Protein AF-A0A7V5UJW8-F1 (afdb_monomer)

Mean predicted aligned error: 10.99 Å

Secondary structure (DSSP, 8-state):
-HHHHHHHHHHHHSS----BGGGS-SEEE--GGGSPPP-B--BGGGTTTHHHHHHHHHHHSTT--HHHHHHHHHHHH----TT--GGGTTS--------TT-BSHHHHHHHHHHSPPP-S-EEETTEEE-HHHHHHHHHHHTTT--EEEEE-SSSS--HHHHHHHIIIIIIIS---EEEE--SSS---EEEEEEEEEEEEEEETTEEEEEEEEEEE--BSS--SS----EEEEEEEEEEEE-TTSBEEEEEE-TTS---S-EEEE-PPPPTTSTT-TTS-TT--HHHHHHHHHHHS-HHHHTT---SS--GGG----HHHHHHHHHHHHHTT--------------------------------------

Nearest PDB structures (foldseek):
  3tw5-assembly2_B  TM=7.438E-01  e=1.137E-19  Phytophthora sojae
  3kkg-assembly1_A-2  TM=5.490E-01  e=1.439E-01  Jannaschia sp. CCS1
  8r2e-assembly1_A  TM=3.211E-01  e=8.538E-02  Streptomyces nogalater
  5x7l-assembly1_A  TM=5.587E-01  e=1.302E+00  Streptomyces laurentii

Solvent-accessible surface area (backbone atoms only — not comparable to full-atom values): 20882 Å² total; per-residue (Å²): 108,70,70,56,46,34,51,53,39,29,71,54,66,77,39,86,60,76,44,39,59,91,78,47,50,54,49,23,54,34,58,81,86,65,53,43,54,23,38,33,36,35,32,29,87,78,49,38,49,33,71,32,28,44,53,48,12,45,37,75,45,81,56,46,56,56,37,21,50,48,46,53,47,47,44,64,61,38,74,84,71,81,87,62,58,82,88,68,73,85,77,75,80,93,72,88,66,62,55,90,72,42,47,28,26,55,3,30,27,34,32,25,60,69,40,76,72,38,73,39,68,36,76,46,76,91,34,77,38,42,21,32,38,48,55,32,48,43,14,50,56,34,56,47,32,48,61,48,77,52,46,32,95,46,85,47,37,48,47,25,48,52,52,44,41,48,24,46,38,24,33,71,55,50,39,58,34,39,34,30,62,35,69,65,96,61,73,46,42,30,33,30,39,32,40,43,45,48,79,43,81,74,51,96,42,31,34,40,36,47,34,42,36,34,27,34,39,68,42,99,56,64,48,56,70,54,84,60,42,69,51,75,47,56,36,32,31,39,36,35,39,44,98,84,43,29,61,76,28,35,47,70,47,94,85,27,61,69,36,19,37,36,30,38,66,47,54,71,45,52,33,64,38,91,50,5,62,76,29,59,71,66,50,57,56,67,60,54,49,50,52,43,54,74,13,32,62,62,80,57,50,67,70,48,76,57,78,45,52,52,83,94,55,54,73,65,54,76,73,56,45,55,55,50,52,52,55,56,51,61,75,71,63,83,80,80,83,86,84,88,84,90,84,83,88,82,89,84,90,80,87,83,88,82,86,88,84,91,81,85,79,89,85,86,88,81,90,82,90,131

pLDDT: mean 83.43, std 22.67, range [30.47, 98.88]

Radius of gyration: 28.0 Å; Cα contacts (8 Å, |Δi|>4): 696; chains: 1; bounding box: 81×82×86 Å

Foldseek 3Di:
DVVLLQVVCCLLVVDGQDFFPVPFDQKFFFPPQQAFFAFAQQWLVVVALLVLQQLVCVQPVVRPSQLNVLSVCDSQQADPQPVDDPPVPPDDDDDRDHDRQDYLLQQLQQCRQQAGQQAAWDAGNNGIDFSLSLSSLSSQLQSQFDWAFQAFPDLWGFPSSVSSSCRVCGVVNQGWKWFFQDRDSRTGTWTWGIKGKDWADPDPFKIKIKMKIKTFYYDPHGDSHGPRHIDIAIFIWMFGADPSNGTPTIDGDPPHGTTRTMIHGADRDADCDPRRVSGSNSDDSVVSVVSSCVRDDPVSLLPSDDSHDDPVSDNDDPVVVVVVVVVVVVVVPPPDDDDDDDDDDDDDDDDDDDDDDDDDDDDDDDDDDD

Structure (mmCIF, N/CA/C/O backbone):
data_AF-A0A7V5UJW8-F1
#
_entry.id   AF-A0A7V5UJW8-F1
#
loop_
_atom_site.group_PDB
_atom_site.id
_atom_site.type_symbol
_atom_site.label_atom_id
_atom_site.label_alt_id
_atom_site.label_comp_id
_atom_site.label_asym_id
_atom_site.label_entity_id
_atom_site.label_seq_id
_atom_site.pdbx_PDB_ins_code
_atom_site.Cartn_x
_atom_site.Cartn_y
_atom_site.Cartn_z
_atom_site.occupancy
_atom_site.B_iso_or_equiv
_atom_site.auth_seq_id
_atom_site.auth_comp_id
_atom_site.auth_asym_id
_atom_site.auth_atom_id
_atom_site.pdbx_PDB_model_num
ATOM 1 N N . GLU A 1 1 ? -20.954 2.706 3.861 1.00 83.94 1 GLU A N 1
ATOM 2 C CA . GLU A 1 1 ? -19.523 2.365 4.013 1.00 83.94 1 GLU A CA 1
ATOM 3 C C . GLU A 1 1 ? -19.341 0.943 4.536 1.00 83.94 1 GLU A C 1
ATOM 5 O O . GLU A 1 1 ? -18.823 0.129 3.793 1.00 83.94 1 GLU A O 1
ATOM 10 N N . LEU A 1 2 ? -19.831 0.600 5.736 1.00 89.19 2 LEU A N 1
ATOM 11 C CA . LEU A 1 2 ? -19.648 -0.747 6.309 1.00 89.19 2 LEU A CA 1
ATOM 12 C C . LEU A 1 2 ? -20.193 -1.896 5.439 1.00 89.19 2 LEU A C 1
ATOM 14 O O . LEU A 1 2 ? -19.533 -2.921 5.332 1.00 89.19 2 LEU A O 1
ATOM 18 N N . ASP A 1 3 ? -21.344 -1.723 4.781 1.00 90.44 3 ASP A N 1
ATOM 19 C CA . ASP A 1 3 ? -21.888 -2.762 3.886 1.00 90.44 3 ASP A CA 1
ATOM 20 C C . ASP A 1 3 ? -21.008 -2.983 2.650 1.00 90.44 3 ASP A C 1
ATOM 22 O O . ASP A 1 3 ? -20.837 -4.113 2.205 1.00 90.44 3 ASP A O 1
ATOM 26 N N . TYR A 1 4 ? -20.408 -1.909 2.127 1.00 90.75 4 TYR A N 1
ATOM 27 C CA . TYR A 1 4 ? -19.433 -2.006 1.043 1.00 90.75 4 TYR A CA 1
ATOM 28 C C . TYR A 1 4 ? -18.183 -2.755 1.517 1.00 90.75 4 TYR A C 1
ATOM 30 O O . TYR A 1 4 ? -17.735 -3.669 0.840 1.00 90.75 4 TYR A O 1
ATOM 38 N N . GLN A 1 5 ? -17.665 -2.437 2.710 1.00 92.69 5 GLN A N 1
ATOM 39 C CA . GLN A 1 5 ? -16.511 -3.146 3.280 1.00 92.69 5 GLN A CA 1
ATOM 40 C C . GLN A 1 5 ? -16.793 -4.636 3.489 1.00 92.69 5 GLN A C 1
ATOM 42 O O . GLN A 1 5 ? -15.928 -5.469 3.232 1.00 92.69 5 GLN A O 1
ATOM 47 N N . ALA A 1 6 ? -18.018 -4.986 3.890 1.00 93.06 6 ALA A N 1
ATOM 48 C CA . ALA A 1 6 ? -18.421 -6.380 4.006 1.00 93.06 6 ALA A CA 1
ATOM 49 C C . ALA A 1 6 ? -18.432 -7.101 2.648 1.00 93.06 6 ALA A C 1
ATOM 51 O O . ALA A 1 6 ? -17.954 -8.229 2.555 1.00 93.06 6 ALA A O 1
ATOM 52 N N . GLN A 1 7 ? -18.930 -6.444 1.595 1.00 93.31 7 GLN A N 1
ATOM 53 C CA . GLN A 1 7 ? -18.914 -6.984 0.231 1.00 93.31 7 GLN A CA 1
ATOM 54 C C . GLN A 1 7 ? -17.489 -7.132 -0.307 1.00 93.31 7 GLN A C 1
ATOM 56 O O . GLN A 1 7 ? -17.156 -8.193 -0.825 1.00 93.31 7 GLN A O 1
ATOM 61 N N . ALA A 1 8 ? -16.645 -6.113 -0.133 1.00 91.75 8 ALA A N 1
ATOM 62 C CA . ALA A 1 8 ? -15.248 -6.143 -0.553 1.00 91.75 8 ALA A CA 1
ATOM 63 C C . ALA A 1 8 ? -14.481 -7.268 0.157 1.00 91.75 8 ALA A C 1
ATOM 65 O O . ALA A 1 8 ? -13.801 -8.063 -0.484 1.00 91.75 8 ALA A O 1
ATOM 66 N N . TYR A 1 9 ? -14.633 -7.404 1.476 1.00 93.56 9 TYR A N 1
ATOM 67 C CA . TYR A 1 9 ? -13.959 -8.478 2.203 1.00 93.56 9 TYR A CA 1
ATOM 68 C C . TYR A 1 9 ? -14.449 -9.864 1.774 1.00 93.56 9 TYR A C 1
ATOM 70 O O . TYR A 1 9 ? -13.633 -10.750 1.540 1.00 93.56 9 TYR A O 1
ATOM 78 N N . GLN A 1 10 ? -15.761 -10.046 1.588 1.00 93.94 10 GLN A N 1
ATOM 79 C CA . GLN A 1 10 ? -16.304 -11.302 1.069 1.00 93.94 10 GLN A CA 1
ATOM 80 C C . GLN A 1 10 ? -15.772 -11.615 -0.334 1.00 93.94 10 GLN A C 1
ATOM 82 O O . GLN A 1 10 ? -15.450 -12.766 -0.611 1.00 93.94 10 GLN A O 1
ATOM 87 N N . GLN A 1 11 ? -15.666 -10.615 -1.210 1.00 93.12 11 GLN A N 1
ATOM 88 C CA . GLN A 1 11 ? -15.131 -10.782 -2.561 1.00 93.12 11 GLN A CA 1
ATOM 89 C C . GLN A 1 11 ? -13.683 -11.283 -2.540 1.00 93.12 11 GLN A C 1
ATOM 91 O O . GLN A 1 11 ? -13.342 -12.180 -3.305 1.00 93.12 11 GLN A O 1
ATOM 96 N N . TRP A 1 12 ? -12.847 -10.717 -1.670 1.00 93.50 12 TRP A N 1
ATOM 97 C CA . TRP A 1 12 ? -11.402 -10.947 -1.696 1.00 93.50 12 TRP A CA 1
ATOM 98 C C . TRP A 1 12 ? -10.917 -12.077 -0.772 1.00 93.50 12 TRP A C 1
ATOM 100 O O . TRP A 1 12 ? -9.910 -12.710 -1.070 1.00 93.50 12 TRP A O 1
ATOM 110 N N . TRP A 1 13 ? -11.621 -12.358 0.330 1.00 90.94 13 TRP A N 1
ATOM 111 C CA . TRP A 1 13 ? -11.278 -13.435 1.277 1.00 90.94 13 TRP A CA 1
ATOM 112 C C . TRP A 1 13 ? -12.197 -14.649 1.185 1.00 90.94 13 TRP A C 1
ATOM 114 O O . TRP A 1 13 ? -11.947 -15.640 1.868 1.00 90.94 13 TRP A O 1
ATOM 124 N N . ASN A 1 14 ? -13.289 -14.567 0.418 1.00 91.75 14 ASN A N 1
ATOM 125 C CA . ASN A 1 14 ? -14.377 -15.544 0.471 1.00 91.75 14 ASN A CA 1
ATOM 126 C C . ASN A 1 14 ? -14.840 -15.831 1.918 1.00 91.75 14 ASN A C 1
ATOM 128 O O . ASN A 1 14 ? -15.177 -16.958 2.280 1.00 91.75 14 ASN A O 1
ATOM 132 N N . ALA A 1 15 ? -14.824 -14.800 2.767 1.00 92.62 15 ALA A N 1
ATOM 133 C CA . ALA A 1 15 ? -15.089 -14.908 4.194 1.00 92.62 15 ALA A CA 1
ATOM 134 C C . ALA A 1 15 ? -15.953 -13.750 4.695 1.00 92.62 15 ALA A C 1
ATOM 136 O O . ALA A 1 15 ? -15.895 -12.633 4.178 1.00 92.62 15 ALA A O 1
ATOM 137 N N . GLU A 1 16 ? -16.702 -14.003 5.768 1.00 94.50 16 GLU A N 1
ATOM 138 C CA . GLU A 1 16 ? -17.530 -12.972 6.381 1.00 94.50 16 GLU A CA 1
ATOM 139 C C . GLU A 1 16 ? -16.679 -11.886 7.052 1.00 94.50 16 GLU A C 1
ATOM 141 O O . GLU A 1 16 ? -15.710 -12.146 7.784 1.00 94.50 16 GLU A O 1
ATOM 146 N N . TRP A 1 17 ? -17.100 -10.642 6.836 1.00 95.56 17 TRP A N 1
ATOM 147 C CA . TRP A 1 17 ? -16.582 -9.477 7.535 1.00 95.56 17 TRP A CA 1
ATOM 148 C C . TRP A 1 17 ? -17.033 -9.470 8.992 1.00 95.56 17 TRP A C 1
ATOM 150 O O . TRP A 1 17 ? -18.220 -9.311 9.287 1.00 95.56 17 TRP A O 1
ATOM 160 N N . GLU A 1 18 ? -16.081 -9.607 9.913 1.00 97.94 18 GLU A N 1
ATOM 161 C CA . GLU A 1 18 ? -16.387 -9.645 11.336 1.00 97.94 18 GLU A CA 1
ATOM 162 C C . GLU A 1 18 ? -16.616 -8.225 11.852 1.00 97.94 18 GLU A C 1
ATOM 164 O O . GLU A 1 18 ? -15.825 -7.309 11.609 1.00 97.94 18 GLU A O 1
ATOM 169 N N . ARG A 1 19 ? -17.720 -8.050 12.580 1.00 97.69 19 ARG A N 1
ATOM 170 C CA . ARG A 1 19 ? -18.135 -6.771 13.164 1.00 97.69 19 ARG A CA 1
ATOM 171 C C . ARG A 1 19 ? -18.288 -6.820 14.674 1.00 97.69 19 ARG A C 1
ATOM 173 O O . ARG A 1 19 ? -18.332 -5.756 15.291 1.00 97.69 19 ARG A O 1
ATOM 180 N N . LYS A 1 20 ? -18.403 -8.002 15.275 1.00 98.19 20 LYS A N 1
ATOM 181 C CA . LYS A 1 20 ? -18.484 -8.173 16.723 1.00 98.19 20 LYS A CA 1
ATOM 182 C C . LYS A 1 20 ? -17.130 -7.897 17.344 1.00 98.19 20 LYS A C 1
ATOM 184 O O . LYS A 1 20 ? -16.158 -8.587 17.056 1.00 98.19 20 LYS A O 1
ATOM 189 N N . LEU A 1 21 ? -17.087 -6.912 18.237 1.00 98.50 21 LEU A N 1
ATOM 190 C CA . LEU A 1 21 ? -15.844 -6.480 18.878 1.00 98.50 21 LEU A CA 1
ATOM 191 C C . LEU A 1 21 ? -15.122 -7.633 19.594 1.00 98.50 21 LEU A C 1
ATOM 193 O O . LEU A 1 21 ? -13.902 -7.711 19.545 1.00 98.50 21 LEU A O 1
ATOM 197 N N . GLU A 1 22 ? -15.870 -8.540 20.226 1.00 97.81 22 GLU A N 1
ATOM 198 C CA . GLU A 1 22 ? -15.322 -9.692 20.960 1.00 97.81 22 GLU A CA 1
ATOM 199 C C . GLU A 1 22 ? -14.605 -10.724 20.074 1.00 97.81 22 GLU A C 1
ATOM 201 O O . GLU A 1 22 ? -13.725 -11.432 20.558 1.00 97.81 22 GLU A O 1
ATOM 206 N N . ASN A 1 23 ? -14.950 -10.781 18.786 1.00 98.31 23 ASN A N 1
ATOM 207 C CA . ASN A 1 23 ? -14.368 -11.714 17.823 1.00 98.31 23 ASN A CA 1
ATOM 208 C C . ASN A 1 23 ? -13.179 -11.108 17.067 1.00 98.31 23 ASN A C 1
ATOM 210 O O . ASN A 1 23 ? -12.488 -11.810 16.327 1.00 98.31 23 ASN A O 1
ATOM 214 N N . LEU A 1 24 ? -12.946 -9.801 17.215 1.00 98.56 24 LEU A N 1
ATOM 215 C CA . LEU A 1 24 ? -11.889 -9.107 16.499 1.00 98.56 24 LEU A CA 1
ATOM 216 C C . LEU A 1 24 ? -10.558 -9.210 17.249 1.00 98.56 24 LEU A C 1
ATOM 218 O O . LEU A 1 24 ? -10.495 -8.969 18.458 1.00 98.56 24 LEU A O 1
ATOM 222 N N . PRO A 1 25 ? -9.457 -9.510 16.542 1.00 98.44 25 PRO A N 1
ATOM 223 C CA . PRO A 1 25 ? -8.139 -9.481 17.146 1.00 98.44 25 PRO A CA 1
ATOM 224 C C . PRO A 1 25 ? -7.772 -8.055 17.574 1.00 98.44 25 PRO A C 1
ATOM 226 O O . PRO A 1 25 ? -7.972 -7.079 16.850 1.00 98.44 25 PRO A O 1
ATOM 229 N N . THR A 1 26 ? -7.157 -7.927 18.746 1.00 98.44 26 THR A N 1
ATOM 230 C CA . THR A 1 26 ? -6.651 -6.641 19.254 1.00 98.44 26 THR A CA 1
ATOM 231 C C . THR A 1 26 ? -5.245 -6.317 18.755 1.00 98.44 26 THR A C 1
ATOM 233 O O . THR A 1 26 ? -4.718 -5.249 19.039 1.00 98.44 26 THR A O 1
ATOM 236 N N . LYS A 1 27 ? -4.616 -7.217 18.001 1.00 98.44 27 LYS A N 1
ATOM 237 C CA . LYS A 1 27 ? -3.319 -7.008 17.359 1.00 98.44 27 LYS A CA 1
ATOM 238 C C . LYS A 1 27 ? -3.252 -7.805 16.064 1.00 98.44 27 LYS A C 1
ATOM 240 O O . LYS A 1 27 ? -3.806 -8.897 15.996 1.00 98.44 27 LYS A O 1
ATOM 245 N N . GLY A 1 28 ? -2.513 -7.294 15.095 1.00 97.94 28 GLY A N 1
ATOM 246 C CA . GLY A 1 28 ? -2.247 -7.964 13.828 1.00 97.94 28 GLY A CA 1
ATOM 247 C C . GLY A 1 28 ? -0.937 -7.470 13.250 1.00 97.94 28 GLY A C 1
ATOM 248 O O . GLY A 1 28 ? -0.591 -6.299 13.413 1.00 97.94 28 GLY A O 1
ATOM 249 N N . ALA A 1 29 ? -0.187 -8.355 12.612 1.00 97.81 29 ALA A N 1
ATOM 250 C CA . ALA A 1 29 ? 1.035 -8.013 11.907 1.00 97.81 29 ALA A CA 1
ATOM 251 C C . ALA A 1 29 ? 1.223 -9.001 10.767 1.00 97.81 29 ALA A C 1
ATOM 253 O O . ALA A 1 29 ? 1.058 -10.201 10.967 1.00 97.81 29 ALA A O 1
ATOM 254 N N . VAL A 1 30 ? 1.627 -8.498 9.607 1.00 97.75 30 VAL A N 1
ATOM 255 C CA . VAL A 1 30 ? 2.028 -9.379 8.511 1.00 97.75 30 VAL A CA 1
ATOM 256 C C . VAL A 1 30 ? 3.284 -10.166 8.902 1.00 97.75 30 VAL A C 1
ATOM 258 O O . VAL A 1 30 ? 4.095 -9.663 9.691 1.00 97.75 30 VAL A O 1
ATOM 261 N N . PRO A 1 31 ? 3.487 -11.377 8.362 1.00 96.94 31 PRO A N 1
ATOM 262 C CA . PRO A 1 31 ? 4.709 -12.133 8.608 1.00 96.94 31 PRO A CA 1
ATOM 263 C C . PRO A 1 31 ? 5.944 -11.371 8.108 1.00 96.94 31 PRO A C 1
ATOM 265 O O . PRO A 1 31 ? 5.856 -10.599 7.154 1.00 96.94 31 PRO A O 1
ATOM 268 N N . ASP A 1 32 ? 7.114 -11.632 8.705 1.00 96.50 32 ASP A N 1
ATOM 269 C CA . ASP A 1 32 ? 8.356 -10.883 8.437 1.00 96.50 32 ASP A CA 1
ATOM 270 C C . ASP A 1 32 ? 8.701 -10.784 6.947 1.00 96.50 32 ASP A C 1
ATOM 272 O O . ASP A 1 32 ? 9.132 -9.736 6.465 1.00 96.50 32 ASP A O 1
ATOM 276 N N . TYR A 1 33 ? 8.469 -11.866 6.197 1.00 95.69 33 TYR A N 1
ATOM 277 C CA . TYR A 1 33 ? 8.747 -11.891 4.766 1.00 95.69 33 TYR A CA 1
ATOM 278 C C . TYR A 1 33 ? 7.848 -10.941 3.971 1.00 95.69 33 TYR A C 1
ATOM 280 O O . TYR A 1 33 ? 8.268 -10.529 2.903 1.00 95.69 33 TYR A O 1
ATOM 288 N N . ARG A 1 34 ? 6.663 -10.581 4.481 1.00 95.81 34 ARG A N 1
ATOM 289 C CA . ARG A 1 34 ? 5.652 -9.729 3.833 1.00 95.81 34 ARG A CA 1
ATOM 290 C C . ARG A 1 34 ? 5.650 -8.294 4.363 1.00 95.81 34 ARG A C 1
ATOM 292 O O . ARG A 1 34 ? 4.795 -7.496 3.984 1.00 95.81 34 ARG A O 1
ATOM 299 N N . ILE A 1 35 ? 6.591 -7.939 5.243 1.00 98.00 35 ILE A N 1
ATOM 300 C CA . ILE A 1 35 ? 6.757 -6.545 5.658 1.00 98.00 35 ILE A CA 1
ATOM 301 C C . ILE A 1 35 ? 7.042 -5.719 4.391 1.00 98.00 35 ILE A C 1
ATOM 303 O O . ILE A 1 35 ? 7.984 -6.047 3.663 1.00 98.00 35 ILE A O 1
ATOM 307 N N . PRO A 1 36 ? 6.271 -4.655 4.107 1.00 98.31 36 PRO A N 1
ATOM 308 C CA . PRO A 1 36 ? 6.519 -3.782 2.967 1.00 98.31 36 PRO A CA 1
ATOM 309 C C . PRO A 1 36 ? 7.914 -3.157 3.036 1.00 98.31 36 PRO A C 1
ATOM 311 O O . PRO A 1 36 ? 8.387 -2.759 4.106 1.00 98.31 36 PRO A O 1
ATOM 314 N N . TYR A 1 37 ? 8.607 -3.079 1.904 1.00 98.25 37 TYR A N 1
ATOM 315 C CA . TYR A 1 37 ? 9.919 -2.441 1.852 1.00 98.25 37 TYR A CA 1
ATOM 316 C C . TYR A 1 37 ? 9.795 -0.910 1.845 1.00 98.25 37 TYR A C 1
ATOM 318 O O . TYR A 1 37 ? 8.941 -0.332 1.170 1.00 98.25 37 TYR A O 1
ATOM 326 N N . SER A 1 38 ? 10.691 -0.229 2.564 1.00 97.50 38 SER A N 1
ATOM 327 C CA . SER A 1 38 ? 10.959 1.192 2.317 1.00 97.50 38 SER A CA 1
ATOM 328 C C . SER A 1 38 ? 11.506 1.359 0.906 1.00 97.50 38 SER A C 1
ATOM 330 O O . SER A 1 38 ? 12.441 0.643 0.543 1.00 97.50 38 SER A O 1
ATOM 332 N N . GLY A 1 39 ? 10.945 2.299 0.156 1.00 92.38 39 GLY A N 1
ATOM 333 C CA . GLY A 1 39 ? 11.383 2.680 -1.185 1.00 92.38 39 GLY A CA 1
ATOM 334 C C . GLY A 1 39 ? 11.274 4.187 -1.374 1.00 92.38 39 GLY A C 1
ATOM 335 O O . GLY A 1 39 ? 11.068 4.929 -0.411 1.00 92.38 39 GLY A O 1
ATOM 336 N N . HIS A 1 40 ? 11.422 4.662 -2.600 1.00 94.25 40 HIS A N 1
ATOM 337 C CA . HIS A 1 40 ? 11.320 6.084 -2.898 1.00 94.25 40 HIS A CA 1
ATOM 338 C C . HIS A 1 40 ? 9.871 6.498 -3.187 1.00 94.25 40 HIS A C 1
ATOM 340 O O . HIS A 1 40 ? 9.092 5.745 -3.757 1.00 94.25 40 HIS A O 1
ATOM 346 N N . ASP A 1 41 ? 9.502 7.723 -2.826 1.00 92.06 41 ASP A N 1
ATOM 347 C CA . ASP A 1 41 ? 8.219 8.324 -3.203 1.00 92.06 41 ASP A CA 1
ATOM 348 C C . ASP A 1 41 ? 8.248 8.949 -4.607 1.00 92.06 41 ASP A C 1
ATOM 350 O O . ASP A 1 41 ? 7.230 9.464 -5.063 1.00 92.06 41 ASP A O 1
ATOM 354 N N . TYR A 1 42 ? 9.399 8.894 -5.293 1.00 94.19 42 TYR A N 1
ATOM 355 C CA . TYR A 1 42 ? 9.624 9.374 -6.661 1.00 94.19 42 TYR A CA 1
ATOM 356 C C . TYR A 1 42 ? 8.948 10.728 -6.908 1.00 94.19 42 TYR A C 1
ATOM 358 O O . TYR A 1 42 ? 8.000 10.813 -7.699 1.00 94.19 42 TYR A O 1
ATOM 366 N N . PRO A 1 43 ? 9.389 11.790 -6.211 1.00 91.81 43 PRO A N 1
ATOM 367 C CA . PRO A 1 43 ? 8.749 13.083 -6.300 1.00 91.81 43 PRO A CA 1
ATOM 368 C C . PRO A 1 43 ? 8.881 13.605 -7.730 1.00 91.81 43 PRO A C 1
ATOM 370 O O . PRO A 1 43 ? 9.966 13.594 -8.318 1.00 91.81 43 PRO A O 1
ATOM 373 N N . ASP A 1 44 ? 7.797 14.142 -8.279 1.00 88.00 44 ASP A N 1
ATOM 374 C CA . ASP A 1 44 ? 7.740 14.663 -9.647 1.00 88.00 44 ASP A CA 1
ATOM 375 C C . ASP A 1 44 ? 8.804 15.764 -9.856 1.00 88.00 44 ASP A C 1
ATOM 377 O O . ASP A 1 44 ? 9.435 15.858 -10.909 1.00 88.00 44 ASP A O 1
ATOM 381 N N . ARG A 1 45 ? 9.103 16.559 -8.812 1.00 86.06 45 ARG A N 1
ATOM 382 C CA . ARG A 1 45 ? 10.201 17.553 -8.824 1.00 86.06 45 ARG A CA 1
ATOM 383 C C . ARG A 1 45 ? 11.599 16.937 -8.892 1.00 86.06 45 ARG A C 1
ATOM 385 O O . ARG A 1 45 ? 12.515 17.591 -9.384 1.00 86.06 45 ARG A O 1
ATOM 392 N N . GLY A 1 46 ? 11.762 15.720 -8.379 1.00 85.88 46 GLY A N 1
ATOM 393 C CA . GLY A 1 46 ? 12.977 14.914 -8.503 1.00 85.88 46 GLY A CA 1
ATOM 394 C C . GLY A 1 46 ? 13.080 14.185 -9.845 1.00 85.88 46 GLY A C 1
ATOM 395 O O . GLY A 1 46 ? 14.097 13.546 -10.108 1.00 85.88 46 GLY A O 1
ATOM 396 N N . GLY A 1 47 ? 12.063 14.313 -10.704 1.00 89.44 47 GLY A N 1
ATOM 397 C CA . GLY A 1 47 ? 11.978 13.632 -11.988 1.00 89.44 47 GLY A CA 1
ATOM 398 C C . GLY A 1 47 ? 11.285 12.274 -11.923 1.00 89.44 47 GLY A C 1
ATOM 399 O O . GLY A 1 47 ? 11.487 11.498 -12.847 1.00 89.44 47 GLY A O 1
ATOM 400 N N . GLY A 1 48 ? 10.515 11.980 -10.868 1.00 92.81 48 GLY A N 1
ATOM 401 C CA . GLY A 1 48 ? 9.678 10.781 -10.800 1.00 92.81 48 GLY A CA 1
ATOM 402 C C . GLY A 1 48 ? 10.444 9.485 -11.074 1.00 92.81 48 GLY A C 1
ATOM 403 O O . GLY A 1 48 ? 11.530 9.266 -10.527 1.00 92.81 48 GLY A O 1
ATOM 404 N N . THR A 1 49 ? 9.902 8.644 -11.951 1.00 96.44 49 THR A N 1
ATOM 405 C CA . THR A 1 49 ? 10.473 7.338 -12.330 1.00 96.44 49 THR A CA 1
ATOM 406 C C . THR A 1 49 ? 11.331 7.400 -13.604 1.00 96.44 49 THR A C 1
ATOM 408 O O . THR A 1 49 ? 11.821 6.372 -14.077 1.00 96.44 49 THR A O 1
ATOM 411 N N . VAL A 1 50 ? 11.618 8.601 -14.139 1.00 96.62 50 VAL A N 1
ATOM 412 C CA . VAL A 1 50 ? 12.318 8.844 -15.427 1.00 96.62 50 VAL A CA 1
ATOM 413 C C . VAL A 1 50 ? 13.582 8.001 -15.623 1.00 96.62 50 VAL A C 1
ATOM 415 O O . VAL A 1 50 ? 13.895 7.610 -16.747 1.00 96.62 50 VAL A O 1
ATOM 418 N N . ARG A 1 51 ? 14.343 7.728 -14.557 1.00 96.25 51 ARG A N 1
ATOM 419 C CA . ARG A 1 51 ? 15.570 6.915 -14.647 1.00 96.25 51 ARG A CA 1
ATOM 420 C C . ARG A 1 51 ? 15.279 5.447 -14.963 1.00 96.25 51 ARG A C 1
ATOM 422 O O . ARG A 1 51 ? 15.971 4.879 -15.804 1.00 96.25 51 ARG A O 1
ATOM 429 N N . ALA A 1 52 ? 14.261 4.866 -14.330 1.00 97.75 52 ALA A N 1
ATOM 430 C CA . ALA A 1 52 ? 13.820 3.502 -14.610 1.00 97.75 52 ALA A CA 1
ATOM 431 C C . ALA A 1 52 ? 13.211 3.417 -16.019 1.00 97.75 52 ALA A C 1
ATOM 433 O O . ALA A 1 52 ? 13.539 2.508 -16.780 1.00 97.75 52 ALA A O 1
ATOM 434 N N . MET A 1 53 ? 12.431 4.432 -16.413 1.00 98.38 53 MET A N 1
ATOM 435 C CA . MET A 1 53 ? 11.852 4.529 -17.759 1.00 98.38 53 MET A CA 1
ATOM 436 C C . MET A 1 53 ? 12.914 4.553 -18.859 1.00 98.38 53 MET A C 1
ATOM 438 O O . MET A 1 53 ? 12.772 3.868 -19.869 1.00 98.38 53 MET A O 1
ATOM 442 N N . ALA A 1 54 ? 14.020 5.271 -18.645 1.00 98.31 54 ALA A N 1
ATOM 443 C CA . ALA A 1 54 ? 15.110 5.321 -19.617 1.00 98.31 54 ALA A CA 1
ATOM 444 C 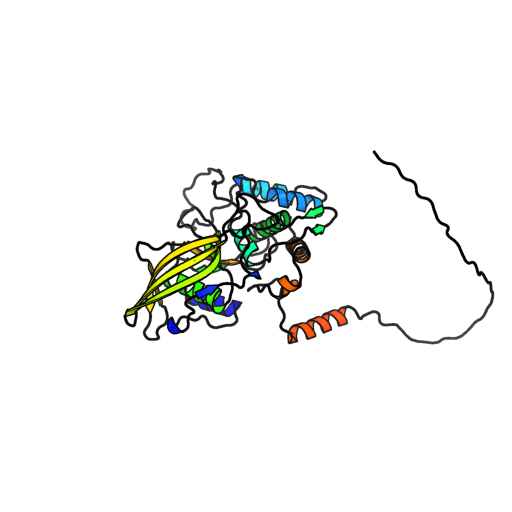C . ALA A 1 54 ? 15.751 3.944 -19.827 1.00 98.31 54 ALA A C 1
ATOM 446 O O . ALA A 1 54 ? 16.060 3.579 -20.960 1.00 98.31 54 ALA A O 1
ATOM 447 N N . LYS A 1 55 ? 15.921 3.155 -18.758 1.00 98.25 55 LYS A N 1
ATOM 448 C CA . LYS A 1 55 ? 16.408 1.772 -18.879 1.00 98.25 55 LYS A CA 1
ATOM 449 C C . LYS A 1 55 ? 15.415 0.876 -19.608 1.00 98.25 55 LYS A C 1
ATOM 451 O O . LYS A 1 55 ? 15.833 0.105 -20.467 1.00 98.25 55 LYS A O 1
ATOM 456 N N . TYR A 1 56 ? 14.123 1.022 -19.323 1.00 98.69 56 TYR A N 1
ATOM 457 C CA . TYR A 1 56 ? 13.081 0.294 -20.041 1.00 98.69 56 TYR A CA 1
ATOM 458 C C . TYR A 1 56 ? 13.109 0.600 -21.548 1.00 98.69 56 TYR A C 1
ATOM 460 O O . TYR A 1 56 ? 13.140 -0.313 -22.369 1.00 98.69 56 TYR A O 1
ATOM 468 N N . ASP A 1 57 ? 13.211 1.877 -21.924 1.00 98.75 57 ASP A N 1
ATOM 469 C CA . ASP A 1 57 ? 13.308 2.305 -23.324 1.00 98.75 57 ASP A CA 1
ATOM 470 C C . ASP A 1 57 ? 14.548 1.736 -24.042 1.00 98.75 57 ASP A C 1
ATOM 472 O O . ASP A 1 57 ? 14.477 1.384 -25.225 1.00 98.75 57 ASP A O 1
ATOM 476 N N . TYR A 1 58 ? 15.687 1.605 -23.353 1.00 98.44 58 TYR A N 1
ATOM 477 C CA . TYR A 1 58 ? 16.859 0.926 -23.918 1.00 98.44 58 TYR A CA 1
ATOM 478 C C . TYR A 1 58 ? 16.608 -0.562 -24.173 1.00 98.44 58 TYR A C 1
ATOM 480 O O . TYR A 1 58 ? 17.046 -1.067 -25.204 1.00 98.44 58 TYR A O 1
ATOM 488 N N . ALA A 1 59 ? 15.893 -1.242 -23.276 1.00 98.44 59 ALA A N 1
ATOM 489 C CA . ALA A 1 59 ? 15.635 -2.676 -23.377 1.00 98.44 59 ALA A CA 1
ATOM 490 C C . ALA A 1 59 ? 14.548 -3.025 -24.407 1.00 98.44 59 ALA A C 1
ATOM 492 O O . ALA A 1 59 ? 14.653 -4.043 -25.087 1.00 98.44 59 ALA A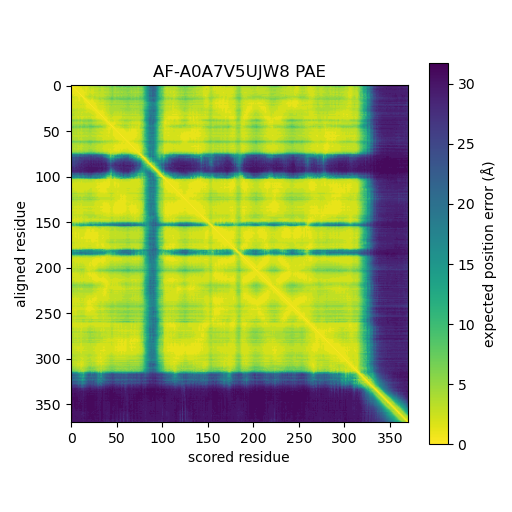 O 1
ATOM 493 N N . PHE A 1 60 ? 13.504 -2.203 -24.533 1.00 98.44 60 PHE A N 1
ATOM 494 C CA . PHE A 1 60 ? 12.296 -2.571 -25.284 1.00 98.44 60 PHE A CA 1
ATOM 495 C C . PHE A 1 60 ? 11.979 -1.651 -26.464 1.00 98.44 60 PHE A C 1
ATOM 497 O O . PHE A 1 60 ? 11.236 -2.035 -27.365 1.00 98.44 60 PHE A O 1
ATOM 504 N N . HIS A 1 61 ? 12.579 -0.459 -26.529 1.00 97.88 61 HIS A N 1
ATOM 505 C CA . HIS A 1 61 ? 12.298 0.521 -27.585 1.00 97.88 61 HIS A CA 1
ATOM 506 C C . HIS A 1 61 ? 13.531 0.928 -28.390 1.00 97.88 61 HIS A C 1
ATOM 508 O O . HIS A 1 61 ? 13.516 1.964 -29.061 1.00 97.88 61 HIS A O 1
ATOM 514 N N . ASN A 1 62 ? 14.598 0.123 -28.359 1.00 95.38 62 ASN A N 1
ATOM 515 C CA . ASN A 1 62 ? 15.855 0.398 -29.061 1.00 95.38 62 ASN A CA 1
ATOM 516 C C . ASN A 1 62 ? 16.421 1.794 -28.721 1.00 95.38 62 ASN A C 1
ATOM 518 O O . ASN A 1 62 ? 16.919 2.509 -29.593 1.00 95.38 62 ASN A O 1
ATOM 522 N N . GLY A 1 63 ? 16.265 2.228 -27.464 1.00 93.81 63 GLY A N 1
ATOM 523 C CA . GLY A 1 63 ? 16.715 3.536 -26.979 1.00 93.81 63 GLY A CA 1
ATOM 524 C C . GLY A 1 63 ? 15.841 4.721 -27.401 1.00 93.81 63 GLY A C 1
ATOM 525 O O . GLY A 1 63 ? 16.184 5.871 -27.118 1.00 93.81 63 GLY A O 1
ATOM 526 N N . ARG A 1 64 ? 14.701 4.486 -28.063 1.00 97.00 64 ARG A N 1
ATOM 527 C CA . ARG A 1 64 ? 13.694 5.533 -28.272 1.00 97.00 64 ARG A CA 1
ATOM 528 C C . ARG A 1 64 ? 13.037 5.829 -26.927 1.00 97.00 64 ARG A C 1
ATOM 530 O O . ARG A 1 64 ? 12.385 4.961 -26.371 1.00 97.00 64 ARG A O 1
ATOM 537 N N . MET A 1 65 ? 13.187 7.060 -26.445 1.00 97.62 65 MET A N 1
ATOM 538 C CA . MET A 1 65 ? 12.772 7.518 -25.109 1.00 97.62 65 MET A CA 1
ATOM 539 C C . MET A 1 65 ? 11.242 7.664 -24.951 1.00 97.62 65 MET A C 1
ATOM 541 O O . MET A 1 65 ? 10.759 8.729 -24.574 1.00 97.62 65 MET A O 1
ATOM 545 N N . LEU A 1 66 ? 10.458 6.651 -25.326 1.00 98.06 66 LEU A N 1
ATOM 546 C CA . LEU A 1 66 ? 8.997 6.716 -25.378 1.00 98.06 66 LEU A CA 1
ATOM 547 C C . LEU A 1 66 ? 8.381 6.728 -23.974 1.00 98.06 66 LEU A C 1
ATOM 549 O O . LEU A 1 66 ? 7.679 7.684 -23.632 1.00 98.06 66 LEU A O 1
ATOM 553 N N . ALA A 1 67 ? 8.696 5.723 -23.151 1.00 97.38 67 ALA A N 1
ATOM 554 C CA . ALA A 1 67 ? 8.234 5.645 -21.766 1.00 97.38 67 ALA A CA 1
ATOM 555 C C . ALA A 1 67 ? 8.792 6.813 -20.945 1.00 97.38 67 ALA A C 1
ATOM 557 O O . ALA A 1 67 ? 8.085 7.431 -20.148 1.00 97.38 67 ALA A O 1
ATOM 558 N N . THR A 1 68 ? 10.044 7.181 -21.208 1.00 97.81 68 THR A N 1
ATOM 559 C CA . THR A 1 68 ? 10.733 8.294 -20.553 1.00 97.81 68 THR A CA 1
ATOM 560 C C . THR A 1 68 ? 10.083 9.637 -20.852 1.00 97.81 68 THR A C 1
ATOM 562 O O . THR A 1 68 ? 9.875 10.432 -19.938 1.00 97.81 68 THR A O 1
ATOM 565 N N . GLU A 1 69 ? 9.781 9.943 -22.116 1.00 96.44 69 GLU A N 1
ATOM 566 C CA . GLU A 1 69 ? 9.143 11.218 -22.457 1.00 96.44 69 GLU A CA 1
ATOM 567 C C . GLU A 1 69 ? 7.679 11.272 -22.023 1.00 96.44 69 GLU A C 1
ATOM 569 O O . GLU A 1 69 ? 7.196 12.366 -21.714 1.00 96.44 69 GLU A O 1
ATOM 574 N N . TRP A 1 70 ? 6.991 10.126 -21.944 1.00 94.94 70 TRP A N 1
ATOM 575 C CA . TRP A 1 70 ? 5.678 10.053 -21.308 1.00 94.94 70 TRP A CA 1
ATOM 576 C C . TRP A 1 70 ? 5.754 10.483 -19.844 1.00 94.94 70 TRP A C 1
ATOM 578 O O . TRP A 1 70 ? 5.111 11.464 -19.473 1.00 94.94 70 TRP A O 1
ATOM 588 N N . GLU A 1 71 ? 6.607 9.836 -19.051 1.00 94.50 71 GLU A N 1
ATOM 589 C CA . GLU A 1 71 ? 6.768 10.156 -17.631 1.00 94.50 71 GLU A CA 1
ATOM 590 C C . GLU A 1 71 ? 7.246 11.606 -17.445 1.00 94.50 71 GLU A C 1
ATOM 592 O O . GLU A 1 71 ? 6.645 12.392 -16.715 1.00 94.50 71 GLU A O 1
ATOM 597 N N . ARG A 1 72 ? 8.240 12.064 -18.223 1.00 93.50 72 ARG A N 1
ATOM 598 C CA . ARG A 1 72 ? 8.661 13.476 -18.186 1.00 93.50 72 ARG A CA 1
ATOM 599 C C . ARG A 1 72 ? 7.511 14.434 -18.496 1.00 93.50 72 ARG A C 1
ATOM 601 O O . ARG A 1 72 ? 7.502 15.563 -18.006 1.00 93.50 72 ARG A O 1
ATOM 608 N N . ARG A 1 73 ? 6.588 14.071 -19.388 1.00 89.12 73 ARG A N 1
ATOM 609 C CA . ARG A 1 73 ? 5.413 14.891 -19.701 1.00 89.12 73 ARG A CA 1
ATOM 610 C C . ARG A 1 73 ? 4.413 14.868 -18.546 1.00 89.12 73 ARG A C 1
ATOM 612 O O . ARG A 1 73 ? 3.863 15.929 -18.245 1.00 89.12 73 ARG A O 1
ATOM 619 N N . ASP A 1 74 ? 4.188 13.716 -17.932 1.00 86.12 74 ASP A N 1
ATOM 620 C CA . ASP A 1 74 ? 3.247 13.550 -16.829 1.00 86.12 74 ASP A CA 1
ATOM 621 C C . ASP A 1 74 ? 3.700 14.338 -15.590 1.00 86.12 74 ASP A C 1
ATOM 623 O O . ASP A 1 74 ? 2.986 15.243 -15.145 1.00 86.12 74 ASP A O 1
ATOM 627 N N . VAL A 1 75 ? 4.959 14.163 -15.161 1.00 84.31 75 VAL A N 1
ATOM 628 C CA . VAL A 1 75 ? 5.536 14.921 -14.034 1.00 84.31 75 VAL A CA 1
ATOM 629 C C . VAL A 1 75 ? 5.590 16.428 -14.294 1.00 84.31 75 VAL A C 1
ATOM 631 O O . VAL A 1 75 ? 5.462 17.215 -13.363 1.00 84.31 75 VAL A O 1
ATOM 634 N N . ARG A 1 76 ? 5.774 16.881 -15.549 1.00 79.44 76 ARG A N 1
ATOM 635 C CA . ARG A 1 76 ? 5.859 18.320 -15.892 1.00 79.44 76 ARG A CA 1
ATOM 636 C C . ARG A 1 76 ? 4.502 19.005 -15.965 1.00 79.44 76 ARG A C 1
ATOM 638 O O . ARG A 1 76 ? 4.394 20.178 -15.600 1.00 79.44 76 ARG A O 1
ATOM 645 N N . ASN A 1 77 ? 3.488 18.322 -16.487 1.00 67.44 77 ASN A N 1
ATOM 646 C CA . ASN A 1 77 ? 2.171 18.927 -16.680 1.00 67.44 77 ASN A CA 1
ATOM 647 C C . ASN A 1 77 ? 1.389 19.070 -15.372 1.00 67.44 77 ASN A C 1
ATOM 649 O O . ASN A 1 77 ? 0.415 19.825 -15.347 1.00 67.44 77 ASN A O 1
ATOM 653 N N . GLY A 1 78 ? 1.859 18.426 -14.297 1.00 57.81 78 GLY A N 1
ATOM 654 C CA . GLY A 1 78 ? 1.118 18.283 -13.056 1.00 57.81 78 GLY A CA 1
ATOM 655 C C . GLY A 1 78 ? -0.014 17.284 -13.261 1.00 57.81 78 GLY A C 1
ATOM 656 O O . GLY A 1 78 ? -0.771 17.367 -14.233 1.00 57.81 78 GLY A O 1
ATOM 657 N N . ARG A 1 79 ? -0.133 16.319 -12.355 1.00 63.03 79 ARG A N 1
ATOM 658 C CA . ARG A 1 79 ? -1.219 15.342 -12.432 1.00 63.03 79 ARG A CA 1
ATOM 659 C C . ARG A 1 79 ? -2.515 16.044 -11.964 1.00 63.03 79 ARG A C 1
ATOM 661 O O . ARG A 1 79 ? -2.457 16.926 -11.108 1.00 63.03 79 ARG A O 1
ATOM 668 N N . PRO A 1 80 ? -3.680 15.761 -12.567 1.00 49.75 80 PRO A N 1
ATOM 669 C CA . PRO A 1 80 ? -4.973 16.168 -12.045 1.00 49.75 80 PRO A CA 1
ATOM 670 C C . PRO A 1 80 ? -5.084 15.817 -10.564 1.00 49.75 80 PRO A C 1
ATOM 672 O O . PRO A 1 80 ? -4.879 14.672 -10.172 1.00 49.75 80 PRO A O 1
ATOM 675 N N . ASP A 1 81 ? -5.440 16.816 -9.774 1.00 45.00 81 ASP A N 1
ATOM 676 C CA . ASP A 1 81 ? -5.800 16.659 -8.377 1.00 45.00 81 ASP A CA 1
ATOM 677 C C . ASP A 1 81 ? -7.155 15.937 -8.284 1.00 45.00 81 ASP A C 1
ATOM 679 O O . ASP A 1 81 ? -8.208 16.537 -8.524 1.00 45.00 81 ASP A O 1
ATOM 683 N N . PHE A 1 82 ? -7.126 14.633 -8.005 1.00 40.56 82 PHE A N 1
ATOM 684 C CA . PHE A 1 82 ? -8.329 13.807 -7.866 1.00 40.56 82 PHE A CA 1
ATOM 685 C C . PHE A 1 82 ? -9.094 14.065 -6.559 1.00 40.56 82 PHE A C 1
ATOM 687 O O . PHE A 1 82 ? -10.249 13.660 -6.457 1.00 40.56 82 PHE A O 1
ATOM 694 N N . SER A 1 83 ? -8.529 14.828 -5.613 1.00 42.28 83 SER A N 1
ATOM 695 C CA . SER A 1 83 ? -9.250 15.261 -4.404 1.00 42.28 83 SER A CA 1
ATOM 696 C C . SER A 1 83 ? -10.397 16.244 -4.716 1.00 42.28 83 SER A C 1
ATOM 698 O O . SER A 1 83 ? -11.262 16.535 -3.882 1.00 42.28 83 SER A O 1
ATOM 700 N N . ARG A 1 84 ? -10.466 16.761 -5.954 1.00 39.19 84 ARG A N 1
ATOM 701 C CA . ARG A 1 84 ? -11.455 17.765 -6.358 1.00 39.19 84 ARG A CA 1
ATOM 702 C C . ARG A 1 84 ? -12.764 17.136 -6.816 1.00 39.19 84 ARG A C 1
ATOM 704 O O . ARG A 1 84 ? -12.947 16.772 -7.978 1.00 39.19 84 ARG A O 1
ATOM 711 N N . ARG A 1 85 ? -13.724 17.129 -5.886 1.00 46.94 85 ARG A N 1
ATOM 712 C CA . ARG A 1 85 ? -15.144 16.818 -6.117 1.00 46.94 85 ARG A CA 1
ATOM 713 C C . ARG A 1 85 ? -15.708 17.559 -7.352 1.00 46.94 85 ARG A C 1
ATOM 715 O O . ARG A 1 85 ? -15.383 18.732 -7.563 1.00 46.94 85 ARG A O 1
ATOM 722 N N . PRO A 1 86 ? -16.641 16.953 -8.118 1.00 36.84 86 PRO A N 1
ATOM 723 C CA . PRO A 1 86 ? -17.131 17.498 -9.393 1.00 36.84 86 PRO A CA 1
ATOM 724 C C . PRO A 1 86 ? -17.760 18.900 -9.315 1.00 36.84 86 PRO A C 1
ATOM 726 O O . PRO A 1 86 ? -17.753 19.629 -10.306 1.00 36.84 86 PRO A O 1
ATOM 729 N N . LEU A 1 87 ? -18.294 19.303 -8.154 1.00 34.22 87 LEU A N 1
ATOM 730 C CA . LEU A 1 87 ? -19.060 20.547 -8.002 1.00 34.22 87 LEU A CA 1
ATOM 731 C C . LEU A 1 87 ? -18.209 21.834 -7.949 1.00 34.22 87 LEU A C 1
ATOM 733 O O . LEU A 1 87 ? -18.751 22.917 -8.149 1.00 34.22 87 LEU A O 1
ATOM 737 N N . LEU A 1 88 ? -16.892 21.749 -7.710 1.00 32.31 88 LEU A N 1
ATOM 738 C CA . LEU A 1 88 ? -16.002 22.922 -7.603 1.00 32.31 88 LEU A CA 1
ATOM 739 C C . LEU A 1 88 ? -15.219 23.233 -8.896 1.00 32.31 88 LEU A C 1
ATOM 741 O O . LEU A 1 88 ? -14.314 24.067 -8.902 1.00 32.31 88 LEU A O 1
ATOM 745 N N . ARG A 1 89 ? -15.564 22.579 -10.014 1.00 39.75 89 ARG A N 1
ATOM 746 C CA . ARG A 1 89 ? -14.854 22.687 -11.305 1.00 39.75 89 ARG A CA 1
ATOM 747 C C . ARG A 1 89 ? -14.995 24.046 -12.011 1.00 39.75 89 ARG A C 1
ATOM 749 O O . ARG A 1 89 ? -14.317 24.264 -13.009 1.00 39.75 89 ARG A O 1
ATOM 756 N N . LEU A 1 90 ? -15.854 24.952 -11.531 1.00 34.72 90 LEU A N 1
ATOM 757 C CA . LEU A 1 90 ? -16.215 26.167 -12.277 1.00 34.72 90 LEU A CA 1
ATOM 758 C C . LEU A 1 90 ? -15.267 27.374 -12.112 1.00 34.72 90 LEU A C 1
ATOM 760 O O . LEU A 1 90 ? -15.376 28.301 -12.909 1.00 34.72 90 LEU A O 1
ATOM 764 N N . PHE A 1 91 ? -14.337 27.402 -11.143 1.00 33.59 91 PHE A N 1
ATOM 765 C CA . PHE A 1 91 ? -13.594 28.643 -10.825 1.00 33.59 91 PHE A CA 1
ATOM 766 C C . PHE A 1 91 ? -12.112 28.481 -10.427 1.00 33.59 91 PHE A C 1
ATOM 768 O O . PHE A 1 91 ? -11.637 29.182 -9.537 1.00 33.59 91 PHE A O 1
ATOM 775 N N . ALA A 1 92 ? -11.329 27.616 -11.081 1.00 36.59 92 ALA A N 1
ATOM 776 C CA . ALA A 1 92 ? -9.881 27.548 -10.824 1.00 36.59 92 ALA A CA 1
ATOM 777 C C . ALA A 1 92 ? -9.050 27.823 -12.088 1.00 36.59 92 ALA A C 1
ATOM 779 O O . ALA A 1 92 ? -8.970 27.006 -13.003 1.00 36.59 92 ALA A O 1
ATOM 780 N N . GLY A 1 93 ? -8.426 29.004 -12.129 1.00 33.84 93 GLY A N 1
ATOM 781 C CA . GLY A 1 93 ? -7.496 29.419 -13.177 1.00 33.84 93 GLY A CA 1
ATOM 782 C C . GLY A 1 93 ? -6.206 28.589 -13.200 1.00 33.84 93 GLY A C 1
ATOM 783 O O . GLY A 1 93 ? -5.678 28.186 -12.166 1.00 33.84 93 GLY A O 1
ATOM 784 N N . ARG A 1 94 ? -5.685 28.370 -14.413 1.00 39.66 94 ARG A N 1
ATOM 785 C CA . ARG A 1 94 ? -4.442 27.645 -14.716 1.00 39.66 94 ARG A CA 1
ATOM 786 C C . ARG A 1 94 ? -3.227 28.263 -14.009 1.00 39.66 94 ARG A C 1
ATOM 788 O O . ARG A 1 94 ? -2.733 29.309 -14.426 1.00 39.66 94 ARG A O 1
ATOM 795 N N . ARG A 1 95 ? -2.671 27.572 -13.012 1.00 38.53 95 ARG A N 1
ATOM 796 C CA . ARG A 1 95 ? -1.257 27.705 -12.621 1.00 38.53 95 ARG A CA 1
ATOM 797 C C . ARG A 1 95 ? -0.642 26.311 -12.496 1.00 38.53 95 ARG A C 1
ATOM 799 O O . ARG A 1 95 ? -0.708 25.696 -11.442 1.00 38.53 95 ARG A O 1
ATOM 806 N N . ASN A 1 96 ? -0.022 25.848 -13.583 1.00 42.16 96 ASN A N 1
ATOM 807 C CA . ASN A 1 96 ? 0.812 24.644 -13.622 1.00 42.16 96 ASN A CA 1
ATOM 808 C C . ASN A 1 96 ? 2.106 24.883 -12.824 1.00 42.16 96 ASN A C 1
ATOM 810 O O . ASN A 1 96 ? 3.124 25.290 -13.382 1.00 42.16 96 ASN A O 1
ATOM 814 N N . ARG A 1 97 ? 2.079 24.671 -11.508 1.00 47.31 97 ARG A N 1
ATOM 815 C CA . ARG A 1 97 ? 3.291 24.389 -10.730 1.00 47.31 97 ARG A CA 1
ATOM 816 C C . ARG A 1 97 ? 3.078 23.062 -10.027 1.00 47.31 97 ARG A C 1
ATOM 818 O O . ARG A 1 97 ? 2.195 22.973 -9.186 1.00 47.31 97 ARG A O 1
ATOM 825 N N . VAL A 1 98 ? 3.903 22.076 -10.363 1.00 51.91 98 VAL A N 1
ATOM 826 C CA . VAL A 1 98 ? 3.924 20.761 -9.715 1.00 51.91 98 VAL A CA 1
ATOM 827 C C . VAL A 1 98 ? 4.189 20.966 -8.214 1.00 51.91 98 VAL A C 1
ATOM 829 O O . VAL A 1 98 ? 5.239 21.532 -7.846 1.00 51.91 98 VAL A O 1
ATOM 832 N N . PRO A 1 99 ? 3.237 20.618 -7.329 1.00 53.34 99 PRO A N 1
ATOM 833 C CA . PRO A 1 99 ? 3.435 20.721 -5.888 1.00 53.34 99 PRO A CA 1
ATOM 834 C C . PRO A 1 99 ? 4.617 19.854 -5.436 1.00 53.34 99 PRO A C 1
ATOM 836 O O . PRO A 1 99 ? 4.986 18.895 -6.098 1.00 53.34 99 PRO A O 1
ATOM 839 N N . GLY A 1 100 ? 5.270 20.213 -4.329 1.00 53.50 100 GLY A N 1
ATOM 840 C CA . GLY A 1 100 ? 6.497 19.523 -3.892 1.00 53.50 100 GLY A CA 1
ATOM 841 C C . GLY A 1 100 ? 6.297 18.096 -3.381 1.00 53.50 100 GLY A C 1
ATOM 842 O O . GLY A 1 100 ? 7.283 17.399 -3.203 1.00 53.50 100 GLY A O 1
ATOM 843 N N . TRP A 1 101 ? 5.047 17.706 -3.146 1.00 56.66 101 TRP A N 1
ATOM 844 C CA . TRP A 1 101 ? 4.632 16.415 -2.600 1.00 56.66 101 TRP A CA 1
ATOM 845 C C . TR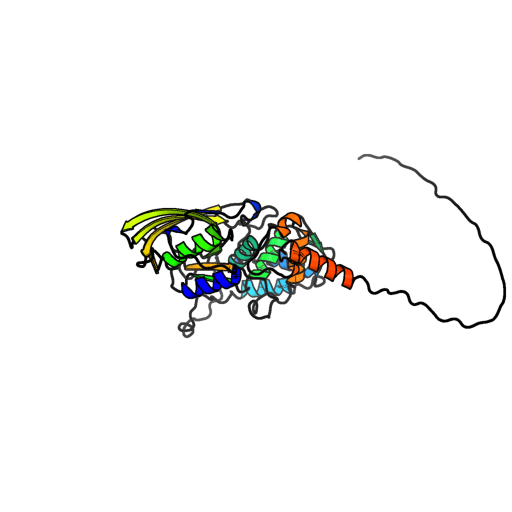P A 1 101 ? 4.054 15.473 -3.666 1.00 56.66 101 TRP A C 1
ATOM 847 O O . TRP A 1 101 ? 3.804 14.312 -3.371 1.00 56.66 101 TRP A O 1
ATOM 857 N N . TYR A 1 102 ? 3.839 15.963 -4.894 1.00 70.12 102 TYR A N 1
ATOM 858 C CA . TYR A 1 102 ? 3.441 15.109 -6.010 1.00 70.12 102 TYR A CA 1
ATOM 859 C C . TYR A 1 102 ? 4.575 14.140 -6.332 1.00 70.12 102 TYR A C 1
ATOM 861 O O . TYR A 1 102 ? 5.730 14.556 -6.450 1.00 70.12 102 TYR A O 1
ATOM 869 N N . GLY A 1 103 ? 4.226 12.873 -6.487 1.00 82.06 103 GLY A N 1
ATOM 870 C CA . GLY A 1 103 ? 5.137 11.783 -6.789 1.00 82.06 103 GLY A CA 1
ATOM 871 C C . GLY A 1 103 ? 4.370 10.472 -6.863 1.00 82.06 103 GLY A C 1
ATOM 872 O O . GLY A 1 103 ? 3.140 10.466 -6.893 1.00 82.06 103 GLY A O 1
ATOM 873 N N . HIS A 1 104 ? 5.099 9.367 -6.820 1.00 92.44 104 HIS A N 1
ATOM 874 C CA . HIS A 1 104 ? 4.563 8.015 -6.931 1.00 92.44 104 HIS A CA 1
ATOM 875 C C . HIS A 1 104 ? 4.386 7.361 -5.563 1.00 92.44 104 HIS A C 1
ATOM 877 O O . HIS A 1 104 ? 4.602 6.163 -5.418 1.00 92.44 104 HIS A O 1
ATOM 883 N N . CYS A 1 105 ? 4.016 8.119 -4.525 1.00 93.56 105 CYS A N 1
ATOM 884 C CA . CYS A 1 105 ? 3.867 7.547 -3.184 1.00 93.56 105 CYS A CA 1
ATOM 885 C C . CYS A 1 105 ? 2.790 6.446 -3.133 1.00 93.56 105 CYS A C 1
ATOM 887 O O . CYS A 1 105 ? 2.985 5.441 -2.452 1.00 93.56 105 CYS A O 1
ATOM 889 N N . ASN A 1 106 ? 1.692 6.589 -3.888 1.00 93.19 106 ASN A N 1
ATOM 890 C CA . ASN A 1 106 ? 0.680 5.543 -4.056 1.00 93.19 106 ASN A CA 1
ATOM 891 C C . ASN A 1 106 ? 1.225 4.364 -4.874 1.00 93.19 106 ASN A C 1
ATOM 893 O O . ASN A 1 106 ? 1.043 3.225 -4.460 1.00 93.19 106 ASN A O 1
ATOM 897 N N . GLY A 1 107 ? 1.951 4.627 -5.965 1.00 96.25 107 GLY A N 1
ATOM 898 C CA . GLY A 1 107 ? 2.573 3.586 -6.787 1.00 96.25 107 GLY A CA 1
ATOM 899 C C . GLY A 1 107 ? 3.594 2.746 -6.012 1.00 96.25 107 GLY A C 1
ATOM 900 O O . GLY A 1 107 ? 3.531 1.519 -6.020 1.00 96.25 107 GLY A O 1
ATOM 901 N N . TRP A 1 108 ? 4.485 3.392 -5.257 1.00 97.88 108 TRP A N 1
ATOM 902 C CA . TRP A 1 108 ? 5.418 2.725 -4.346 1.00 97.88 108 TRP A CA 1
ATOM 903 C C . TRP A 1 108 ? 4.685 1.960 -3.241 1.00 97.88 108 TRP A C 1
ATOM 905 O O . TRP A 1 108 ? 5.020 0.805 -2.988 1.00 97.88 108 TRP A O 1
ATOM 915 N N . THR A 1 109 ? 3.679 2.567 -2.602 1.00 98.12 109 THR A N 1
ATOM 916 C CA . THR A 1 109 ? 2.880 1.892 -1.568 1.00 98.12 109 THR A CA 1
ATOM 917 C C . THR A 1 109 ? 2.242 0.621 -2.123 1.00 98.12 109 THR A C 1
ATOM 919 O O . THR A 1 109 ? 2.380 -0.435 -1.516 1.00 98.12 109 THR A O 1
ATOM 922 N N . ALA A 1 110 ? 1.612 0.692 -3.297 1.00 98.19 110 ALA A N 1
ATOM 923 C CA . ALA A 1 110 ? 1.026 -0.463 -3.968 1.00 98.19 110 ALA A CA 1
ATOM 924 C C . ALA A 1 110 ? 2.078 -1.537 -4.271 1.00 98.19 110 ALA A C 1
ATOM 926 O O . ALA A 1 110 ? 1.891 -2.701 -3.912 1.00 98.19 110 ALA A O 1
ATOM 927 N N . ALA A 1 111 ? 3.211 -1.136 -4.854 1.00 98.38 111 ALA A N 1
ATOM 928 C CA . ALA A 1 111 ? 4.302 -2.042 -5.182 1.00 98.38 111 ALA A CA 1
ATOM 929 C C . ALA A 1 111 ? 4.847 -2.763 -3.938 1.00 98.38 111 ALA A C 1
ATOM 931 O O . ALA A 1 111 ? 4.987 -3.981 -3.949 1.00 98.38 111 ALA A O 1
ATOM 932 N N . ALA A 1 112 ? 5.078 -2.034 -2.843 1.00 98.44 112 ALA A N 1
ATOM 933 C CA . ALA A 1 112 ? 5.623 -2.584 -1.604 1.00 98.44 112 ALA A CA 1
ATOM 934 C C . ALA A 1 112 ? 4.664 -3.533 -0.868 1.00 98.44 112 ALA A C 1
ATOM 936 O O . ALA A 1 112 ? 5.113 -4.342 -0.058 1.00 98.44 112 ALA A O 1
ATOM 937 N N . ILE A 1 113 ? 3.358 -3.436 -1.130 1.00 98.50 113 ILE A N 1
ATOM 938 C CA . ILE A 1 113 ? 2.346 -4.364 -0.610 1.00 98.50 113 ILE A CA 1
ATOM 939 C C . ILE A 1 113 ? 2.250 -5.610 -1.499 1.00 98.50 113 ILE A C 1
ATOM 941 O O . ILE A 1 113 ? 2.215 -6.730 -0.986 1.00 98.50 113 ILE A O 1
ATOM 945 N N . ARG A 1 114 ? 2.208 -5.428 -2.826 1.00 97.81 114 ARG A N 1
ATOM 946 C CA . ARG A 1 114 ? 1.922 -6.515 -3.779 1.00 97.81 114 ARG A CA 1
ATOM 947 C C . ARG A 1 114 ? 3.118 -7.359 -4.164 1.00 97.81 114 ARG A C 1
ATOM 949 O O . ARG A 1 114 ? 2.942 -8.505 -4.575 1.00 97.81 114 ARG A O 1
ATOM 956 N N . HIS A 1 115 ? 4.315 -6.805 -4.036 1.00 98.12 115 HIS A N 1
ATOM 957 C CA . HIS A 1 115 ? 5.529 -7.432 -4.514 1.00 98.12 115 HIS A CA 1
ATOM 958 C C . HIS A 1 115 ? 6.541 -7.588 -3.395 1.00 98.12 115 HIS A C 1
ATOM 960 O O . HIS A 1 115 ? 6.886 -6.639 -2.689 1.00 98.12 115 HIS A O 1
ATOM 966 N N . ALA A 1 116 ? 7.087 -8.796 -3.298 1.00 98.12 116 ALA A N 1
ATOM 967 C CA . ALA A 1 116 ? 8.336 -9.013 -2.600 1.00 98.12 116 ALA A CA 1
ATOM 968 C C . ALA A 1 116 ? 9.410 -8.067 -3.137 1.00 98.12 116 ALA A C 1
ATOM 970 O O . ALA A 1 116 ? 9.488 -7.806 -4.340 1.00 98.12 116 ALA A O 1
ATOM 971 N N . GLU A 1 117 ? 10.256 -7.582 -2.234 1.00 98.62 117 GLU A N 1
ATOM 972 C CA . GLU A 1 117 ? 11.386 -6.742 -2.602 1.00 98.62 117 GLU A CA 1
ATOM 973 C C . GLU A 1 117 ? 12.271 -7.456 -3.646 1.00 98.62 117 GLU A C 1
ATOM 975 O O . GLU A 1 117 ? 12.725 -8.570 -3.365 1.00 98.62 117 GLU A O 1
ATOM 980 N N . PRO A 1 118 ? 12.544 -6.833 -4.812 1.00 98.69 118 PRO A N 1
ATOM 981 C CA . PRO A 1 118 ? 13.549 -7.312 -5.763 1.00 98.69 118 PRO A CA 1
ATOM 982 C C . PRO A 1 118 ? 14.895 -7.592 -5.070 1.00 98.69 118 PRO A C 1
ATOM 984 O O . PRO A 1 118 ? 15.376 -6.739 -4.324 1.00 98.69 118 PRO A O 1
ATOM 987 N N . GLN A 1 119 ? 15.511 -8.761 -5.291 1.00 98.31 119 GLN A N 1
ATOM 988 C CA . GLN A 1 119 ? 16.727 -9.183 -4.566 1.00 98.31 119 GLN A CA 1
ATOM 989 C C . GLN A 1 119 ? 17.976 -9.240 -5.449 1.00 98.31 119 GLN A C 1
ATOM 991 O O . GLN A 1 119 ? 19.095 -9.084 -4.953 1.00 98.31 119 GLN A O 1
ATOM 996 N N . HIS A 1 120 ? 17.802 -9.443 -6.757 1.00 98.12 120 HIS A N 1
ATOM 997 C CA . HIS A 1 120 ? 18.910 -9.611 -7.696 1.00 98.12 120 HIS A CA 1
ATOM 998 C C . HIS A 1 120 ? 18.703 -8.802 -8.974 1.00 98.12 120 HIS A C 1
ATOM 1000 O O . HIS A 1 120 ? 17.576 -8.551 -9.397 1.00 98.12 120 HIS A O 1
ATOM 1006 N N . SER A 1 121 ? 19.799 -8.391 -9.606 1.00 98.75 121 SER A N 1
ATOM 1007 C CA . SER A 1 121 ? 19.729 -7.725 -10.904 1.00 98.75 121 SER A CA 1
ATOM 1008 C C . SER A 1 121 ? 19.303 -8.700 -12.001 1.00 98.75 121 SER A C 1
ATOM 1010 O O . SER A 1 121 ? 19.742 -9.848 -12.015 1.00 98.75 121 SER A O 1
ATOM 1012 N N . VAL A 1 122 ? 18.517 -8.212 -12.957 1.00 98.75 122 VAL A N 1
ATOM 1013 C CA . VAL A 1 122 ? 18.004 -8.978 -14.098 1.00 98.75 122 VAL A CA 1
ATOM 1014 C C . VAL A 1 122 ? 18.528 -8.374 -15.393 1.00 98.75 122 VAL A C 1
ATOM 1016 O O . VAL A 1 122 ? 18.541 -7.153 -15.554 1.00 98.75 122 VAL A O 1
ATOM 1019 N N . VAL A 1 123 ? 18.974 -9.214 -16.327 1.00 98.69 123 VAL A N 1
ATOM 1020 C CA . VAL A 1 123 ? 19.395 -8.773 -17.663 1.00 98.69 123 VAL A CA 1
ATOM 1021 C C . VAL A 1 123 ? 18.288 -9.095 -18.656 1.00 98.69 123 VAL A C 1
ATOM 1023 O O . VAL A 1 123 ? 17.973 -10.259 -18.873 1.00 98.69 123 VAL A O 1
ATOM 1026 N N . ARG A 1 124 ? 17.734 -8.070 -19.304 1.00 98.00 124 ARG A N 1
ATOM 1027 C CA . ARG A 1 124 ? 16.699 -8.221 -20.331 1.00 98.00 124 ARG A CA 1
ATOM 1028 C C . ARG A 1 124 ? 17.085 -7.414 -21.562 1.00 98.00 124 ARG A C 1
ATOM 1030 O O . ARG A 1 124 ? 17.414 -6.236 -21.452 1.00 98.00 124 ARG A O 1
ATOM 1037 N N . ASN A 1 125 ? 17.110 -8.064 -22.726 1.00 97.69 125 ASN A N 1
ATOM 1038 C CA . ASN A 1 125 ? 17.493 -7.454 -24.007 1.00 97.69 125 ASN A CA 1
ATOM 1039 C C . ASN A 1 125 ? 18.824 -6.673 -23.947 1.00 97.69 125 ASN A C 1
ATOM 1041 O O . ASN A 1 125 ? 18.955 -5.584 -24.498 1.00 97.69 125 ASN A O 1
ATOM 1045 N N . GLY A 1 126 ? 19.818 -7.220 -23.237 1.00 97.44 126 GLY A N 1
ATOM 1046 C CA . GLY A 1 126 ? 21.143 -6.606 -23.085 1.00 97.44 126 GLY A CA 1
ATOM 1047 C C . GLY A 1 126 ? 21.220 -5.440 -22.089 1.00 97.44 126 GLY A C 1
ATOM 1048 O O . GLY A 1 126 ? 22.286 -4.844 -21.951 1.00 97.44 126 GLY A O 1
ATOM 1049 N N . VAL A 1 127 ? 20.134 -5.124 -21.375 1.00 98.56 127 VAL A N 1
ATOM 1050 C CA . VAL A 1 127 ? 20.091 -4.085 -20.337 1.00 98.56 127 VAL A CA 1
ATOM 1051 C C . VAL A 1 127 ? 19.976 -4.721 -18.956 1.00 98.56 127 VAL A C 1
ATOM 1053 O O . VAL A 1 127 ? 19.129 -5.582 -18.729 1.00 98.56 127 VAL A O 1
ATOM 1056 N N . THR A 1 128 ? 20.810 -4.269 -18.019 1.00 98.69 128 THR A N 1
ATOM 1057 C CA . THR A 1 128 ? 20.751 -4.684 -16.613 1.00 98.69 128 THR A CA 1
ATOM 1058 C C . THR A 1 128 ? 19.811 -3.784 -15.811 1.00 98.69 128 THR A C 1
ATOM 1060 O O . THR A 1 128 ? 20.061 -2.581 -15.663 1.00 98.69 128 THR A O 1
ATOM 1063 N N . PHE A 1 129 ? 18.781 -4.391 -15.232 1.00 98.88 129 PHE A N 1
ATOM 1064 C CA . PHE A 1 129 ? 17.877 -3.808 -14.247 1.00 98.88 129 PHE A CA 1
ATOM 1065 C C . PHE A 1 129 ? 18.329 -4.225 -12.846 1.00 98.88 129 PHE A C 1
ATOM 1067 O O . PHE A 1 129 ? 18.316 -5.409 -12.521 1.00 98.88 129 PHE A O 1
ATOM 1074 N N . THR A 1 130 ? 18.766 -3.276 -12.020 1.00 98.81 130 THR A N 1
ATOM 1075 C CA . THR A 1 130 ? 19.063 -3.518 -10.600 1.00 98.81 130 THR A CA 1
ATOM 1076 C C . THR A 1 130 ? 17.767 -3.562 -9.789 1.00 98.81 130 THR A C 1
ATOM 1078 O O . THR A 1 130 ? 16.739 -3.063 -10.259 1.00 98.81 130 THR A O 1
ATOM 1081 N N . PRO A 1 131 ? 17.781 -4.091 -8.553 1.00 98.81 131 PRO A N 1
ATOM 1082 C CA . PRO A 1 131 ? 16.623 -4.031 -7.667 1.00 98.81 131 PRO A CA 1
ATOM 1083 C C . PRO A 1 131 ? 15.994 -2.634 -7.541 1.00 98.81 131 PRO A C 1
ATOM 1085 O O . PRO A 1 131 ? 14.769 -2.514 -7.575 1.00 98.81 131 PRO A O 1
ATOM 1088 N N . ALA A 1 132 ? 16.802 -1.569 -7.469 1.00 98.56 132 ALA A N 1
ATOM 1089 C CA . ALA A 1 132 ? 16.298 -0.196 -7.446 1.00 98.56 132 ALA A CA 1
ATOM 1090 C C . ALA A 1 132 ? 15.563 0.205 -8.740 1.00 98.56 132 ALA A C 1
ATOM 1092 O O . ALA A 1 132 ? 14.544 0.896 -8.676 1.00 98.56 132 ALA A O 1
ATOM 1093 N N . ASP A 1 133 ? 16.038 -0.233 -9.912 1.00 98.69 133 ASP A N 1
ATOM 1094 C CA . ASP A 1 133 ? 15.341 0.032 -11.176 1.00 98.69 133 ASP A CA 1
ATOM 1095 C C . ASP A 1 133 ? 13.994 -0.692 -11.218 1.00 98.69 133 ASP A C 1
ATOM 1097 O O . ASP A 1 133 ? 12.991 -0.093 -11.597 1.00 98.69 133 ASP A O 1
ATOM 1101 N N . ILE A 1 134 ? 13.966 -1.958 -10.789 1.00 98.88 134 ILE A N 1
ATOM 1102 C CA . ILE A 1 134 ? 12.761 -2.797 -10.782 1.00 98.88 134 ILE A CA 1
ATOM 1103 C C . ILE A 1 134 ? 11.707 -2.205 -9.843 1.00 98.88 134 ILE A C 1
ATOM 1105 O O . ILE A 1 134 ? 10.550 -2.085 -10.235 1.00 98.88 134 ILE A O 1
ATOM 1109 N N . LYS A 1 135 ? 12.099 -1.736 -8.648 1.00 98.81 135 LYS A N 1
ATOM 1110 C CA . LYS A 1 135 ? 11.205 -0.987 -7.743 1.00 98.81 135 LYS A CA 1
ATOM 1111 C C . LYS A 1 135 ? 10.611 0.253 -8.419 1.00 98.81 135 LYS A C 1
ATOM 1113 O O . LYS A 1 135 ? 9.422 0.515 -8.257 1.00 98.81 135 LYS A O 1
ATOM 1118 N N . GLY A 1 136 ? 11.409 0.965 -9.220 1.00 98.50 136 GLY A N 1
ATOM 1119 C CA . GLY A 1 136 ? 10.951 2.119 -10.000 1.00 98.50 136 GLY A CA 1
ATOM 1120 C C . GLY A 1 136 ? 9.963 1.757 -11.107 1.00 98.50 136 GLY A C 1
ATOM 1121 O O . GLY A 1 136 ? 8.980 2.469 -11.289 1.00 98.50 136 GLY A O 1
ATOM 1122 N N . LEU A 1 137 ? 10.185 0.642 -11.812 1.00 98.81 137 LEU A N 1
ATOM 1123 C CA . LEU A 1 137 ? 9.233 0.123 -12.801 1.00 98.81 137 LEU A CA 1
ATOM 1124 C C . LEU A 1 137 ? 7.910 -0.283 -12.141 1.00 98.81 137 LEU A C 1
ATOM 1126 O O . LEU A 1 137 ? 6.845 0.061 -12.645 1.00 98.81 137 LEU A O 1
ATOM 1130 N N . LEU A 1 138 ? 7.974 -0.972 -10.997 1.00 98.75 138 LEU A N 1
ATOM 1131 C CA . LEU A 1 138 ? 6.787 -1.371 -10.242 1.00 98.75 138 LEU A CA 1
ATOM 1132 C C . LEU A 1 138 ? 6.000 -0.148 -9.751 1.00 98.75 138 LEU A C 1
ATOM 1134 O O . LEU A 1 138 ? 4.788 -0.091 -9.924 1.00 98.75 138 LEU A O 1
ATOM 1138 N N . ALA A 1 139 ? 6.670 0.860 -9.188 1.00 98.38 139 ALA A N 1
ATOM 1139 C CA . ALA A 1 139 ? 5.997 2.080 -8.744 1.00 98.38 139 ALA A CA 1
ATOM 1140 C C . ALA A 1 139 ? 5.266 2.803 -9.892 1.00 98.38 139 ALA A C 1
ATOM 1142 O O . ALA A 1 139 ? 4.178 3.338 -9.684 1.00 98.38 139 ALA A O 1
ATOM 1143 N N . GLU A 1 140 ? 5.833 2.788 -11.101 1.00 97.88 140 GLU A N 1
ATOM 1144 C CA . GLU A 1 140 ? 5.235 3.408 -12.286 1.00 97.88 140 GLU A CA 1
ATOM 1145 C C . GLU A 1 140 ? 3.955 2.694 -12.746 1.00 97.88 140 GLU A C 1
ATOM 1147 O O . GLU A 1 140 ? 2.943 3.353 -12.990 1.00 97.88 140 GLU A O 1
ATOM 1152 N N . ILE A 1 141 ? 3.955 1.356 -12.826 1.00 97.94 141 ILE A N 1
ATOM 1153 C CA . ILE A 1 141 ? 2.775 0.612 -13.310 1.00 97.94 141 ILE A CA 1
ATOM 1154 C C . ILE A 1 141 ? 1.568 0.739 -12.369 1.00 97.94 141 ILE A C 1
ATOM 1156 O O . ILE A 1 141 ? 0.432 0.666 -12.830 1.00 97.94 141 ILE A O 1
ATOM 1160 N N . TYR A 1 142 ? 1.795 0.996 -11.076 1.00 96.94 142 TYR A N 1
ATOM 1161 C CA . TYR A 1 142 ? 0.723 1.217 -10.099 1.00 96.94 142 TYR A CA 1
ATOM 1162 C C . TYR A 1 142 ? 0.273 2.670 -9.965 1.00 96.94 142 TYR A C 1
ATOM 1164 O O . TYR A 1 142 ? -0.679 2.954 -9.239 1.00 96.94 142 TYR A O 1
ATOM 1172 N N . MET A 1 143 ? 0.938 3.610 -10.630 1.00 92.44 143 MET A N 1
ATOM 1173 C CA . MET A 1 143 ? 0.736 5.032 -10.370 1.00 92.44 143 MET A CA 1
ATOM 1174 C C . MET A 1 143 ? -0.699 5.514 -10.619 1.00 92.44 143 MET A C 1
ATOM 1176 O O . MET A 1 143 ? -1.204 6.381 -9.903 1.00 92.44 143 MET A O 1
ATOM 1180 N N . TYR A 1 144 ? -1.356 4.942 -11.624 1.00 91.94 144 TYR A N 1
ATOM 1181 C CA . TYR A 1 144 ? -2.748 5.224 -11.973 1.00 91.94 144 TYR A CA 1
ATOM 1182 C C . TYR A 1 144 ? -3.626 3.978 -11.929 1.00 91.94 144 TYR A C 1
ATOM 1184 O O . TYR A 1 144 ? -4.721 4.002 -12.484 1.00 91.94 144 TYR A O 1
ATOM 1192 N N . ASN A 1 145 ? -3.140 2.914 -11.289 1.00 92.56 145 ASN A N 1
ATOM 1193 C CA . ASN A 1 145 ? -3.889 1.679 -11.183 1.00 92.56 145 ASN A CA 1
ATOM 1194 C C . ASN A 1 145 ? -5.029 1.821 -10.176 1.00 92.56 145 ASN A C 1
ATOM 1196 O O . ASN A 1 145 ? -4.849 2.425 -9.114 1.00 92.56 145 ASN A O 1
ATOM 1200 N N . ASP A 1 146 ? -6.163 1.206 -10.485 1.00 91.62 146 ASP A N 1
ATOM 1201 C CA . ASP A 1 146 ? -7.277 1.091 -9.557 1.00 91.62 146 ASP A CA 1
ATOM 1202 C C . ASP A 1 146 ? -6.855 0.374 -8.263 1.00 91.62 146 ASP A C 1
ATOM 1204 O O . ASP A 1 146 ? -5.929 -0.448 -8.207 1.00 91.62 146 ASP A O 1
ATOM 1208 N N . SER A 1 147 ? -7.566 0.711 -7.195 1.00 93.50 147 SER A N 1
ATOM 1209 C CA . SER A 1 147 ? -7.406 0.131 -5.871 1.00 93.50 147 SER A CA 1
ATOM 1210 C C . SER A 1 147 ? -8.760 -0.234 -5.279 1.00 93.50 147 SER A C 1
ATOM 1212 O O . SER A 1 147 ? -9.791 0.350 -5.612 1.00 93.50 147 SER A O 1
ATOM 1214 N N . GLU A 1 148 ? -8.749 -1.204 -4.370 1.00 94.56 148 GLU A N 1
ATOM 1215 C CA . GLU A 1 148 ? -9.891 -1.501 -3.523 1.00 94.56 148 GLU A CA 1
ATOM 1216 C C . GLU A 1 148 ? -9.978 -0.455 -2.411 1.00 94.56 148 GLU A C 1
ATOM 1218 O O . GLU A 1 148 ? -9.015 -0.217 -1.677 1.00 94.56 148 GLU A O 1
ATOM 1223 N N . PHE A 1 149 ? -11.142 0.164 -2.264 1.00 92.25 149 PHE A N 1
ATOM 1224 C CA . PHE A 1 149 ? -11.369 1.209 -1.279 1.00 92.25 149 PHE A CA 1
ATOM 1225 C C . PHE A 1 149 ? -11.747 0.605 0.079 1.00 92.25 149 PHE A C 1
ATOM 1227 O O . PHE A 1 149 ? -12.765 -0.065 0.204 1.00 92.25 149 PHE A O 1
ATOM 1234 N N . LEU A 1 150 ? -10.989 0.883 1.141 1.00 91.06 150 LEU A N 1
ATOM 1235 C CA . LEU A 1 150 ? -11.189 0.258 2.461 1.00 91.06 150 LEU A CA 1
ATOM 1236 C C . LEU A 1 150 ? -11.803 1.175 3.529 1.00 91.06 150 LEU A C 1
ATOM 1238 O O . LEU A 1 150 ? -11.926 0.795 4.698 1.00 91.06 150 LEU A O 1
ATOM 1242 N N . GLY A 1 151 ? -12.210 2.378 3.130 1.00 87.38 151 GLY A N 1
ATOM 1243 C CA . GLY A 1 151 ? -12.871 3.366 3.980 1.00 87.38 151 GLY A CA 1
ATOM 1244 C C . GLY A 1 151 ? -12.268 4.760 3.824 1.00 87.38 151 GLY A C 1
ATOM 1245 O O . GLY A 1 151 ? -11.137 4.891 3.368 1.00 87.38 151 GLY A O 1
ATOM 1246 N N . GLY A 1 152 ? -13.025 5.792 4.209 1.00 81.06 152 GLY A N 1
ATOM 1247 C CA . GLY A 1 152 ? -12.664 7.203 4.008 1.00 81.06 152 GLY A CA 1
ATOM 1248 C C . GLY A 1 152 ? -13.598 7.987 3.081 1.00 81.06 152 GLY A C 1
ATOM 1249 O O . GLY A 1 152 ? -13.138 8.800 2.290 1.00 81.06 152 GLY A O 1
ATOM 1250 N N . ILE A 1 153 ? -14.912 7.701 3.076 1.00 66.12 153 ILE A N 1
ATOM 1251 C CA . ILE A 1 153 ? -15.860 8.409 2.1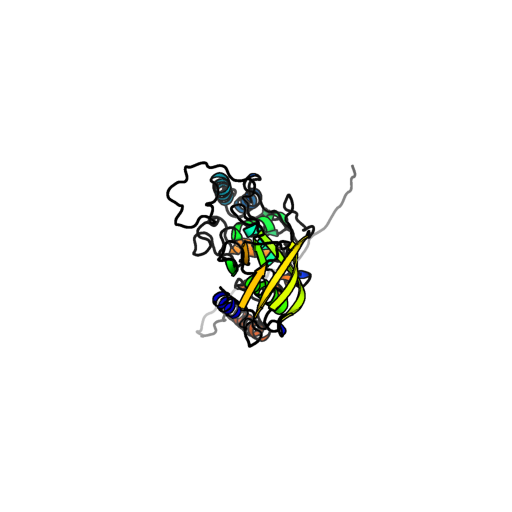76 1.00 66.12 153 ILE A CA 1
ATOM 1252 C C . ILE A 1 153 ? -16.022 9.878 2.609 1.00 66.12 153 ILE A C 1
ATOM 1254 O O . ILE A 1 153 ? -16.246 10.780 1.792 1.00 66.12 153 ILE A O 1
ATOM 1258 N N . ASP A 1 154 ? -15.924 10.100 3.916 1.00 65.44 154 ASP A N 1
ATOM 1259 C CA . ASP A 1 154 ? -15.909 11.409 4.551 1.00 65.44 154 ASP A CA 1
ATOM 1260 C C . ASP A 1 154 ? -14.465 11.903 4.718 1.00 65.44 154 ASP A C 1
ATOM 1262 O O . ASP A 1 154 ? -13.566 11.073 4.776 1.00 65.44 154 ASP A O 1
ATOM 1266 N N . PRO A 1 155 ? -14.223 13.223 4.880 1.00 71.56 155 PRO A N 1
ATOM 1267 C CA . PRO A 1 155 ? -12.870 13.808 4.942 1.00 71.56 155 PRO A CA 1
ATOM 1268 C C . PRO A 1 155 ? -11.960 13.272 6.059 1.00 71.56 155 PRO A C 1
ATOM 1270 O O . PRO A 1 155 ? -10.828 13.719 6.206 1.00 71.56 155 PRO A O 1
ATOM 1273 N N . VAL A 1 156 ? -12.520 12.452 6.946 1.00 85.88 156 VAL A N 1
ATOM 1274 C CA . VAL A 1 156 ? -11.825 11.639 7.933 1.00 85.88 156 VAL A CA 1
ATOM 1275 C C . VAL A 1 156 ? -12.566 10.308 7.959 1.00 85.88 156 VAL A C 1
ATOM 1277 O O . VAL A 1 156 ? -13.780 10.299 8.192 1.00 85.88 156 VAL A O 1
ATOM 1280 N N . ILE A 1 157 ? -11.854 9.196 7.779 1.00 91.69 157 ILE A N 1
ATOM 1281 C CA . ILE A 1 157 ? -12.437 7.856 7.913 1.00 91.69 157 ILE A CA 1
ATOM 1282 C C . ILE A 1 157 ? -13.178 7.707 9.250 1.00 91.69 157 ILE A C 1
ATOM 1284 O O . ILE A 1 157 ? -12.722 8.183 10.289 1.00 91.69 157 ILE A O 1
ATOM 1288 N N . ASN A 1 158 ? -14.338 7.047 9.265 1.00 95.00 158 ASN A N 1
ATOM 1289 C CA . ASN A 1 158 ? -15.036 6.779 10.521 1.00 95.00 158 ASN A CA 1
ATOM 1290 C C . ASN A 1 158 ? -14.181 5.872 11.428 1.00 95.00 158 ASN A C 1
ATOM 1292 O O . ASN A 1 158 ? -13.660 4.859 10.967 1.00 95.00 158 ASN A O 1
ATOM 1296 N N . ALA A 1 159 ? -14.086 6.172 12.729 1.00 96.88 159 ALA A N 1
ATOM 1297 C CA . ALA A 1 159 ? -13.230 5.403 13.640 1.00 96.88 159 ALA A CA 1
ATOM 1298 C C . ALA A 1 159 ? -13.632 3.918 13.760 1.00 96.88 159 ALA A C 1
ATOM 1300 O O . ALA A 1 159 ? -12.771 3.059 13.939 1.00 96.88 159 ALA A O 1
ATOM 1301 N N . GLY A 1 160 ? -14.924 3.601 13.617 1.00 97.25 160 GLY A N 1
ATOM 1302 C CA . GLY A 1 160 ? -15.398 2.219 13.558 1.00 97.25 160 GLY A CA 1
ATOM 1303 C C . GLY A 1 160 ? -14.974 1.515 12.273 1.00 97.25 160 GLY A C 1
ATOM 1304 O O . GLY A 1 160 ? -14.485 0.393 12.347 1.00 97.25 160 GLY A O 1
ATOM 1305 N N . THR A 1 161 ? -15.086 2.182 11.117 1.00 96.38 161 THR A N 1
ATOM 1306 C CA . THR A 1 161 ? -14.562 1.671 9.837 1.00 96.38 161 THR A CA 1
ATOM 1307 C C . THR A 1 161 ? -13.052 1.446 9.933 1.00 96.38 161 THR A C 1
ATOM 1309 O O . THR A 1 161 ? -12.595 0.353 9.631 1.00 96.38 161 THR A O 1
ATOM 1312 N N . LEU A 1 162 ? -12.286 2.412 10.456 1.00 97.50 162 LEU A N 1
ATOM 1313 C CA . LEU A 1 162 ? -10.841 2.275 10.681 1.00 97.50 162 LEU A CA 1
ATOM 1314 C C . LEU A 1 162 ? -10.511 1.038 11.525 1.00 97.50 162 LEU A C 1
ATOM 1316 O O . LEU A 1 162 ? -9.667 0.232 11.135 1.00 97.50 162 LEU A O 1
ATOM 1320 N N . HIS A 1 163 ? -11.185 0.876 12.667 1.00 98.50 163 HIS A N 1
ATOM 1321 C CA . HIS A 1 163 ? -10.948 -0.250 13.567 1.00 98.50 163 HIS A CA 1
ATOM 1322 C C . HIS A 1 163 ? -11.249 -1.590 12.890 1.00 98.50 163 HIS A C 1
ATOM 1324 O O . HIS A 1 163 ? -10.429 -2.506 12.935 1.00 98.50 163 HIS A O 1
ATOM 1330 N N . LEU A 1 164 ? -12.412 -1.685 12.239 1.00 98.25 164 LEU A N 1
ATOM 1331 C CA . LEU A 1 164 ? -12.849 -2.884 11.531 1.00 98.25 164 LEU A CA 1
ATOM 1332 C C . LEU A 1 164 ? -11.900 -3.235 10.382 1.00 98.25 164 LEU A C 1
ATOM 1334 O O . LEU A 1 164 ? -11.556 -4.405 10.226 1.00 98.25 164 LEU A O 1
ATOM 1338 N N . THR A 1 165 ? -11.435 -2.241 9.626 1.00 97.44 165 THR A N 1
ATOM 1339 C CA . THR A 1 165 ? -10.499 -2.431 8.516 1.00 97.44 165 THR A CA 1
ATOM 1340 C C . THR A 1 165 ? -9.165 -2.981 8.993 1.00 97.44 165 THR A C 1
ATOM 1342 O O . THR A 1 165 ? -8.750 -4.033 8.511 1.00 97.44 165 THR A O 1
ATOM 1345 N N . PHE A 1 166 ? -8.535 -2.372 10.001 1.00 98.25 166 PHE A N 1
ATOM 1346 C CA . PHE A 1 166 ? -7.297 -2.919 10.564 1.00 98.25 166 PHE A CA 1
ATOM 1347 C C . PHE A 1 166 ? -7.490 -4.326 11.141 1.00 98.25 166 PHE A C 1
ATOM 1349 O O . PHE A 1 166 ? -6.700 -5.225 10.848 1.00 98.25 166 PHE A O 1
ATOM 1356 N N . ALA A 1 167 ? -8.557 -4.552 11.909 1.00 98.50 167 ALA A N 1
ATOM 1357 C CA . ALA A 1 167 ? -8.766 -5.834 12.567 1.00 98.50 167 ALA A CA 1
ATOM 1358 C C . ALA A 1 167 ? -9.038 -6.988 11.593 1.00 98.50 167 ALA A C 1
ATOM 1360 O O . ALA A 1 167 ? -8.538 -8.093 11.792 1.00 98.50 167 ALA A O 1
ATOM 1361 N N . ASN A 1 168 ? -9.779 -6.746 10.514 1.00 98.12 168 ASN A N 1
ATOM 1362 C CA . ASN A 1 168 ? -10.080 -7.782 9.530 1.00 98.12 168 ASN A CA 1
ATOM 1363 C C . ASN A 1 168 ? -8.952 -7.976 8.507 1.00 98.12 168 ASN A C 1
ATOM 1365 O O . ASN A 1 168 ? -8.548 -9.109 8.261 1.00 98.12 168 ASN A O 1
ATOM 1369 N N . TRP A 1 169 ? -8.413 -6.903 7.925 1.00 97.12 169 TRP A N 1
ATOM 1370 C CA . TRP A 1 169 ? -7.409 -7.020 6.859 1.00 97.12 169 TRP A CA 1
ATOM 1371 C C . TRP A 1 169 ? -6.026 -7.383 7.403 1.00 97.12 169 TRP A C 1
ATOM 1373 O O . TRP A 1 169 ? -5.388 -8.297 6.887 1.00 97.12 169 TRP A O 1
ATOM 1383 N N . LEU A 1 170 ? -5.585 -6.724 8.480 1.00 96.69 170 LEU A N 1
ATOM 1384 C CA . LEU A 1 170 ? -4.283 -6.995 9.099 1.00 96.69 170 LEU A CA 1
ATOM 1385 C C . LEU A 1 170 ? -4.348 -8.032 10.218 1.00 96.69 170 LEU A C 1
ATOM 1387 O O . LEU A 1 170 ? -3.383 -8.758 10.420 1.00 96.69 170 LEU A O 1
ATOM 1391 N N . GLY A 1 171 ? -5.439 -8.070 10.983 1.00 97.62 171 GLY A N 1
ATOM 1392 C CA . GLY A 1 171 ? -5.552 -8.957 12.143 1.00 97.62 171 GLY A CA 1
ATOM 1393 C C . GLY A 1 171 ? -6.019 -10.366 11.798 1.00 97.62 171 GLY A C 1
ATOM 1394 O O . GLY A 1 171 ? -5.540 -11.324 12.397 1.00 97.62 171 GLY A O 1
ATOM 1395 N N . ARG A 1 172 ? -6.952 -10.496 10.849 1.00 97.00 172 ARG A N 1
ATOM 1396 C CA . ARG A 1 172 ? -7.453 -11.796 10.372 1.00 97.00 172 ARG A CA 1
ATOM 1397 C C . ARG A 1 172 ? -6.835 -12.216 9.038 1.00 97.00 172 ARG A C 1
ATOM 1399 O O . ARG A 1 172 ? -6.730 -13.408 8.788 1.00 97.00 172 ARG A O 1
ATOM 1406 N N . GLY A 1 173 ? -6.481 -11.256 8.180 1.00 94.31 173 GLY A N 1
ATOM 1407 C CA . GLY A 1 173 ? -6.068 -11.513 6.796 1.00 94.31 173 GLY A CA 1
ATOM 1408 C C . GLY A 1 173 ? -4.570 -11.406 6.503 1.00 94.31 173 GLY A C 1
ATOM 1409 O O . GLY A 1 173 ? -4.189 -11.615 5.352 1.00 94.31 173 GLY A O 1
ATOM 1410 N N . ASP A 1 174 ? -3.735 -11.039 7.483 1.00 95.44 174 ASP A N 1
ATOM 1411 C CA . ASP A 1 174 ? -2.285 -10.819 7.327 1.00 95.44 174 ASP A CA 1
ATOM 1412 C C . ASP A 1 174 ? -1.901 -9.969 6.094 1.00 95.44 174 ASP A C 1
ATOM 1414 O O . ASP A 1 174 ? -0.833 -10.150 5.495 1.00 95.44 174 ASP A O 1
ATOM 1418 N N . HIS A 1 175 ? -2.773 -9.042 5.684 1.00 96.88 175 HIS A N 1
ATOM 1419 C CA . HIS A 1 175 ? -2.631 -8.258 4.461 1.00 96.88 175 HIS A CA 1
ATOM 1420 C C . HIS A 1 175 ? -2.263 -6.803 4.789 1.00 96.88 175 HIS A C 1
ATOM 1422 O O . HIS A 1 175 ? -3.017 -6.138 5.502 1.00 96.88 175 HIS A O 1
ATOM 1428 N N . PRO A 1 176 ? -1.142 -6.267 4.266 1.00 97.56 176 PRO A N 1
ATOM 1429 C CA . PRO A 1 176 ? -0.802 -4.858 4.438 1.00 97.56 176 PRO A CA 1
ATOM 1430 C C . PRO A 1 176 ? -1.868 -3.921 3.851 1.00 97.56 176 PRO A C 1
ATOM 1432 O O . PRO A 1 176 ? -2.529 -4.251 2.873 1.00 97.56 176 PRO A O 1
ATOM 1435 N N . ILE A 1 177 ? -2.010 -2.719 4.395 1.00 96.94 177 ILE A N 1
ATOM 1436 C CA . ILE A 1 177 ? -3.047 -1.763 3.987 1.00 96.94 177 ILE A CA 1
ATOM 1437 C C . ILE A 1 177 ? -2.382 -0.469 3.524 1.00 96.94 177 ILE A C 1
ATOM 1439 O O . ILE A 1 177 ? -1.515 0.066 4.214 1.00 96.94 177 ILE A O 1
ATOM 1443 N N . GLY A 1 178 ? -2.791 0.056 2.371 1.00 96.81 178 GLY A N 1
ATOM 1444 C CA . GLY A 1 178 ? -2.438 1.405 1.948 1.00 96.81 178 GLY A CA 1
ATOM 1445 C C . GLY A 1 178 ? -3.143 2.426 2.836 1.00 96.81 178 GLY A C 1
ATOM 1446 O O . GLY A 1 178 ? -4.359 2.376 3.008 1.00 96.81 178 GLY A O 1
ATOM 1447 N N . MET A 1 179 ? -2.377 3.334 3.434 1.00 94.88 179 MET A N 1
ATOM 1448 C CA . MET A 1 179 ? -2.880 4.344 4.359 1.00 94.88 179 MET A CA 1
ATOM 1449 C C . MET A 1 179 ? -2.544 5.744 3.856 1.00 94.88 179 MET A C 1
ATOM 1451 O O . MET A 1 179 ? -1.370 6.106 3.740 1.00 94.88 179 MET A O 1
ATOM 1455 N N . GLU A 1 180 ? -3.578 6.548 3.620 1.00 90.31 180 GLU A N 1
ATOM 1456 C CA . GLU A 1 180 ? -3.453 7.963 3.290 1.00 90.31 180 GLU A CA 1
ATOM 1457 C C . GLU A 1 180 ? -3.390 8.802 4.570 1.00 90.31 180 GLU A C 1
ATOM 1459 O O . GLU A 1 180 ? -4.377 9.022 5.267 1.00 90.31 180 GLU A O 1
ATOM 1464 N N . THR A 1 181 ? -2.188 9.257 4.910 1.00 81.06 181 THR A N 1
ATOM 1465 C CA . THR A 1 181 ? -1.882 9.787 6.253 1.00 81.06 181 THR A CA 1
ATOM 1466 C C . THR A 1 181 ? -2.235 11.252 6.489 1.00 81.06 181 THR A C 1
ATOM 1468 O O . THR A 1 181 ? -2.054 11.743 7.605 1.00 81.06 181 THR A O 1
ATOM 1471 N N . ALA A 1 182 ? -2.697 11.973 5.474 1.00 72.50 182 ALA A N 1
ATOM 1472 C CA . ALA A 1 182 ? -2.869 13.415 5.541 1.00 72.50 182 ALA A CA 1
ATOM 1473 C C . ALA A 1 182 ? -4.324 13.811 5.287 1.00 72.50 182 ALA A C 1
ATOM 1475 O O . ALA A 1 182 ? -4.973 13.292 4.392 1.00 72.50 182 ALA A O 1
ATOM 1476 N N . LEU A 1 183 ? -4.820 14.750 6.094 1.00 63.34 183 LEU A N 1
ATOM 1477 C CA . LEU A 1 183 ? -6.131 15.360 5.907 1.00 63.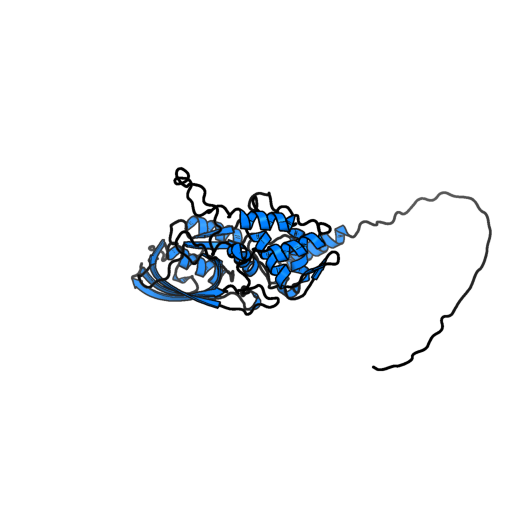34 183 LEU A CA 1
ATOM 1478 C C . LEU A 1 183 ? -5.994 16.584 4.992 1.00 63.34 183 LEU A C 1
ATOM 1480 O O . LEU A 1 183 ? -5.374 17.577 5.386 1.00 63.34 183 LEU A O 1
ATOM 1484 N N . GLY A 1 184 ? -6.594 16.550 3.801 1.00 58.81 184 GLY A N 1
ATOM 1485 C CA . GLY A 1 184 ? -6.677 17.702 2.893 1.00 58.81 184 GLY A CA 1
ATOM 1486 C C . GLY A 1 184 ? -5.921 17.525 1.575 1.00 58.81 184 GLY A C 1
ATOM 1487 O O . GLY A 1 184 ? -5.718 16.417 1.110 1.00 58.81 184 GLY A O 1
ATOM 1488 N N . GLU A 1 185 ? -5.522 18.632 0.937 1.00 53.84 185 GLU A N 1
ATOM 1489 C CA . GLU A 1 185 ? -5.017 18.605 -0.450 1.00 53.84 185 GLU A CA 1
ATOM 1490 C C . GLU A 1 185 ? -3.667 17.886 -0.625 1.00 53.84 185 GLU A C 1
ATOM 1492 O O . GLU A 1 185 ? -3.297 17.611 -1.757 1.00 53.84 185 GLU A O 1
ATOM 1497 N N . VAL A 1 186 ? -2.906 17.625 0.446 1.00 63.56 186 VAL A N 1
ATOM 1498 C CA . VAL A 1 186 ? -1.588 16.970 0.379 1.00 63.56 186 VAL A CA 1
ATOM 1499 C C . VAL A 1 186 ? -1.755 15.498 0.708 1.00 63.56 186 VAL A C 1
ATOM 1501 O O . VAL A 1 186 ? -2.007 15.177 1.859 1.00 63.56 186 VAL A O 1
ATOM 1504 N N . VAL A 1 187 ? -1.553 14.625 -0.272 1.00 72.94 187 VAL A N 1
ATOM 1505 C CA . VAL A 1 187 ? -1.804 13.186 -0.142 1.00 72.94 187 VAL A CA 1
ATOM 1506 C C . VAL A 1 187 ? -0.482 12.433 -0.010 1.00 72.94 187 VAL A C 1
ATOM 1508 O O . VAL A 1 187 ? 0.352 12.484 -0.913 1.00 72.94 187 VAL A O 1
ATOM 1511 N N . PHE A 1 188 ? -0.284 11.726 1.107 1.00 85.88 188 PHE A N 1
ATOM 1512 C CA . PHE A 1 188 ? 0.854 10.823 1.304 1.00 85.88 188 PHE A CA 1
ATOM 1513 C C . PHE A 1 188 ? 0.372 9.424 1.657 1.00 85.88 188 PHE A C 1
ATOM 1515 O O . PHE A 1 188 ? -0.265 9.222 2.697 1.00 85.88 188 PHE A O 1
ATOM 1522 N N . ASN A 1 189 ? 0.747 8.470 0.812 1.00 91.50 189 ASN A N 1
ATOM 1523 C CA . ASN A 1 189 ? 0.424 7.064 0.974 1.00 91.50 189 ASN A CA 1
ATOM 1524 C C . ASN A 1 189 ? 1.599 6.309 1.587 1.00 91.50 189 ASN A C 1
ATOM 1526 O O . ASN A 1 189 ? 2.745 6.503 1.175 1.00 91.50 189 ASN A O 1
ATOM 1530 N N . TYR A 1 190 ? 1.290 5.454 2.557 1.00 96.06 190 TYR A N 1
ATOM 1531 C CA . TYR A 1 190 ? 2.252 4.553 3.175 1.00 96.06 190 TYR A CA 1
ATOM 1532 C C . TYR A 1 190 ? 1.634 3.174 3.415 1.00 96.06 190 TYR A C 1
ATOM 1534 O O . TYR A 1 190 ? 0.449 3.089 3.744 1.00 96.06 190 TYR A O 1
ATOM 1542 N N . PRO A 1 191 ? 2.420 2.089 3.325 1.00 98.00 191 PRO A N 1
ATOM 1543 C CA . PRO A 1 191 ? 1.919 0.753 3.599 1.00 98.00 191 PRO A CA 1
ATOM 1544 C C . PRO A 1 191 ? 1.970 0.456 5.108 1.00 98.00 191 PRO A C 1
ATOM 1546 O O . PRO A 1 191 ? 3.042 0.315 5.710 1.00 98.00 191 PRO A O 1
ATOM 1549 N N . ALA A 1 192 ? 0.798 0.368 5.733 1.00 98.50 192 ALA A N 1
ATOM 1550 C CA . ALA A 1 192 ? 0.613 -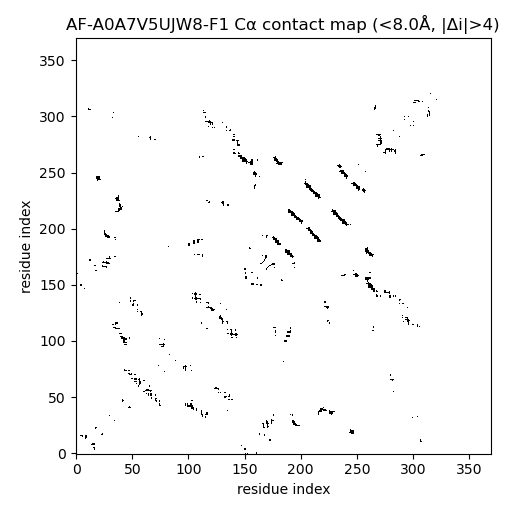0.098 7.101 1.00 98.50 192 ALA A CA 1
ATOM 1551 C C . ALA A 1 192 ? 0.654 -1.629 7.150 1.00 98.50 192 ALA A C 1
ATOM 1553 O O . ALA A 1 192 ? 0.028 -2.299 6.334 1.00 98.50 192 ALA A O 1
ATOM 1554 N N . TYR A 1 193 ? 1.386 -2.191 8.109 1.00 98.56 193 TYR A N 1
ATOM 1555 C CA . TYR A 1 193 ? 1.638 -3.638 8.150 1.00 98.56 193 TYR A CA 1
ATOM 1556 C C . TYR A 1 193 ? 1.502 -4.259 9.542 1.00 98.56 193 TYR A C 1
ATOM 1558 O O . TYR A 1 193 ? 1.684 -5.466 9.705 1.00 98.56 193 TYR A O 1
ATOM 1566 N N . ARG A 1 194 ? 1.202 -3.447 10.559 1.00 98.69 194 ARG A N 1
ATOM 1567 C CA . ARG A 1 194 ? 0.957 -3.908 11.925 1.00 98.69 194 ARG A CA 1
ATOM 1568 C C . ARG A 1 194 ? 0.062 -2.933 12.670 1.00 98.69 194 ARG A C 1
ATOM 1570 O O . ARG A 1 194 ? 0.193 -1.725 12.491 1.00 98.69 194 ARG A O 1
ATOM 1577 N N . TYR A 1 195 ? -0.783 -3.452 13.549 1.00 98.69 195 TYR A N 1
ATOM 1578 C CA . TYR A 1 195 ? -1.4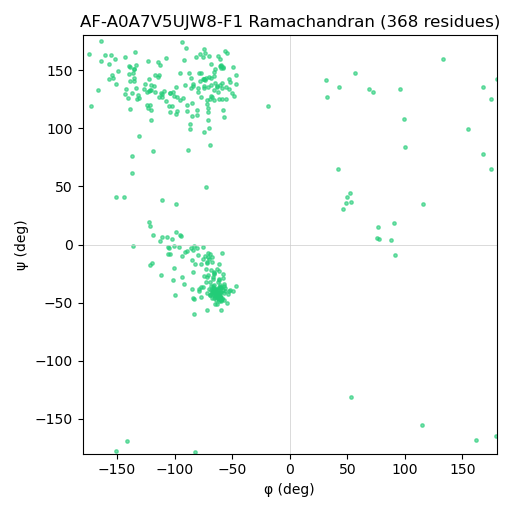91 -2.654 14.539 1.00 98.69 195 TYR A CA 1
ATOM 1579 C C . TYR A 1 195 ? -1.551 -3.373 15.887 1.00 98.69 195 TYR A C 1
ATOM 1581 O O . TYR A 1 195 ? -1.523 -4.602 15.968 1.00 98.69 195 TYR A O 1
ATOM 1589 N N . GLU A 1 196 ? -1.661 -2.586 16.949 1.00 98.81 196 GLU A N 1
ATOM 1590 C CA . GLU A 1 196 ? -1.922 -3.047 18.308 1.00 98.81 196 GLU A CA 1
ATOM 1591 C C . GLU A 1 196 ? -2.949 -2.107 18.939 1.00 98.81 196 GLU A C 1
ATOM 1593 O O . GLU A 1 196 ? -2.806 -0.889 18.865 1.00 98.81 196 GLU A O 1
ATOM 1598 N N . ALA A 1 197 ? -3.996 -2.664 19.537 1.00 98.69 197 ALA A N 1
ATOM 1599 C CA . ALA A 1 197 ? -5.108 -1.937 20.121 1.00 98.69 197 ALA A CA 1
ATOM 1600 C C . ALA A 1 197 ? -5.336 -2.373 21.570 1.00 98.69 197 ALA A C 1
ATOM 1602 O O . ALA A 1 197 ? -5.390 -3.561 21.891 1.00 98.69 197 ALA A O 1
ATOM 1603 N N . LYS A 1 198 ? -5.519 -1.396 22.452 1.00 98.69 198 LYS A N 1
ATOM 1604 C CA . LYS A 1 198 ? -6.062 -1.593 23.795 1.00 98.69 198 LYS A CA 1
ATOM 1605 C C . LYS A 1 198 ? -7.523 -1.194 23.762 1.00 98.69 198 LYS A C 1
ATOM 1607 O O . LYS A 1 198 ? -7.841 -0.106 23.300 1.00 98.69 198 LYS A O 1
ATOM 1612 N N . VAL A 1 199 ? -8.393 -2.077 24.238 1.00 98.56 199 VAL A N 1
ATOM 1613 C CA . VAL A 1 199 ? -9.845 -1.903 24.183 1.00 98.56 199 VAL A CA 1
ATOM 1614 C C . VAL A 1 199 ? -10.386 -1.921 25.607 1.00 98.56 199 VAL A C 1
ATOM 1616 O O . VAL A 1 199 ? -10.291 -2.933 26.299 1.00 98.56 199 VAL A O 1
ATOM 1619 N N . ASN A 1 200 ? -10.952 -0.800 26.042 1.00 98.31 200 ASN A N 1
ATOM 1620 C CA . ASN A 1 200 ? -11.466 -0.592 27.389 1.00 98.31 200 ASN A CA 1
ATOM 1621 C C . ASN A 1 200 ? -12.986 -0.424 27.342 1.00 98.31 200 ASN A C 1
ATOM 1623 O O . ASN A 1 200 ? -13.520 0.409 26.610 1.00 98.31 200 ASN A O 1
ATOM 1627 N N . LYS A 1 201 ? -13.708 -1.214 28.137 1.00 98.25 201 LYS A N 1
ATOM 1628 C CA . LYS A 1 201 ? -15.167 -1.106 28.222 1.00 98.25 201 LYS A CA 1
ATOM 1629 C C . LYS A 1 201 ? -15.560 0.171 28.966 1.00 98.25 201 LYS A C 1
ATOM 1631 O O . LYS A 1 201 ? -15.180 0.342 30.121 1.00 98.25 201 LYS A O 1
ATOM 1636 N N . VAL A 1 202 ? -16.370 1.017 28.330 1.00 97.88 202 VAL A N 1
ATOM 1637 C CA . VAL A 1 202 ? -16.965 2.215 28.952 1.00 97.88 202 VAL A CA 1
ATOM 1638 C C . VAL A 1 202 ? -18.405 1.929 29.382 1.00 97.88 202 VAL A C 1
ATOM 1640 O O . VAL A 1 202 ? -18.814 2.272 30.487 1.00 97.88 202 VAL A O 1
ATOM 1643 N N . SER A 1 203 ? -19.176 1.259 28.523 1.00 97.31 203 SER A N 1
ATOM 1644 C CA . SER A 1 203 ? -20.511 0.726 28.823 1.00 97.31 203 SER A CA 1
ATOM 1645 C C . SER A 1 203 ? -20.787 -0.516 27.970 1.00 97.31 203 SER A C 1
ATOM 1647 O O . SER A 1 203 ? -19.934 -0.931 27.190 1.00 97.31 203 SER A O 1
ATOM 1649 N N . ASP A 1 204 ? -21.975 -1.113 28.075 1.00 94.75 204 ASP A N 1
ATOM 1650 C CA . ASP A 1 204 ? -22.355 -2.260 27.233 1.00 94.75 204 ASP A CA 1
ATOM 1651 C C . ASP A 1 204 ? -22.384 -1.927 25.733 1.00 94.75 204 ASP A C 1
ATOM 1653 O O . ASP A 1 204 ? -22.223 -2.818 24.907 1.00 94.75 204 ASP A O 1
ATOM 1657 N N . ARG A 1 205 ? -22.531 -0.644 25.374 1.00 97.00 205 ARG A N 1
ATOM 1658 C CA . ARG A 1 205 ? -22.619 -0.181 23.980 1.00 97.00 205 ARG A CA 1
ATOM 1659 C C . ARG A 1 205 ? -21.504 0.778 23.569 1.00 97.00 205 ARG A C 1
ATOM 1661 O O . ARG A 1 205 ? -21.575 1.358 22.486 1.00 97.00 205 ARG A O 1
ATOM 1668 N N . ALA A 1 206 ? -20.495 0.970 24.422 1.00 98.19 206 ALA A N 1
ATOM 1669 C CA . ALA A 1 206 ? -19.404 1.902 24.161 1.00 98.19 206 ALA A CA 1
ATOM 1670 C C . ALA A 1 206 ? -18.063 1.377 24.679 1.00 98.19 206 ALA A C 1
ATOM 1672 O O . ALA A 1 206 ? -17.949 0.999 25.848 1.00 98.19 206 ALA A O 1
ATOM 1673 N N . TYR A 1 207 ? -17.049 1.405 23.817 1.00 98.69 207 TYR A N 1
ATOM 1674 C CA . TYR A 1 207 ? -15.696 0.947 24.127 1.00 98.69 207 TYR A CA 1
ATOM 1675 C C . TYR A 1 207 ? -14.677 1.987 23.684 1.00 98.69 207 TYR A C 1
ATOM 1677 O O . TYR A 1 207 ? -14.698 2.440 22.545 1.00 98.69 207 TYR A O 1
ATOM 1685 N N . GLU A 1 208 ? -13.790 2.367 24.586 1.00 98.75 208 GLU A N 1
ATOM 1686 C CA . GLU A 1 208 ? -12.657 3.233 24.295 1.00 98.75 208 GLU A CA 1
ATOM 1687 C C . GLU A 1 208 ? -11.505 2.398 23.740 1.00 98.75 208 GLU A C 1
ATOM 1689 O O . GLU A 1 208 ? -11.237 1.297 24.224 1.00 98.75 208 GLU A O 1
ATOM 1694 N N . VAL A 1 209 ? -10.838 2.910 22.711 1.00 98.88 209 VAL A N 1
ATOM 1695 C CA . VAL A 1 209 ? -9.752 2.220 22.026 1.00 98.88 209 VAL A CA 1
ATOM 1696 C C . VAL A 1 209 ? -8.561 3.143 21.849 1.00 98.88 209 VAL A C 1
ATOM 1698 O O . VAL A 1 209 ? -8.670 4.192 21.217 1.00 98.88 209 VAL A O 1
ATOM 1701 N N . GLU A 1 210 ? -7.409 2.693 22.336 1.00 98.88 210 GLU A N 1
ATOM 1702 C CA . GLU A 1 210 ? -6.095 3.251 22.024 1.00 98.88 210 GLU A CA 1
ATOM 1703 C C . GLU A 1 210 ? -5.410 2.305 21.031 1.00 98.88 210 GLU A C 1
ATOM 1705 O O . GLU A 1 210 ? -5.113 1.159 21.373 1.00 98.88 210 GLU A O 1
ATOM 1710 N N . MET A 1 211 ? -5.177 2.747 19.798 1.00 98.81 211 MET A N 1
ATOM 1711 C CA . MET A 1 211 ? -4.594 1.931 18.733 1.00 98.81 211 MET A CA 1
ATOM 1712 C C . MET A 1 211 ? -3.309 2.560 18.201 1.00 98.81 211 MET A C 1
ATOM 1714 O O . MET A 1 211 ? -3.279 3.731 17.837 1.00 98.81 211 MET A O 1
ATOM 1718 N N . THR A 1 212 ? -2.266 1.750 18.071 1.00 98.75 212 THR A N 1
ATOM 1719 C CA . THR A 1 212 ? -1.019 2.114 17.402 1.00 98.75 212 THR A CA 1
ATOM 1720 C C . THR A 1 212 ? -0.895 1.325 16.108 1.00 98.75 212 THR A C 1
ATOM 1722 O O . THR A 1 212 ? -0.962 0.099 16.128 1.00 98.75 212 THR A O 1
ATOM 1725 N N . VAL A 1 213 ? -0.678 2.017 14.991 1.00 98.69 213 VAL A N 1
ATOM 1726 C CA . VAL A 1 213 ? -0.446 1.425 13.665 1.00 98.69 213 VAL A CA 1
ATOM 1727 C C . VAL A 1 213 ? 0.999 1.664 13.249 1.00 98.69 213 VAL A C 1
ATOM 1729 O O . VAL A 1 213 ? 1.467 2.802 13.276 1.00 98.69 213 VAL A O 1
ATOM 1732 N N . THR A 1 214 ? 1.697 0.615 12.822 1.00 98.69 214 THR A N 1
ATOM 1733 C CA . THR A 1 214 ? 3.054 0.690 12.269 1.00 98.69 214 THR A CA 1
ATOM 1734 C C . THR A 1 214 ? 3.007 0.599 10.746 1.00 98.69 214 THR A C 1
ATOM 1736 O O . THR A 1 214 ? 2.374 -0.296 10.182 1.00 98.69 214 THR A O 1
ATOM 1739 N N . TYR A 1 215 ? 3.708 1.515 10.081 1.00 98.38 215 TYR A N 1
ATOM 1740 C CA . TYR A 1 215 ? 3.778 1.614 8.623 1.00 98.38 215 TYR A CA 1
ATOM 1741 C C . TYR A 1 215 ? 5.213 1.841 8.149 1.00 98.38 215 TYR A C 1
ATOM 1743 O O . TYR A 1 215 ? 6.038 2.403 8.881 1.00 98.38 215 TYR A O 1
ATOM 1751 N N . ALA A 1 216 ? 5.528 1.381 6.937 1.00 98.06 216 ALA A N 1
ATOM 1752 C CA . ALA A 1 216 ? 6.836 1.623 6.334 1.00 98.06 216 ALA A CA 1
ATOM 1753 C C . ALA A 1 216 ? 6.908 3.057 5.801 1.00 98.06 216 ALA A C 1
ATOM 1755 O O . ALA A 1 216 ? 5.904 3.614 5.360 1.00 98.06 216 ALA A O 1
ATOM 1756 N N . ILE A 1 217 ? 8.095 3.662 5.837 1.00 96.06 217 ILE A N 1
ATOM 1757 C CA . ILE A 1 217 ? 8.312 5.023 5.322 1.00 96.06 217 ILE A CA 1
ATOM 1758 C C . ILE A 1 217 ? 9.250 5.030 4.121 1.00 96.06 217 ILE A C 1
ATOM 1760 O O . ILE A 1 217 ? 10.054 4.108 3.953 1.00 96.06 217 ILE A O 1
ATOM 1764 N N . SER A 1 218 ? 9.142 6.082 3.311 1.00 94.44 218 SER A N 1
ATOM 1765 C CA . SER A 1 218 ? 9.972 6.279 2.130 1.00 94.44 218 SER A CA 1
ATOM 1766 C C . SER A 1 218 ? 11.392 6.738 2.478 1.00 94.44 218 SER A C 1
ATOM 1768 O O . SER A 1 218 ? 11.678 7.234 3.574 1.00 94.44 218 SER A O 1
ATOM 1770 N N . THR A 1 219 ? 12.297 6.569 1.520 1.00 94.94 219 THR A N 1
ATOM 1771 C CA . THR A 1 219 ? 13.674 7.067 1.525 1.00 94.94 219 THR A CA 1
ATOM 1772 C C . THR A 1 219 ? 13.829 8.230 0.543 1.00 94.94 219 THR A C 1
ATOM 1774 O O . THR A 1 219 ? 13.056 8.398 -0.399 1.00 94.94 219 THR A O 1
ATOM 1777 N N . ASN A 1 220 ? 14.884 9.031 0.723 1.00 92.44 220 ASN A N 1
ATOM 1778 C CA . ASN A 1 220 ? 15.175 10.173 -0.159 1.00 92.44 220 ASN A CA 1
ATOM 1779 C C . ASN A 1 220 ? 15.664 9.769 -1.566 1.00 92.44 220 ASN A C 1
ATOM 1781 O O . ASN A 1 220 ? 15.814 10.630 -2.429 1.00 92.44 220 ASN A O 1
ATOM 1785 N N . TYR A 1 221 ? 15.981 8.493 -1.776 1.00 93.12 221 TYR A N 1
ATOM 1786 C CA . TYR A 1 221 ? 16.362 7.899 -3.054 1.00 93.12 221 TYR A CA 1
ATOM 1787 C C . TYR A 1 221 ? 16.086 6.396 -3.007 1.00 93.12 221 TYR A C 1
ATOM 1789 O O . TYR A 1 221 ? 16.084 5.808 -1.922 1.00 93.12 221 TYR A O 1
ATOM 1797 N N . GLU A 1 222 ? 15.876 5.781 -4.170 1.00 96.00 222 GLU A N 1
ATOM 1798 C CA . GLU A 1 222 ? 15.645 4.339 -4.250 1.00 96.00 222 GLU A CA 1
ATOM 1799 C C . GLU A 1 222 ? 16.951 3.564 -4.041 1.00 96.00 222 GLU A C 1
ATOM 1801 O O . GLU A 1 222 ? 17.999 3.938 -4.575 1.00 96.00 222 GLU A O 1
ATOM 1806 N N . MET A 1 223 ? 16.882 2.501 -3.243 1.00 96.88 223 MET A N 1
ATOM 1807 C CA . MET A 1 223 ? 18.025 1.675 -2.855 1.00 96.88 223 MET A CA 1
ATOM 1808 C C . MET A 1 223 ? 17.843 0.257 -3.383 1.00 96.88 223 MET A C 1
ATOM 1810 O O . MET A 1 223 ? 16.728 -0.266 -3.393 1.00 96.88 223 MET A O 1
ATOM 1814 N N . ASP A 1 224 ? 18.944 -0.406 -3.750 1.00 98.06 224 ASP A N 1
ATOM 1815 C CA . ASP A 1 224 ? 18.864 -1.807 -4.170 1.00 98.06 224 ASP A CA 1
ATOM 1816 C C . ASP A 1 224 ? 18.317 -2.684 -3.034 1.00 98.06 224 ASP A C 1
ATOM 1818 O O . ASP A 1 224 ? 17.376 -3.444 -3.247 1.00 98.06 224 ASP A O 1
ATOM 1822 N N . GLN A 1 225 ? 18.805 -2.478 -1.806 1.00 98.06 225 GLN A N 1
ATOM 1823 C CA . GLN A 1 225 ? 18.278 -3.103 -0.595 1.00 98.06 225 GLN A CA 1
ATOM 1824 C C . GLN A 1 225 ? 17.610 -2.069 0.313 1.00 98.06 225 GLN A C 1
ATOM 1826 O O . GLN A 1 225 ? 18.182 -1.026 0.634 1.00 98.06 225 GLN A O 1
ATOM 1831 N N . SER A 1 226 ? 16.398 -2.379 0.754 1.00 97.38 226 SER A N 1
ATOM 1832 C CA . SER A 1 226 ? 15.591 -1.520 1.598 1.00 97.38 226 SER A CA 1
ATOM 1833 C C . SER A 1 226 ? 16.153 -1.440 3.017 1.00 97.38 226 SER A C 1
ATOM 1835 O O . SER A 1 226 ? 16.436 -2.472 3.628 1.00 97.38 226 SER A O 1
ATOM 1837 N N . PRO A 1 227 ? 16.218 -0.235 3.608 1.00 97.19 227 PRO A N 1
ATOM 1838 C CA . PRO A 1 227 ? 16.591 -0.058 5.007 1.00 97.19 227 PRO A CA 1
ATOM 1839 C C . PRO A 1 227 ? 15.477 -0.447 5.994 1.00 97.19 227 PRO A C 1
ATOM 1841 O O . PRO A 1 227 ? 15.696 -0.357 7.200 1.00 97.19 227 PRO A O 1
ATOM 1844 N N . ARG A 1 228 ? 14.288 -0.851 5.508 1.00 96.62 228 ARG A N 1
ATOM 1845 C CA . ARG A 1 228 ? 13.139 -1.290 6.330 1.00 96.62 228 ARG A CA 1
ATOM 1846 C C . ARG A 1 228 ? 12.758 -0.284 7.427 1.00 96.62 228 ARG A C 1
ATOM 1848 O O . ARG A 1 228 ? 12.499 -0.638 8.576 1.00 96.62 228 ARG A O 1
ATOM 1855 N N . LEU A 1 229 ? 12.724 0.995 7.061 1.00 97.88 229 LEU A N 1
ATOM 1856 C CA . LEU A 1 229 ? 12.359 2.085 7.959 1.00 97.88 229 LEU A CA 1
ATOM 1857 C C . LEU A 1 229 ? 10.857 2.072 8.242 1.00 97.88 229 LEU A C 1
ATOM 1859 O O . LEU A 1 229 ? 10.037 1.831 7.355 1.00 97.88 229 LEU A O 1
ATOM 1863 N N . SER A 1 230 ? 10.487 2.415 9.473 1.00 97.62 230 SER A N 1
ATOM 1864 C CA . SER A 1 230 ? 9.090 2.467 9.893 1.00 97.62 230 SER A CA 1
ATOM 1865 C C . SER A 1 230 ? 8.798 3.611 10.853 1.00 97.62 230 SER A C 1
ATOM 1867 O O . SER A 1 230 ? 9.694 4.188 11.476 1.00 97.62 230 SER A O 1
ATOM 1869 N N . LYS A 1 231 ? 7.512 3.942 10.957 1.00 97.50 231 LYS A N 1
ATOM 1870 C CA . LYS A 1 231 ? 6.953 4.853 11.955 1.00 97.50 231 LYS A CA 1
ATOM 1871 C C . LYS A 1 231 ? 5.691 4.257 12.553 1.00 97.50 231 LYS A C 1
ATOM 1873 O O . LYS A 1 231 ? 5.117 3.311 12.019 1.00 97.50 231 LYS A O 1
ATOM 1878 N N . GLN A 1 232 ? 5.270 4.850 13.662 1.00 97.81 232 GLN A N 1
ATOM 1879 C CA . GLN A 1 232 ? 4.017 4.536 14.329 1.00 97.81 232 GLN A CA 1
ATOM 1880 C C . GLN A 1 232 ? 3.077 5.741 14.272 1.00 97.81 232 GLN A C 1
ATOM 1882 O O . GLN A 1 232 ? 3.521 6.888 14.351 1.00 97.81 232 GLN A O 1
ATOM 1887 N N . MET A 1 233 ? 1.784 5.473 14.125 1.00 97.19 233 MET A N 1
ATOM 1888 C CA . MET A 1 233 ? 0.703 6.446 14.232 1.00 97.19 233 MET A CA 1
ATOM 1889 C C . MET A 1 233 ? -0.243 6.016 15.348 1.00 97.19 233 MET A C 1
ATOM 1891 O O . MET A 1 233 ? -0.615 4.847 15.423 1.00 97.19 233 MET A O 1
ATOM 1895 N N . TYR A 1 234 ? -0.606 6.962 16.211 1.00 98.19 234 TYR A N 1
ATOM 1896 C CA . TYR A 1 234 ? -1.458 6.727 17.371 1.00 98.19 234 TYR A CA 1
ATOM 1897 C C . TYR A 1 234 ? -2.877 7.238 17.122 1.00 98.19 234 TYR A C 1
ATOM 1899 O O . TYR A 1 234 ? -3.071 8.390 16.732 1.00 98.19 234 TYR A O 1
ATOM 1907 N N . PHE A 1 235 ? -3.860 6.392 17.394 1.00 98.50 235 PHE A N 1
ATOM 1908 C CA . PHE A 1 235 ? -5.279 6.683 17.305 1.00 98.50 235 PHE A CA 1
ATOM 1909 C C . PHE A 1 235 ? -5.947 6.453 18.655 1.00 98.50 235 PHE A C 1
ATOM 1911 O O . PHE A 1 235 ? -5.647 5.486 19.352 1.00 98.50 235 PHE A O 1
ATOM 1918 N N . HIS A 1 236 ? -6.901 7.312 18.984 1.00 98.75 236 HIS A N 1
ATOM 1919 C CA . HIS A 1 236 ? -7.676 7.231 20.209 1.00 98.75 236 HIS A CA 1
ATOM 1920 C C . HIS A 1 236 ? -9.141 7.547 19.909 1.00 98.75 236 HIS A C 1
ATOM 1922 O O . HIS A 1 236 ? -9.484 8.641 19.451 1.00 98.75 236 HIS A O 1
ATOM 1928 N N . TYR A 1 237 ? -10.036 6.587 20.118 1.00 98.75 237 TYR A N 1
ATOM 1929 C CA . TYR A 1 237 ? -11.437 6.747 19.734 1.00 98.75 237 TYR A CA 1
ATOM 1930 C C . TYR A 1 237 ? -12.395 5.931 20.593 1.00 98.75 237 TYR A C 1
ATOM 1932 O O . TYR A 1 237 ? -12.026 4.944 21.219 1.00 98.75 237 TYR A O 1
ATOM 1940 N N . LEU A 1 238 ? -13.657 6.348 20.585 1.00 98.75 238 LEU A N 1
ATOM 1941 C CA . LEU A 1 238 ? -14.775 5.615 21.158 1.00 98.75 238 LEU A CA 1
ATOM 1942 C C . LEU A 1 238 ? -15.501 4.852 20.045 1.00 98.75 238 LEU A C 1
ATOM 1944 O O . LEU A 1 238 ? -15.907 5.452 19.051 1.00 98.75 238 LEU A O 1
ATOM 1948 N N . LEU A 1 239 ? -15.695 3.550 20.221 1.00 98.75 239 LEU A N 1
ATOM 1949 C CA . LEU A 1 239 ? -16.544 2.704 19.387 1.00 98.75 239 LEU A CA 1
ATOM 1950 C C . LEU A 1 239 ? -17.963 2.652 19.950 1.00 98.75 239 LEU A C 1
ATOM 1952 O O . LEU A 1 239 ? -18.148 2.484 21.155 1.00 98.75 239 LEU A O 1
ATOM 1956 N N . GLY A 1 240 ? -18.955 2.753 19.065 1.00 98.44 240 GLY A N 1
ATOM 1957 C CA . GLY A 1 240 ? -20.366 2.534 19.377 1.00 98.44 240 GLY A CA 1
ATOM 1958 C C . GLY A 1 240 ? -20.838 1.182 18.850 1.00 98.44 240 GLY A C 1
ATOM 1959 O O . GLY A 1 240 ? -20.604 0.862 17.681 1.00 98.44 240 GLY A O 1
ATOM 1960 N N . LEU A 1 241 ? -21.499 0.398 19.702 1.00 98.50 241 LEU A N 1
ATOM 1961 C CA . LEU A 1 241 ? -21.981 -0.948 19.379 1.00 98.50 241 LEU A CA 1
ATOM 1962 C C . LEU A 1 241 ? -23.520 -1.010 19.335 1.00 98.50 241 LEU A C 1
ATOM 1964 O O . LEU A 1 241 ? -24.227 -0.209 19.966 1.00 98.50 241 LEU A O 1
ATOM 1968 N N . ASP A 1 242 ? -24.045 -1.967 18.571 1.00 97.94 242 ASP A N 1
ATOM 1969 C CA . ASP A 1 242 ? -25.445 -2.392 18.663 1.00 97.94 242 ASP A CA 1
ATOM 1970 C C . ASP A 1 242 ? -25.678 -3.400 19.802 1.00 97.94 242 ASP A C 1
ATOM 1972 O O . ASP A 1 242 ? -24.767 -3.707 20.574 1.00 97.94 242 ASP A O 1
ATOM 1976 N N . ASP A 1 243 ? -26.920 -3.868 19.942 1.00 97.75 243 ASP A N 1
ATOM 1977 C CA . ASP A 1 243 ? -27.323 -4.763 21.032 1.00 97.75 243 ASP A CA 1
ATOM 1978 C C . ASP A 1 243 ? -26.747 -6.186 20.874 1.00 97.75 243 ASP A C 1
ATOM 1980 O O . ASP A 1 243 ? -26.688 -6.940 21.843 1.00 97.75 243 ASP A O 1
ATOM 1984 N N . GLU A 1 244 ? -26.252 -6.542 19.682 1.00 97.69 244 GLU A N 1
ATOM 1985 C CA . GLU A 1 244 ? -25.546 -7.800 19.413 1.00 97.69 244 GLU A CA 1
ATOM 1986 C C . GLU A 1 244 ? -24.016 -7.672 19.530 1.00 97.69 244 GLU A C 1
ATOM 1988 O O . GLU A 1 244 ? -23.287 -8.605 19.177 1.00 97.69 244 GLU A O 1
ATOM 1993 N N . GLY A 1 245 ? -23.518 -6.524 20.001 1.00 98.06 245 GLY A N 1
ATOM 1994 C CA . GLY A 1 245 ? -22.093 -6.262 20.193 1.00 98.06 245 GLY A CA 1
ATOM 1995 C C . GLY A 1 245 ? -21.325 -5.953 18.902 1.00 98.06 245 GLY A C 1
ATOM 1996 O O . GLY A 1 245 ? -20.090 -5.991 18.897 1.00 98.06 245 GLY A O 1
ATOM 1997 N N . ARG A 1 246 ? -22.022 -5.652 17.798 1.00 98.31 246 ARG A N 1
ATOM 1998 C CA . ARG A 1 246 ? -21.395 -5.295 16.519 1.00 98.31 246 ARG A CA 1
ATOM 1999 C C . ARG A 1 246 ? -21.054 -3.814 16.495 1.00 98.31 246 ARG A C 1
ATOM 2001 O O . ARG A 1 246 ? -21.863 -2.966 16.865 1.00 98.31 246 ARG A O 1
ATOM 2008 N N . ILE A 1 247 ? -19.862 -3.492 16.007 1.00 98.38 247 ILE A N 1
ATOM 2009 C CA . ILE A 1 247 ? -19.411 -2.115 15.819 1.00 98.38 247 ILE A CA 1
ATOM 2010 C C . ILE A 1 247 ? -20.279 -1.453 14.741 1.00 98.38 247 ILE A C 1
ATOM 2012 O O . ILE A 1 247 ? -20.384 -1.935 13.606 1.00 98.38 247 ILE A O 1
ATOM 2016 N N . MET A 1 248 ? -20.894 -0.329 15.101 1.00 97.00 248 MET A N 1
ATOM 2017 C CA . MET A 1 248 ? -21.726 0.496 14.217 1.00 97.00 248 MET A CA 1
ATOM 2018 C C . MET A 1 248 ? -20.984 1.726 13.693 1.00 97.00 248 MET A C 1
ATOM 2020 O O . MET A 1 248 ? -21.376 2.299 12.681 1.00 97.00 248 MET A O 1
ATOM 2024 N N . GLY A 1 249 ? -19.917 2.127 14.379 1.00 96.31 249 GLY A N 1
ATOM 2025 C CA . GLY A 1 249 ? -19.099 3.283 14.048 1.00 96.31 249 GLY A CA 1
ATOM 2026 C C . GLY A 1 249 ? -18.264 3.716 15.249 1.00 96.31 249 GLY A C 1
ATOM 2027 O O . GLY A 1 249 ? -18.199 3.016 16.262 1.00 96.31 249 GLY A O 1
ATOM 2028 N N . GLY A 1 250 ? -17.655 4.892 15.159 1.00 96.56 250 GLY A N 1
ATOM 2029 C CA . GLY A 1 250 ? -16.965 5.499 16.289 1.00 96.56 250 GLY A CA 1
ATOM 2030 C C . GLY A 1 250 ? -16.669 6.982 16.108 1.00 96.56 250 GLY A C 1
ATOM 2031 O O . GLY A 1 250 ? -16.907 7.555 15.043 1.00 96.56 250 GLY A O 1
ATOM 2032 N N . SER A 1 251 ? -16.134 7.592 17.160 1.00 97.25 251 SER A N 1
ATOM 2033 C CA . SER A 1 251 ? -15.742 9.001 17.207 1.00 97.25 251 SER A CA 1
ATOM 2034 C C . SER A 1 251 ? -14.354 9.164 17.812 1.00 97.25 251 SER A C 1
ATOM 2036 O O . SER A 1 251 ? -14.063 8.585 18.856 1.00 97.25 251 SER A O 1
ATOM 2038 N N . TYR A 1 252 ? -13.517 9.990 17.190 1.00 97.94 252 TYR A N 1
ATOM 2039 C CA . TYR A 1 252 ? -12.170 10.273 17.681 1.00 97.94 252 TYR A CA 1
ATOM 2040 C C . TYR A 1 252 ? -12.161 11.196 18.896 1.00 97.94 252 TYR A C 1
ATOM 2042 O O . TYR A 1 252 ? -12.885 12.195 18.932 1.00 97.94 252 TYR A O 1
ATOM 2050 N N . TYR A 1 253 ? -11.250 10.919 19.824 1.00 98.25 253 TYR A N 1
ATOM 2051 C CA . TYR A 1 253 ? -10.831 11.883 20.831 1.00 98.25 253 TYR A CA 1
ATOM 2052 C C . TYR A 1 253 ? -9.923 12.965 20.221 1.00 98.25 253 TYR A C 1
ATOM 2054 O O . TYR A 1 253 ? -9.508 12.894 19.059 1.00 98.25 253 TYR A O 1
ATOM 2062 N N . GLY A 1 254 ? -9.670 14.030 20.987 1.00 96.62 254 GLY A N 1
ATOM 2063 C CA . GLY A 1 254 ? -8.922 15.203 20.516 1.00 96.62 254 GLY A CA 1
ATOM 2064 C C . GLY A 1 254 ? -7.417 14.974 20.339 1.00 96.62 254 GLY A C 1
ATOM 2065 O O . GLY A 1 254 ? -6.778 15.718 19.603 1.00 96.62 254 GLY A O 1
ATOM 2066 N N . ASP A 1 255 ? -6.867 13.957 20.995 1.00 97.06 255 ASP A N 1
ATOM 2067 C CA . ASP A 1 255 ? -5.461 13.540 20.948 1.00 97.06 255 ASP A CA 1
ATOM 2068 C C . ASP A 1 255 ? -5.169 12.496 19.856 1.00 97.06 255 ASP A C 1
ATOM 2070 O O . ASP A 1 255 ? -4.013 12.154 19.616 1.00 97.06 255 ASP A O 1
ATOM 2074 N N . SER A 1 256 ? -6.204 11.996 19.180 1.00 97.44 256 SER A N 1
ATOM 2075 C CA . SER A 1 256 ? -6.067 11.004 18.118 1.00 97.44 256 SER A CA 1
ATOM 2076 C C . SER A 1 256 ? -5.497 11.594 16.835 1.00 97.44 256 SER A C 1
ATOM 2078 O O . SER A 1 256 ? -5.939 12.653 16.377 1.00 97.44 256 SER A O 1
ATOM 2080 N N . ALA A 1 257 ? -4.635 10.830 16.160 1.00 95.44 257 ALA A N 1
ATOM 2081 C CA . ALA A 1 257 ? -4.426 11.023 14.732 1.00 95.44 257 ALA A CA 1
ATOM 2082 C C . ALA A 1 257 ? -5.736 10.813 13.957 1.00 95.44 257 ALA A C 1
ATOM 2084 O O . ALA A 1 257 ? -6.690 10.187 14.433 1.00 95.44 257 ALA A O 1
ATOM 2085 N N . ARG A 1 258 ? -5.773 11.356 12.743 1.00 91.56 258 ARG A N 1
ATOM 2086 C CA . ARG A 1 258 ? -6.890 11.257 11.808 1.00 91.56 258 ARG A CA 1
ATOM 2087 C C . ARG A 1 258 ? -6.316 11.120 10.407 1.00 91.56 258 ARG A C 1
ATOM 2089 O O . ARG A 1 258 ? -5.396 11.856 10.059 1.00 91.56 258 ARG A O 1
ATOM 2096 N N . ILE A 1 259 ? -6.859 10.180 9.650 1.00 91.62 259 ILE A N 1
ATOM 2097 C CA . ILE A 1 259 ? -6.447 9.857 8.283 1.00 91.62 259 ILE A CA 1
ATOM 2098 C C . ILE A 1 259 ? -7.655 9.981 7.358 1.00 91.62 259 ILE A C 1
ATOM 2100 O O . ILE A 1 259 ? -8.792 9.932 7.839 1.00 91.62 259 ILE A O 1
ATOM 2104 N N . ASP A 1 260 ? -7.406 10.163 6.066 1.00 86.50 260 ASP A N 1
ATOM 2105 C CA . ASP A 1 260 ? -8.484 10.326 5.088 1.00 86.50 260 ASP A CA 1
ATOM 2106 C C . ASP A 1 260 ? -9.008 8.955 4.655 1.00 86.50 260 ASP A C 1
ATOM 2108 O O . ASP A 1 260 ? -10.148 8.605 4.951 1.00 86.50 260 ASP A O 1
ATOM 2112 N N . MET A 1 261 ? -8.129 8.124 4.081 1.00 90.19 261 MET A N 1
ATOM 2113 C CA . MET A 1 261 ? -8.509 6.890 3.396 1.00 90.19 261 MET A CA 1
ATOM 2114 C C . MET A 1 261 ? -7.613 5.692 3.743 1.00 90.19 261 MET A C 1
ATOM 2116 O O . MET A 1 261 ? -6.403 5.816 3.960 1.00 90.19 261 MET A O 1
ATOM 2120 N N . LEU A 1 262 ? -8.223 4.507 3.738 1.00 94.62 262 LEU A N 1
ATOM 2121 C CA . LEU A 1 262 ? -7.542 3.214 3.673 1.00 94.62 262 LEU A CA 1
ATOM 2122 C C . LEU A 1 262 ? -7.878 2.538 2.342 1.00 94.62 262 LEU A C 1
ATOM 2124 O O . LEU A 1 262 ? -8.991 2.682 1.839 1.00 94.62 262 LEU A O 1
ATOM 2128 N N . TRP A 1 263 ? -6.940 1.786 1.776 1.00 95.75 263 TRP A N 1
ATOM 2129 C CA . TRP A 1 263 ? -7.118 1.117 0.485 1.00 95.75 263 TRP A CA 1
ATOM 2130 C C . TRP A 1 263 ? -6.216 -0.119 0.348 1.00 95.75 263 TRP A C 1
ATOM 2132 O O . TRP A 1 263 ? -5.244 -0.270 1.090 1.00 95.75 263 TRP A O 1
ATOM 2142 N N . ALA A 1 264 ? -6.513 -1.002 -0.605 1.00 96.75 264 ALA A N 1
ATOM 2143 C CA . ALA A 1 264 ? -5.646 -2.115 -0.986 1.00 96.75 264 ALA A CA 1
ATOM 2144 C C . ALA A 1 264 ? -5.353 -2.104 -2.495 1.00 96.75 264 ALA A C 1
ATOM 2146 O O . ALA A 1 264 ? -6.245 -1.838 -3.298 1.00 96.75 264 ALA A O 1
ATOM 2147 N N . PRO A 1 265 ? -4.105 -2.363 -2.911 1.00 96.19 265 PRO A N 1
ATOM 2148 C CA . PRO A 1 265 ? -3.737 -2.357 -4.323 1.00 96.19 265 PRO A CA 1
ATOM 2149 C C . PRO A 1 265 ? -4.252 -3.603 -5.065 1.00 96.19 265 PRO A C 1
ATOM 2151 O O . PRO A 1 265 ? -4.073 -4.736 -4.609 1.00 96.19 265 PRO A O 1
ATOM 2154 N N . LEU A 1 266 ? -4.821 -3.389 -6.250 1.00 95.88 266 LEU A N 1
ATOM 2155 C CA . LEU A 1 266 ? -5.295 -4.444 -7.154 1.00 95.88 266 LEU A CA 1
ATOM 2156 C C . LEU A 1 266 ? -4.232 -4.832 -8.183 1.00 95.88 266 LEU A C 1
ATOM 2158 O O . LEU A 1 266 ? -3.151 -4.244 -8.206 1.00 95.88 266 LEU A O 1
ATOM 2162 N N . ASN A 1 267 ? -4.505 -5.856 -8.991 1.00 96.25 267 ASN A N 1
ATOM 2163 C CA . ASN A 1 267 ? -3.615 -6.283 -10.066 1.00 96.25 267 ASN A CA 1
ATOM 2164 C C . ASN A 1 267 ? -3.316 -5.113 -11.016 1.00 96.25 267 ASN A C 1
ATOM 2166 O O . ASN A 1 267 ? -4.244 -4.366 -11.344 1.00 96.25 267 ASN A O 1
ATOM 2170 N N . PRO A 1 268 ? -2.052 -4.901 -11.441 1.00 95.56 268 PRO A N 1
ATOM 2171 C CA . PRO A 1 268 ? -1.751 -3.816 -12.347 1.00 95.56 268 PRO A CA 1
ATOM 2172 C C . PRO A 1 268 ? -2.369 -4.125 -13.709 1.00 95.56 268 PRO A C 1
ATOM 2174 O O . PRO A 1 268 ? -2.162 -5.197 -14.279 1.00 95.56 268 PRO A O 1
ATOM 2177 N N . VAL A 1 269 ? -3.137 -3.175 -14.220 1.00 96.06 269 VAL A N 1
ATOM 2178 C CA . VAL A 1 269 ? -3.806 -3.250 -15.516 1.00 96.06 269 VAL A CA 1
ATOM 2179 C C . VAL A 1 269 ? -2.938 -2.568 -16.570 1.00 96.06 269 VAL A C 1
ATOM 2181 O O . VAL A 1 269 ? -2.225 -1.606 -16.274 1.00 96.06 269 VAL A O 1
ATOM 2184 N N . GLN A 1 270 ? -2.978 -3.046 -17.814 1.00 97.75 270 GLN A N 1
ATOM 2185 C CA . GLN A 1 270 ? -2.238 -2.418 -18.904 1.00 97.75 270 GLN A CA 1
ATOM 2186 C C . GLN A 1 270 ? -2.700 -0.968 -19.111 1.00 97.75 270 GLN A C 1
ATOM 2188 O O . GLN A 1 270 ? -3.888 -0.645 -19.092 1.00 97.75 270 GLN A O 1
ATOM 2193 N N . ALA A 1 271 ? -1.742 -0.067 -19.320 1.00 95.12 271 ALA A N 1
ATOM 2194 C CA . ALA A 1 271 ? -2.036 1.344 -19.509 1.00 95.12 271 ALA A CA 1
ATOM 2195 C C . ALA A 1 271 ? -2.962 1.587 -20.716 1.00 95.12 271 ALA A C 1
ATOM 2197 O O . ALA A 1 271 ? -2.742 1.055 -21.805 1.00 95.12 271 ALA A O 1
ATOM 2198 N N . GLY A 1 272 ? -3.972 2.438 -20.521 1.00 93.00 272 GLY A N 1
ATOM 2199 C CA . GLY A 1 272 ? -5.008 2.734 -21.517 1.00 93.00 272 GLY A CA 1
ATOM 2200 C C . GLY A 1 272 ? -6.249 1.841 -21.422 1.00 93.00 272 GLY A C 1
ATOM 2201 O O . GLY A 1 272 ? -7.259 2.148 -22.058 1.00 93.00 272 GLY A O 1
ATOM 2202 N N . GLU A 1 273 ? -6.208 0.787 -20.609 1.00 95.94 273 GLU A N 1
ATOM 2203 C CA . GLU A 1 273 ? -7.375 -0.026 -20.274 1.00 95.94 273 GLU A CA 1
ATOM 2204 C C . GLU A 1 273 ? -8.097 0.512 -19.031 1.00 95.94 273 GLU A C 1
ATOM 2206 O O . GLU A 1 273 ? -7.612 1.406 -18.330 1.00 95.94 273 GLU A O 1
ATOM 2211 N N . LYS A 1 274 ? -9.299 -0.019 -18.773 1.00 94.31 274 LYS A N 1
ATOM 2212 C CA . LYS A 1 274 ? -10.125 0.397 -17.638 1.00 94.31 274 LYS A CA 1
ATOM 2213 C C . LYS A 1 274 ? -9.395 0.116 -16.323 1.00 94.31 274 LYS A C 1
ATOM 2215 O O . LYS A 1 274 ? -9.042 -1.029 -16.069 1.00 94.31 274 LYS A O 1
ATOM 2220 N N . GLY A 1 275 ? -9.242 1.144 -15.494 1.00 88.25 275 GLY A N 1
ATOM 2221 C CA . GLY A 1 275 ? -8.527 1.060 -14.222 1.00 88.25 275 GLY A CA 1
ATOM 2222 C C . GLY A 1 275 ? -7.024 1.322 -14.320 1.00 88.25 275 GLY A C 1
ATOM 2223 O O . GLY A 1 275 ? -6.332 1.220 -13.316 1.00 88.25 275 GLY A O 1
ATOM 2224 N N . ASN A 1 276 ? -6.509 1.676 -15.504 1.00 93.56 276 ASN A N 1
ATOM 2225 C CA . ASN A 1 276 ? -5.191 2.295 -15.677 1.00 93.56 276 ASN A CA 1
ATOM 2226 C C . ASN A 1 276 ? -5.157 3.206 -16.924 1.00 93.56 276 ASN A C 1
ATOM 2228 O O . ASN A 1 276 ? -4.187 3.248 -17.686 1.00 93.56 276 ASN A O 1
ATOM 2232 N N . GLU A 1 277 ? -6.223 3.973 -17.174 1.00 92.75 277 GLU A N 1
ATOM 2233 C CA . GLU A 1 277 ? -6.406 4.737 -18.420 1.00 92.75 277 GLU A CA 1
ATOM 2234 C C . GLU A 1 277 ? -5.331 5.815 -18.631 1.00 92.75 277 GLU A C 1
ATOM 2236 O O . GLU A 1 277 ? -5.123 6.299 -19.746 1.00 92.75 277 GLU A O 1
ATOM 2241 N N . ARG A 1 278 ? -4.673 6.236 -17.545 1.00 90.94 278 ARG A N 1
ATOM 2242 C CA . ARG A 1 278 ? -3.646 7.287 -17.532 1.00 90.94 278 ARG A CA 1
ATOM 2243 C C . ARG A 1 278 ? -2.222 6.758 -17.371 1.00 90.94 278 ARG A C 1
ATOM 2245 O O . ARG A 1 278 ? -1.298 7.574 -17.383 1.00 90.94 278 ARG A O 1
ATOM 2252 N N . GLY A 1 279 ? -2.056 5.445 -17.216 1.00 93.50 279 GLY A N 1
ATOM 2253 C CA . GLY A 1 279 ? -0.757 4.789 -17.112 1.00 93.50 279 GLY A CA 1
ATOM 2254 C C . GLY A 1 279 ? 0.153 5.084 -18.301 1.00 93.50 279 GLY A C 1
ATOM 2255 O O . GLY A 1 279 ? -0.279 5.594 -19.335 1.00 93.50 279 GLY A O 1
ATOM 2256 N N . ASN A 1 280 ? 1.432 4.754 -18.157 1.00 96.44 280 ASN A N 1
ATOM 2257 C CA . ASN A 1 280 ? 2.408 4.892 -19.229 1.00 96.44 280 ASN A CA 1
ATOM 2258 C C . ASN A 1 280 ? 2.158 3.840 -20.327 1.00 96.44 280 ASN A C 1
ATOM 2260 O O . ASN A 1 280 ? 2.459 2.667 -20.109 1.00 96.44 280 ASN A O 1
ATOM 2264 N N . PRO A 1 281 ? 1.640 4.217 -21.515 1.00 97.06 281 PRO A N 1
ATOM 2265 C CA . PRO A 1 281 ? 1.225 3.261 -22.546 1.00 97.06 281 PRO A CA 1
ATOM 2266 C C . PRO A 1 281 ? 2.404 2.550 -23.215 1.00 97.06 281 PRO A C 1
ATOM 2268 O O . PRO A 1 281 ? 2.201 1.662 -24.035 1.00 97.06 281 PRO A O 1
ATOM 2271 N N . TYR A 1 282 ? 3.631 2.970 -22.906 1.00 98.12 282 TYR A N 1
ATOM 2272 C CA . TYR A 1 282 ? 4.852 2.369 -23.422 1.00 98.12 282 TYR A CA 1
ATOM 2273 C C . TYR A 1 282 ? 5.449 1.343 -22.456 1.00 98.12 282 TYR A C 1
ATOM 2275 O O . TYR A 1 282 ? 6.461 0.741 -22.783 1.00 98.12 282 TYR A O 1
ATOM 2283 N N . LEU A 1 283 ? 4.862 1.130 -21.278 1.00 97.44 283 LEU A N 1
ATOM 2284 C CA . LEU A 1 283 ? 5.242 0.015 -20.418 1.00 97.44 283 LEU A CA 1
ATOM 2285 C C . LEU A 1 283 ? 4.307 -1.157 -20.656 1.00 97.44 283 LEU A C 1
ATOM 2287 O O . LEU A 1 283 ? 3.097 -1.026 -20.491 1.00 97.44 283 LEU A O 1
ATOM 2291 N N . ASP A 1 284 ? 4.880 -2.303 -20.992 1.00 98.25 284 ASP A N 1
ATOM 2292 C CA . ASP A 1 284 ? 4.185 -3.580 -20.922 1.00 98.25 284 ASP A CA 1
ATOM 2293 C C . ASP A 1 284 ? 4.206 -4.078 -19.470 1.00 98.25 284 ASP A C 1
ATOM 2295 O O . ASP A 1 284 ? 5.273 -4.336 -18.898 1.00 98.25 284 ASP A O 1
ATOM 2299 N N . VAL A 1 285 ? 3.021 -4.182 -18.863 1.00 98.00 285 VAL A N 1
ATOM 2300 C CA . VAL A 1 285 ? 2.871 -4.620 -17.469 1.00 98.00 285 VAL A CA 1
ATOM 2301 C C . VAL A 1 285 ? 3.385 -6.046 -17.274 1.00 98.00 285 VAL A C 1
ATOM 2303 O O . VAL A 1 285 ? 4.044 -6.316 -16.269 1.00 98.00 285 VAL A O 1
ATOM 2306 N N . LYS A 1 286 ? 3.153 -6.951 -18.232 1.00 97.88 286 LYS A N 1
ATOM 2307 C CA . LYS A 1 286 ? 3.611 -8.342 -18.133 1.00 97.88 286 LYS A CA 1
ATOM 2308 C C . LYS A 1 286 ? 5.129 -8.424 -18.172 1.00 97.88 286 LYS A C 1
ATOM 2310 O O . LYS A 1 286 ? 5.706 -9.172 -17.388 1.00 97.88 286 LYS A O 1
ATOM 2315 N N . GLU A 1 287 ? 5.785 -7.625 -19.010 1.00 98.31 287 GLU A N 1
ATOM 2316 C CA . GLU A 1 287 ? 7.252 -7.566 -19.039 1.00 98.31 287 GLU A CA 1
ATOM 2317 C C . GLU A 1 287 ? 7.833 -7.009 -17.734 1.00 98.31 287 GLU A C 1
ATOM 2319 O O . GLU A 1 287 ? 8.806 -7.554 -17.211 1.00 98.31 287 GLU A O 1
ATOM 2324 N N . VAL A 1 288 ? 7.227 -5.962 -17.160 1.00 98.69 288 VAL A N 1
ATOM 2325 C CA . VAL A 1 288 ? 7.657 -5.430 -15.853 1.00 98.69 288 VAL A CA 1
ATOM 2326 C C . VAL A 1 288 ? 7.519 -6.495 -14.760 1.00 98.69 288 VAL A C 1
ATOM 2328 O O . VAL A 1 288 ? 8.458 -6.704 -13.985 1.00 98.69 288 VAL A O 1
ATOM 2331 N N . LEU A 1 289 ? 6.389 -7.208 -14.718 1.00 98.56 289 LEU A N 1
ATOM 2332 C CA . LEU A 1 289 ? 6.173 -8.298 -13.765 1.00 98.56 289 LEU A CA 1
ATOM 2333 C C . LEU A 1 289 ? 7.122 -9.478 -14.009 1.00 98.56 289 LEU A C 1
ATOM 2335 O O . LEU A 1 289 ? 7.632 -10.046 -13.048 1.00 98.56 289 LEU A O 1
ATOM 2339 N N . ALA A 1 290 ? 7.436 -9.820 -15.260 1.00 98.50 290 ALA A N 1
ATOM 2340 C CA . ALA A 1 290 ? 8.398 -10.872 -15.583 1.00 98.50 290 ALA A CA 1
ATOM 2341 C C . ALA A 1 290 ? 9.812 -10.534 -15.080 1.00 98.50 290 ALA A C 1
ATOM 2343 O O . ALA A 1 290 ? 10.459 -11.374 -14.454 1.00 98.50 290 ALA A O 1
ATOM 2344 N N . ILE A 1 291 ? 10.267 -9.290 -15.274 1.00 98.69 291 ILE A N 1
ATOM 2345 C CA . ILE A 1 291 ? 11.545 -8.810 -14.723 1.00 98.69 291 ILE A CA 1
ATOM 2346 C C . ILE A 1 291 ? 11.530 -8.884 -13.188 1.00 98.69 291 ILE A C 1
ATOM 2348 O O . ILE A 1 291 ? 12.513 -9.304 -12.578 1.00 98.69 291 ILE A O 1
ATOM 2352 N N . TRP A 1 292 ? 10.419 -8.516 -12.541 1.00 98.69 292 TRP A N 1
ATOM 2353 C CA . TRP A 1 292 ? 10.280 -8.669 -11.091 1.00 98.69 292 TRP A CA 1
ATOM 2354 C C . TRP A 1 292 ? 10.365 -10.137 -10.646 1.00 98.69 292 TRP A C 1
ATOM 2356 O O . TRP A 1 292 ? 11.107 -10.444 -9.712 1.00 98.69 292 TRP A O 1
ATOM 2366 N N . ARG A 1 293 ? 9.671 -11.054 -11.332 1.00 98.19 293 ARG A N 1
ATOM 2367 C CA . ARG A 1 293 ? 9.673 -12.491 -11.008 1.00 98.19 293 ARG A CA 1
ATOM 2368 C C . ARG A 1 293 ? 11.065 -13.109 -11.087 1.00 98.19 293 ARG A C 1
ATOM 2370 O O . ARG A 1 293 ? 11.388 -13.939 -10.245 1.00 98.19 293 ARG A O 1
ATOM 2377 N N . GLU A 1 294 ? 11.886 -12.687 -12.047 1.00 98.38 294 GLU A N 1
ATOM 2378 C CA . GLU A 1 294 ? 13.288 -13.121 -12.165 1.00 98.38 294 GLU A CA 1
ATOM 2379 C C . GLU A 1 294 ? 14.192 -12.550 -11.063 1.00 98.38 294 GLU A C 1
ATOM 2381 O O . GLU A 1 294 ? 15.203 -13.153 -10.708 1.00 98.38 294 GLU A O 1
ATOM 2386 N N . SER A 1 295 ? 13.831 -11.399 -10.494 1.00 98.69 295 SER A N 1
ATOM 2387 C CA . SER A 1 295 ? 14.592 -10.748 -9.423 1.00 98.69 295 SER A CA 1
ATOM 2388 C C . SER A 1 295 ? 14.298 -11.312 -8.029 1.00 98.69 295 SER A C 1
ATOM 2390 O O . SER A 1 295 ? 15.060 -11.064 -7.088 1.00 98.69 295 SER A O 1
ATOM 2392 N N . VAL A 1 296 ? 13.195 -12.050 -7.875 1.00 98.25 296 VAL A N 1
ATOM 2393 C CA . VAL A 1 296 ? 12.714 -12.561 -6.587 1.00 98.25 296 VAL A CA 1
ATOM 2394 C C . VAL A 1 296 ? 12.724 -14.092 -6.572 1.00 98.25 296 VAL A C 1
ATOM 2396 O O . VAL A 1 296 ? 12.139 -14.711 -7.464 1.00 98.25 296 VAL A O 1
ATOM 2399 N N . PRO A 1 297 ? 13.292 -14.727 -5.526 1.00 97.00 297 PRO A N 1
ATOM 2400 C CA . PRO A 1 297 ? 13.238 -16.176 -5.366 1.00 97.00 297 PRO A CA 1
ATOM 2401 C C . PRO A 1 297 ? 11.810 -16.728 -5.455 1.00 97.00 297 PRO A C 1
ATOM 2403 O O . PRO A 1 297 ? 10.895 -16.225 -4.801 1.00 97.00 297 PRO A O 1
ATOM 2406 N N . GLU A 1 298 ? 11.628 -17.800 -6.223 1.00 95.06 298 GLU A N 1
ATOM 2407 C CA . GLU A 1 298 ? 10.322 -18.432 -6.444 1.00 95.06 298 GLU A CA 1
ATOM 2408 C C . GLU A 1 298 ? 9.643 -18.864 -5.140 1.00 95.06 298 GLU A C 1
ATOM 2410 O O . GLU A 1 298 ? 8.466 -18.577 -4.942 1.00 95.06 298 GLU A O 1
ATOM 2415 N N . GLU A 1 299 ? 10.403 -19.430 -4.201 1.00 94.94 299 GLU A N 1
ATOM 2416 C CA . GLU A 1 299 ? 9.922 -19.816 -2.865 1.00 94.94 299 GLU A CA 1
ATOM 2417 C C . GLU A 1 299 ? 9.332 -18.647 -2.066 1.00 94.94 299 GLU A C 1
ATOM 2419 O O . GLU A 1 299 ? 8.469 -18.830 -1.207 1.00 94.94 299 GLU A O 1
ATOM 2424 N N . LEU A 1 300 ? 9.801 -17.420 -2.315 1.00 95.88 300 LEU A N 1
ATOM 2425 C CA . LEU A 1 300 ? 9.208 -16.231 -1.713 1.00 95.88 300 LEU A CA 1
ATOM 2426 C C . LEU A 1 300 ? 7.930 -15.821 -2.445 1.00 95.88 300 LEU A C 1
ATOM 2428 O O . LEU A 1 300 ? 6.959 -15.465 -1.784 1.00 95.88 300 LEU A O 1
ATOM 2432 N N . ARG A 1 301 ? 7.908 -15.906 -3.779 1.00 94.88 301 ARG A N 1
ATOM 2433 C CA . ARG A 1 301 ? 6.719 -15.590 -4.585 1.00 94.88 301 ARG A CA 1
ATOM 2434 C C . ARG A 1 301 ? 5.557 -16.540 -4.293 1.00 94.88 301 ARG A C 1
ATOM 2436 O O . ARG A 1 301 ? 4.451 -16.065 -4.078 1.00 94.88 301 ARG A O 1
ATOM 2443 N N . LYS A 1 302 ? 5.817 -17.846 -4.160 1.00 93.88 302 LYS A N 1
ATOM 2444 C CA . LYS A 1 302 ? 4.804 -18.882 -3.866 1.00 93.88 302 LYS A CA 1
ATOM 2445 C C . LYS A 1 302 ? 4.081 -18.717 -2.528 1.00 93.88 302 LYS A C 1
ATOM 2447 O O . LYS A 1 302 ? 3.031 -19.310 -2.331 1.00 93.88 302 LYS A O 1
ATOM 2452 N N . LYS A 1 303 ? 4.621 -17.914 -1.610 1.00 93.88 303 LYS A N 1
ATOM 2453 C CA . LYS A 1 303 ? 3.964 -17.553 -0.342 1.00 93.88 303 LYS A CA 1
ATOM 2454 C C . LYS A 1 303 ? 3.567 -16.079 -0.265 1.00 93.88 303 LYS A C 1
ATOM 2456 O O . LYS A 1 303 ? 3.087 -15.625 0.772 1.00 93.88 303 LYS A O 1
ATOM 2461 N N . TRP A 1 304 ? 3.787 -15.307 -1.329 1.00 94.75 304 TRP A N 1
ATOM 2462 C 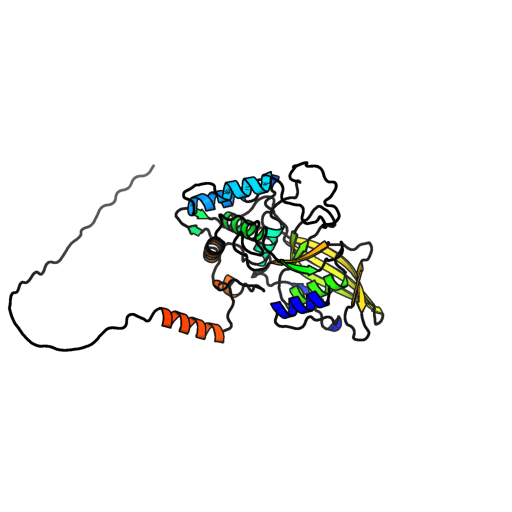CA . TRP A 1 304 ? 3.411 -13.899 -1.390 1.00 94.75 304 TRP A CA 1
ATOM 2463 C C . TRP A 1 304 ? 1.981 -13.752 -1.903 1.00 94.75 304 TRP A C 1
ATOM 2465 O O . TRP A 1 304 ? 1.737 -13.490 -3.077 1.00 94.75 304 TRP A O 1
ATOM 2475 N N . TRP A 1 305 ? 1.020 -13.941 -1.006 1.00 92.69 305 TRP A N 1
ATOM 2476 C CA . TRP A 1 305 ? -0.390 -13.860 -1.367 1.00 92.69 305 TRP A CA 1
ATOM 2477 C C . TRP A 1 305 ? -0.800 -12.439 -1.794 1.00 92.69 305 TRP A C 1
ATOM 2479 O O . TRP A 1 305 ? -0.277 -11.448 -1.280 1.00 92.69 305 TRP A O 1
ATOM 2489 N N . ASN A 1 306 ? -1.764 -12.330 -2.707 1.00 94.31 306 ASN A N 1
ATOM 2490 C CA . ASN A 1 306 ? -2.387 -11.082 -3.154 1.00 94.31 306 ASN A CA 1
ATOM 2491 C C . ASN A 1 306 ? -3.897 -11.314 -3.303 1.00 94.31 306 ASN A C 1
ATOM 2493 O O . ASN A 1 306 ? -4.288 -12.362 -3.805 1.00 94.31 306 ASN A O 1
ATOM 2497 N N . ILE A 1 307 ? -4.727 -10.336 -2.917 1.00 92.19 307 ILE A N 1
ATOM 2498 C CA . ILE A 1 307 ? -6.202 -10.418 -3.035 1.00 92.19 307 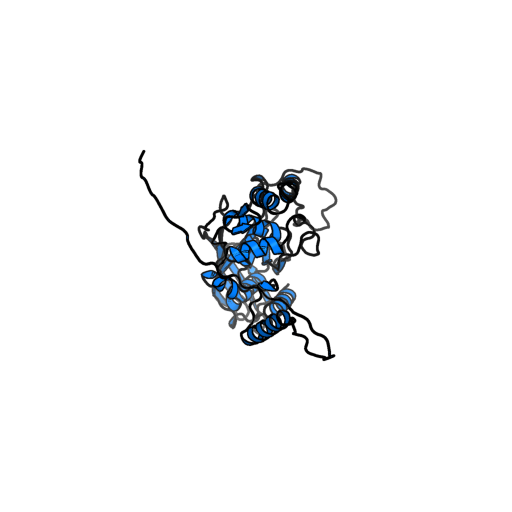ILE A CA 1
ATOM 2499 C C . ILE A 1 307 ? -6.692 -10.558 -4.478 1.00 92.19 307 ILE A C 1
ATOM 2501 O O . ILE A 1 307 ? -7.730 -11.145 -4.742 1.00 92.19 307 ILE A O 1
ATOM 2505 N N . ASP A 1 308 ? -5.921 -10.006 -5.405 1.00 93.50 308 ASP A N 1
ATOM 2506 C CA . ASP A 1 308 ? -6.208 -9.954 -6.831 1.00 93.50 308 ASP A CA 1
ATOM 2507 C C . ASP A 1 308 ? -4.898 -10.278 -7.558 1.00 93.50 308 ASP A C 1
ATOM 2509 O O . ASP A 1 308 ? -4.155 -9.355 -7.915 1.00 93.50 308 ASP A O 1
ATOM 2513 N N . PRO A 1 309 ? -4.479 -11.556 -7.600 1.00 92.38 309 PRO A N 1
ATOM 2514 C CA . PRO A 1 309 ? -3.199 -11.941 -8.176 1.00 92.38 309 PRO A CA 1
ATOM 2515 C C . PRO A 1 309 ? -3.281 -11.970 -9.707 1.00 92.38 309 PRO A C 1
ATOM 2517 O O . PRO A 1 309 ? -4.307 -12.344 -10.280 1.00 92.38 309 PRO A O 1
ATOM 2520 N N . ALA A 1 310 ? -2.169 -11.649 -10.372 1.00 89.88 310 ALA A N 1
ATOM 2521 C CA . ALA A 1 310 ? -1.996 -12.025 -11.770 1.00 89.88 310 ALA A CA 1
ATOM 2522 C C . ALA A 1 310 ? -2.059 -13.554 -11.899 1.00 89.88 310 ALA A C 1
ATOM 2524 O O . ALA A 1 310 ? -1.739 -14.271 -10.950 1.00 89.88 310 ALA A O 1
ATOM 2525 N N . GLU A 1 311 ? -2.446 -14.052 -13.071 1.00 88.50 311 GLU A N 1
ATOM 2526 C CA . GLU A 1 311 ? -2.578 -15.491 -13.319 1.00 88.50 311 GLU A CA 1
ATOM 2527 C C . GLU A 1 311 ? -1.297 -16.256 -12.961 1.00 88.50 311 GLU A C 1
ATOM 2529 O O . GLU A 1 311 ? -1.364 -17.266 -12.270 1.00 88.50 311 GLU A O 1
ATOM 2534 N N . GLU A 1 312 ? -0.124 -15.723 -13.318 1.00 89.50 312 GLU A N 1
ATOM 2535 C CA . GLU A 1 312 ? 1.157 -16.389 -13.056 1.00 89.50 312 GLU A CA 1
ATOM 2536 C C . GLU A 1 312 ? 1.661 -16.233 -11.606 1.00 89.50 312 GLU A C 1
ATOM 2538 O O . GLU A 1 312 ? 2.646 -16.867 -11.229 1.00 89.50 312 GLU A O 1
ATOM 2543 N N . ASP A 1 313 ? 1.017 -15.383 -10.798 1.00 88.19 313 ASP A N 1
ATOM 2544 C CA . ASP A 1 313 ? 1.347 -15.159 -9.382 1.00 88.19 313 ASP A CA 1
ATOM 2545 C C . ASP A 1 313 ? 0.265 -15.704 -8.437 1.00 88.19 313 ASP A C 1
ATOM 2547 O O . ASP A 1 313 ? 0.317 -15.476 -7.224 1.00 88.19 313 ASP A O 1
ATOM 2551 N N . ARG A 1 314 ? -0.741 -16.405 -8.976 1.00 88.31 314 ARG A N 1
ATOM 2552 C CA . ARG A 1 314 ? -1.769 -17.054 -8.169 1.00 88.31 314 ARG A CA 1
ATOM 2553 C C . ARG A 1 314 ? -1.135 -18.196 -7.381 1.00 88.31 314 ARG A C 1
ATOM 2555 O O . ARG A 1 314 ? -0.478 -19.068 -7.941 1.00 88.31 314 ARG A O 1
ATOM 2562 N N . ILE A 1 315 ? -1.350 -18.186 -6.070 1.00 86.00 315 ILE A N 1
ATOM 2563 C CA . ILE A 1 315 ? -1.000 -19.313 -5.209 1.00 86.00 315 ILE A CA 1
ATOM 2564 C C . ILE A 1 315 ? -2.133 -20.324 -5.354 1.00 86.00 315 ILE A C 1
ATOM 2566 O O . ILE A 1 315 ? -3.260 -20.025 -4.964 1.00 86.00 315 ILE A O 1
ATOM 2570 N N . LEU A 1 316 ? -1.829 -21.455 -5.981 1.00 77.25 316 LEU A N 1
ATOM 2571 C CA . LEU A 1 316 ? -2.739 -22.586 -6.126 1.00 77.25 316 LEU A CA 1
ATOM 2572 C C . LEU A 1 316 ? -2.635 -23.472 -4.883 1.00 77.25 316 LEU A C 1
ATOM 2574 O O . LEU A 1 316 ? -1.540 -23.650 -4.340 1.00 77.25 316 LEU A O 1
ATOM 2578 N N . ASP A 1 317 ? -3.762 -24.030 -4.455 1.00 71.12 317 ASP A N 1
ATOM 2579 C CA . ASP A 1 317 ? -3.765 -25.094 -3.452 1.00 71.12 317 ASP A CA 1
ATOM 2580 C C . ASP A 1 317 ? -3.185 -26.390 -4.055 1.00 71.12 317 ASP A C 1
ATOM 2582 O O . ASP A 1 317 ? -3.106 -26.535 -5.277 1.00 71.12 317 ASP A O 1
ATOM 2586 N N . GLU A 1 318 ? -2.771 -27.345 -3.212 1.00 57.81 318 GLU A N 1
ATOM 2587 C CA . GLU A 1 318 ? -2.116 -28.592 -3.658 1.00 57.81 318 GLU A CA 1
ATOM 2588 C C . GLU A 1 318 ? -2.937 -29.330 -4.739 1.00 57.81 318 GLU A C 1
ATOM 2590 O O . GLU A 1 318 ? -2.373 -29.754 -5.745 1.00 57.81 318 GLU A O 1
ATOM 2595 N N . GLU A 1 319 ? -4.267 -29.379 -4.606 1.00 56.31 319 GLU A N 1
ATOM 2596 C CA . GLU A 1 319 ? -5.169 -30.010 -5.587 1.00 56.31 319 GLU A CA 1
ATOM 2597 C C . GLU A 1 319 ? -5.208 -29.266 -6.939 1.00 56.31 319 GLU A C 1
ATOM 2599 O O . GLU A 1 319 ? -5.194 -29.895 -7.994 1.00 56.31 319 GLU A O 1
ATOM 2604 N N . GLU A 1 320 ? -5.190 -27.927 -6.937 1.00 60.91 320 GLU A N 1
ATOM 2605 C CA . GLU A 1 320 ? -5.169 -27.125 -8.173 1.00 60.91 320 GLU A CA 1
ATOM 2606 C C . GLU A 1 320 ? -3.794 -27.154 -8.858 1.00 60.91 320 GLU A C 1
ATOM 2608 O O . GLU A 1 320 ? -3.698 -26.996 -10.078 1.00 60.91 320 GLU A O 1
ATOM 2613 N N . SER A 1 321 ? -2.722 -27.366 -8.088 1.00 59.91 321 SER A N 1
ATOM 2614 C CA . SER A 1 321 ? -1.365 -27.482 -8.625 1.00 59.91 321 SER A CA 1
ATOM 2615 C C . SER A 1 321 ? -1.155 -28.776 -9.422 1.00 59.91 321 SER A C 1
ATOM 2617 O O . SER A 1 321 ? -0.539 -28.733 -10.486 1.00 59.91 321 SER A O 1
ATOM 2619 N N . GLU A 1 322 ? -1.739 -29.896 -8.974 1.00 54.78 322 GLU A N 1
ATOM 2620 C CA . GLU A 1 322 ? -1.681 -31.178 -9.689 1.00 54.78 322 GLU A CA 1
ATOM 2621 C C . GLU A 1 322 ? -2.433 -31.111 -11.031 1.00 54.78 322 GLU A C 1
ATOM 2623 O O . GLU A 1 322 ? -1.914 -31.561 -12.054 1.00 54.78 322 GLU A O 1
ATOM 2628 N N . ASP A 1 323 ? -3.609 -30.476 -11.064 1.00 56.28 323 ASP A N 1
ATOM 2629 C CA . ASP A 1 323 ? -4.392 -30.296 -12.295 1.00 56.28 323 ASP A CA 1
ATOM 2630 C C . ASP A 1 323 ? -3.720 -29.327 -13.290 1.00 56.28 323 ASP A C 1
ATOM 2632 O O . ASP A 1 323 ? -3.766 -29.541 -14.508 1.00 56.28 323 ASP A O 1
ATOM 2636 N N . ALA A 1 324 ? -3.056 -28.275 -12.797 1.00 57.38 324 ALA A N 1
ATOM 2637 C CA . ALA A 1 324 ? -2.305 -27.337 -13.635 1.00 57.38 324 ALA A CA 1
ATOM 2638 C C . ALA A 1 324 ? -1.057 -27.984 -14.266 1.00 57.38 324 ALA A C 1
ATOM 2640 O O . ALA A 1 324 ? -0.767 -27.755 -15.447 1.00 57.38 324 ALA A O 1
ATOM 2641 N N . ASP A 1 325 ? -0.349 -28.836 -13.520 1.00 55.84 325 ASP A N 1
ATOM 2642 C CA . ASP A 1 325 ? 0.800 -29.590 -14.028 1.00 55.84 325 ASP A CA 1
ATOM 2643 C C . ASP A 1 325 ? 0.375 -30.601 -15.111 1.00 55.84 325 ASP A C 1
ATOM 2645 O O . ASP A 1 325 ? 1.041 -30.724 -16.148 1.00 55.84 325 ASP A O 1
ATOM 2649 N N . VAL A 1 326 ? -0.779 -31.258 -14.947 1.00 55.28 326 VAL A N 1
ATOM 2650 C CA . VAL A 1 326 ? -1.366 -32.149 -15.967 1.00 55.28 326 VAL A CA 1
ATOM 2651 C C . VAL A 1 326 ? -1.770 -31.367 -17.227 1.00 55.28 326 VAL A C 1
ATOM 2653 O O . VAL A 1 326 ? -1.445 -31.776 -18.342 1.00 55.28 326 VAL A O 1
ATOM 2656 N N . ALA A 1 327 ? -2.387 -30.191 -17.084 1.00 51.47 327 ALA A N 1
ATOM 2657 C CA . ALA A 1 327 ? -2.760 -29.356 -18.230 1.00 51.47 327 ALA A CA 1
ATOM 2658 C C . ALA A 1 327 ? -1.540 -28.804 -19.001 1.00 51.47 327 ALA A C 1
ATOM 2660 O O . ALA A 1 327 ? -1.576 -28.682 -20.229 1.00 51.47 327 ALA A O 1
ATOM 2661 N N . SER A 1 328 ? -0.443 -28.488 -18.302 1.00 52.41 328 SER A N 1
ATOM 2662 C CA . SER A 1 328 ? 0.796 -28.006 -18.931 1.00 52.41 328 SER A CA 1
ATOM 2663 C C . SER A 1 328 ? 1.559 -29.113 -19.673 1.00 52.41 328 SER A C 1
ATOM 2665 O O . SER A 1 328 ? 2.168 -28.860 -20.717 1.00 52.41 328 SER A O 1
ATOM 2667 N N . THR A 1 329 ? 1.484 -30.353 -19.178 1.00 48.03 329 THR A N 1
ATOM 2668 C CA . THR A 1 329 ? 2.124 -31.517 -19.804 1.00 48.03 329 THR A CA 1
ATOM 2669 C C . THR A 1 329 ? 1.368 -31.980 -21.051 1.00 48.03 329 THR A C 1
ATOM 2671 O O . THR A 1 329 ? 2.017 -32.256 -22.064 1.00 48.03 329 THR A O 1
ATOM 2674 N N . ASP A 1 330 ? 0.034 -31.918 -21.059 1.00 47.72 330 ASP A N 1
ATOM 2675 C CA . ASP A 1 330 ? -0.785 -32.204 -22.249 1.00 47.72 330 ASP A CA 1
ATOM 2676 C C . ASP A 1 330 ? -0.594 -31.170 -23.377 1.00 47.72 330 ASP A C 1
ATOM 2678 O O . ASP A 1 330 ? -0.635 -31.519 -24.558 1.00 47.72 330 ASP A O 1
ATOM 2682 N N . ALA A 1 331 ? -0.282 -29.909 -23.051 1.00 40.81 331 ALA A N 1
ATOM 2683 C CA . ALA A 1 331 ? 0.042 -28.884 -24.052 1.00 40.81 331 ALA A CA 1
ATOM 2684 C C . ALA A 1 331 ? 1.419 -29.086 -24.725 1.00 40.81 331 ALA A C 1
ATOM 2686 O O . ALA A 1 331 ? 1.693 -28.496 -25.772 1.00 40.81 331 ALA A O 1
ATOM 2687 N N . SER A 1 332 ? 2.283 -29.928 -24.148 1.00 42.41 332 SER A N 1
ATOM 2688 C CA . SER A 1 332 ? 3.617 -30.255 -24.676 1.00 42.41 332 SER A CA 1
ATOM 2689 C C . SER A 1 332 ? 3.678 -31.597 -25.426 1.00 42.41 332 SER A C 1
ATOM 2691 O O . SER A 1 332 ? 4.724 -31.962 -25.966 1.00 42.41 332 SER A O 1
ATOM 2693 N N . GLY A 1 333 ? 2.553 -32.318 -25.492 1.00 35.62 333 GLY A N 1
ATOM 2694 C CA . GLY A 1 333 ? 2.451 -33.692 -25.977 1.00 35.62 333 GLY A CA 1
ATOM 2695 C C . GLY A 1 333 ? 1.707 -33.875 -27.301 1.00 35.62 333 GLY A C 1
ATOM 2696 O O . GLY A 1 333 ? 1.013 -34.873 -27.442 1.00 35.62 333 GLY A O 1
ATOM 2697 N N . ASP A 1 334 ? 1.845 -32.978 -28.285 1.00 37.09 334 ASP A N 1
ATOM 2698 C CA . ASP A 1 334 ? 1.450 -33.282 -29.673 1.00 37.09 334 ASP A CA 1
ATOM 2699 C C . ASP A 1 334 ? 2.654 -33.207 -30.619 1.00 37.09 334 ASP A C 1
ATOM 2701 O O . ASP A 1 334 ? 2.950 -32.223 -31.295 1.00 37.09 334 ASP A O 1
ATOM 2705 N N . SER A 1 335 ? 3.421 -34.290 -30.616 1.00 37.88 335 SER A N 1
ATOM 2706 C CA . SER A 1 335 ? 4.289 -34.686 -31.724 1.00 37.88 335 SER A CA 1
ATOM 2707 C C . SER A 1 335 ? 4.128 -36.193 -31.906 1.00 37.88 335 SER A C 1
ATOM 2709 O O . SER A 1 335 ? 5.042 -36.990 -31.696 1.00 37.88 335 SER A O 1
ATOM 2711 N N . GLY A 1 336 ? 2.890 -36.582 -32.224 1.00 31.28 336 GLY A N 1
ATOM 2712 C CA . GLY A 1 336 ? 2.478 -37.952 -32.496 1.00 31.28 336 GLY A CA 1
ATOM 2713 C C . GLY A 1 336 ? 2.954 -38.449 -33.861 1.00 31.28 336 GLY A C 1
ATOM 2714 O O . GLY A 1 336 ? 2.326 -38.227 -34.893 1.00 31.28 336 GLY A O 1
ATOM 2715 N N . ASN A 1 337 ? 4.073 -39.163 -33.816 1.00 30.64 337 ASN A N 1
ATOM 2716 C CA . ASN A 1 337 ? 4.514 -40.233 -34.708 1.00 30.64 337 ASN A CA 1
ATOM 2717 C C . ASN A 1 337 ? 3.393 -40.891 -35.554 1.00 30.64 337 ASN A C 1
ATOM 2719 O O . ASN A 1 337 ? 2.482 -41.523 -35.019 1.00 30.64 337 ASN A O 1
ATOM 2723 N N . THR A 1 338 ? 3.498 -40.803 -36.882 1.00 31.86 338 THR A N 1
ATOM 2724 C CA . THR A 1 338 ? 2.613 -41.483 -37.845 1.00 31.86 338 THR A CA 1
ATOM 2725 C C . THR A 1 338 ? 3.201 -42.841 -38.260 1.00 31.86 338 THR A C 1
ATOM 2727 O O . THR A 1 338 ? 4.322 -42.925 -38.748 1.00 31.86 338 THR A O 1
ATOM 2730 N N . THR A 1 339 ? 2.422 -43.913 -38.120 1.00 31.59 339 THR A N 1
ATOM 2731 C CA . THR A 1 339 ? 2.575 -45.218 -38.805 1.00 31.59 339 THR A CA 1
ATOM 2732 C C . THR A 1 339 ? 1.165 -45.608 -39.278 1.00 31.59 339 THR A C 1
ATOM 2734 O O . THR A 1 339 ? 0.209 -45.335 -38.564 1.00 31.59 339 THR A O 1
ATOM 2737 N N . ALA A 1 340 ? 0.883 -46.191 -40.444 1.00 31.53 340 ALA A N 1
ATOM 2738 C CA . ALA A 1 340 ? 1.669 -46.862 -41.473 1.00 31.53 340 ALA A CA 1
ATOM 2739 C C . ALA A 1 340 ? 0.855 -46.895 -42.793 1.00 31.53 340 ALA A C 1
ATOM 2741 O O . ALA A 1 340 ? -0.367 -46.776 -42.755 1.00 31.53 340 ALA A O 1
ATOM 2742 N N . SER A 1 341 ? 1.493 -47.141 -43.942 1.00 30.47 341 SER A N 1
ATOM 2743 C CA . SER A 1 341 ? 0.987 -48.124 -44.922 1.00 30.47 341 SER A CA 1
ATOM 2744 C C . SER A 1 341 ? 2.048 -48.455 -45.976 1.00 30.47 341 SER A C 1
ATOM 2746 O O . SER A 1 341 ? 2.730 -47.577 -46.499 1.00 30.47 341 SER A O 1
ATOM 2748 N N . GLU A 1 342 ? 2.192 -49.757 -46.207 1.00 35.16 342 GLU A N 1
ATOM 2749 C CA . GLU A 1 342 ? 3.064 -50.427 -47.168 1.00 35.16 342 GLU A CA 1
ATOM 2750 C C . GLU A 1 342 ? 2.635 -50.164 -48.621 1.00 35.16 342 GLU A C 1
ATOM 2752 O O . GLU A 1 342 ? 1.444 -50.155 -48.933 1.00 35.16 342 GLU A O 1
ATOM 2757 N N . SER A 1 343 ? 3.610 -50.032 -49.523 1.00 32.75 343 SER A N 1
ATOM 2758 C CA . SER A 1 343 ? 3.517 -50.549 -50.895 1.00 32.75 343 SER A CA 1
ATOM 2759 C C . SER A 1 343 ? 4.921 -50.763 -51.472 1.00 32.75 343 SER A C 1
ATOM 2761 O O . SER A 1 343 ? 5.857 -50.030 -51.152 1.00 32.75 343 SER A O 1
ATOM 2763 N N . ASP A 1 344 ? 5.016 -51.840 -52.241 1.00 31.98 344 ASP A N 1
ATOM 2764 C CA . ASP A 1 344 ? 6.190 -52.579 -52.697 1.00 31.98 344 ASP A CA 1
ATOM 2765 C C . ASP A 1 344 ? 7.056 -51.921 -53.792 1.00 31.98 344 ASP A C 1
ATOM 2767 O O . ASP A 1 344 ? 6.584 -51.062 -54.534 1.00 31.98 344 ASP A O 1
ATOM 2771 N N . GLU A 1 345 ? 8.274 -52.485 -53.928 1.00 32.91 345 GLU A N 1
ATOM 2772 C CA . GLU A 1 345 ? 9.184 -52.514 -55.102 1.00 32.91 345 GLU A CA 1
ATOM 2773 C C . GLU A 1 345 ? 9.827 -51.156 -55.497 1.00 32.91 345 GLU A C 1
ATOM 2775 O O . GLU A 1 345 ? 9.189 -50.118 -55.516 1.00 32.91 345 GLU A O 1
ATOM 2780 N N . GLU A 1 346 ? 11.124 -50.999 -55.788 1.00 32.06 346 GLU A N 1
ATOM 2781 C CA . GLU A 1 346 ? 12.103 -51.859 -56.455 1.00 32.06 346 GLU A CA 1
ATOM 2782 C C . GLU A 1 346 ? 13.546 -51.354 -56.167 1.00 32.06 346 GLU A C 1
ATOM 2784 O O . GLU A 1 346 ? 13.783 -50.198 -55.817 1.00 32.06 346 GLU A O 1
ATOM 2789 N N . SER A 1 347 ? 14.514 -52.258 -56.311 1.00 31.02 347 SER A N 1
ATOM 2790 C CA . SER A 1 347 ? 15.960 -52.138 -56.066 1.00 31.02 347 SER A CA 1
ATOM 2791 C C . SER A 1 347 ? 16.707 -51.040 -56.849 1.00 31.02 347 SER A C 1
ATOM 2793 O O . SER A 1 347 ? 16.367 -50.798 -57.999 1.00 31.02 347 SER A O 1
ATOM 2795 N N . THR A 1 348 ? 17.812 -50.501 -56.302 1.00 32.22 348 THR A N 1
ATOM 2796 C CA . THR A 1 348 ? 19.210 -50.843 -56.690 1.00 32.22 348 THR A CA 1
ATOM 2797 C C . THR A 1 348 ? 20.256 -49.964 -55.979 1.00 32.22 348 THR A C 1
ATOM 2799 O O . THR A 1 348 ? 20.224 -48.746 -56.090 1.00 32.22 348 THR A O 1
ATOM 2802 N N . ASP A 1 349 ? 21.187 -50.657 -55.319 1.00 33.62 349 ASP A N 1
ATOM 2803 C CA . ASP A 1 349 ? 22.653 -50.507 -55.269 1.00 33.62 349 ASP A CA 1
ATOM 2804 C C . ASP A 1 349 ? 23.422 -49.231 -54.848 1.00 33.62 349 ASP A C 1
ATOM 2806 O O . ASP A 1 349 ? 23.116 -48.099 -55.205 1.00 33.62 349 ASP A O 1
ATOM 2810 N N . ALA A 1 350 ? 24.577 -49.555 -54.242 1.00 35.31 350 ALA A N 1
ATOM 2811 C CA . ALA A 1 350 ? 25.852 -48.828 -54.162 1.00 35.31 350 ALA A CA 1
ATOM 2812 C C . ALA A 1 350 ? 26.201 -48.013 -52.888 1.00 35.31 350 ALA A C 1
ATOM 2814 O O . ALA A 1 350 ? 26.084 -46.794 -52.826 1.00 35.31 350 ALA A O 1
ATOM 2815 N N . SER A 1 351 ? 26.745 -48.739 -51.900 1.00 33.34 351 SER A N 1
ATOM 2816 C CA . SER A 1 351 ? 28.117 -48.600 -51.348 1.00 33.34 351 SER A CA 1
ATOM 2817 C C . SER A 1 351 ? 28.808 -47.221 -51.296 1.00 33.34 351 SER A C 1
ATOM 2819 O O . SER A 1 351 ? 29.108 -46.660 -52.344 1.00 33.34 351 SER A O 1
ATOM 2821 N N . SER A 1 352 ? 29.303 -46.822 -50.114 1.00 37.31 352 SER A N 1
ATOM 2822 C CA . SER A 1 352 ? 30.753 -46.826 -49.808 1.00 37.31 352 SER A CA 1
ATOM 2823 C C . SER A 1 352 ? 31.067 -46.316 -48.395 1.00 37.31 352 SER A C 1
ATOM 2825 O O . SER A 1 352 ? 30.472 -45.352 -47.919 1.00 37.31 352 SER A O 1
ATOM 2827 N N . ASP A 1 353 ? 32.058 -46.969 -47.799 1.00 34.41 353 ASP A N 1
ATOM 2828 C CA . ASP A 1 353 ? 32.711 -46.756 -46.508 1.00 34.41 353 ASP A CA 1
ATOM 2829 C C . ASP A 1 353 ? 33.284 -45.350 -46.260 1.00 34.41 353 ASP A C 1
ATOM 2831 O O . ASP A 1 353 ? 33.548 -44.591 -47.193 1.00 34.41 353 ASP A O 1
ATOM 2835 N N . GLY A 1 354 ? 33.598 -45.047 -44.992 1.00 35.38 354 GLY A N 1
ATOM 2836 C CA . GLY A 1 354 ? 34.413 -43.876 -44.655 1.00 35.38 354 GLY A CA 1
ATOM 2837 C C . GLY A 1 354 ? 34.603 -43.581 -43.168 1.00 35.38 354 GLY A C 1
ATOM 2838 O O . GLY A 1 354 ? 34.146 -42.553 -42.686 1.00 35.38 354 GLY A O 1
ATOM 2839 N N . ASP A 1 355 ? 35.287 -44.484 -42.468 1.00 34.78 355 ASP A N 1
ATOM 2840 C CA . ASP A 1 355 ? 35.958 -44.302 -41.170 1.00 34.78 355 ASP A CA 1
ATOM 2841 C C . ASP A 1 355 ? 36.865 -43.044 -41.130 1.00 34.78 355 ASP A C 1
ATOM 2843 O O . ASP A 1 355 ? 37.392 -42.630 -42.165 1.00 34.78 355 ASP A O 1
ATOM 2847 N N . GLY A 1 356 ? 37.099 -42.438 -39.956 1.00 33.41 356 GLY A N 1
ATOM 2848 C CA . GLY A 1 356 ? 38.021 -41.293 -39.883 1.00 33.41 356 GLY A CA 1
ATOM 2849 C C . GLY A 1 356 ? 38.033 -40.469 -38.600 1.00 33.41 356 GLY A C 1
ATOM 2850 O O . GLY A 1 356 ? 37.519 -39.360 -38.533 1.00 33.41 356 GLY A O 1
ATOM 2851 N N . THR A 1 357 ? 38.692 -41.018 -37.598 1.00 33.97 357 THR A N 1
ATOM 2852 C CA . THR A 1 357 ? 38.981 -40.516 -36.256 1.00 33.97 357 THR A CA 1
ATOM 2853 C C . THR A 1 357 ? 39.971 -39.319 -36.189 1.00 33.97 357 THR A C 1
ATOM 2855 O O . THR A 1 357 ? 40.897 -39.226 -36.985 1.00 33.97 357 THR A O 1
ATOM 2858 N N . VAL A 1 358 ? 39.858 -38.531 -35.099 1.00 36.47 358 VAL A N 1
ATOM 2859 C CA . VAL A 1 358 ? 40.955 -38.062 -34.199 1.00 36.47 358 VAL A CA 1
ATOM 2860 C C . VAL A 1 358 ? 41.646 -36.678 -34.370 1.00 36.47 358 VAL A C 1
ATOM 2862 O O . VAL A 1 358 ? 42.176 -36.316 -35.412 1.00 36.47 358 VAL A O 1
ATOM 2865 N N . ALA A 1 359 ? 41.758 -36.032 -33.191 1.00 35.19 359 ALA A N 1
ATOM 2866 C CA . ALA A 1 359 ? 42.851 -35.212 -32.621 1.00 35.19 359 ALA A CA 1
ATOM 2867 C C . ALA A 1 359 ? 42.824 -33.670 -32.668 1.00 35.19 359 ALA A C 1
ATOM 2869 O O . ALA A 1 359 ? 43.204 -33.030 -33.644 1.00 35.19 359 ALA A O 1
ATOM 2870 N N . SER A 1 360 ? 42.599 -33.113 -31.470 1.00 38.06 360 SER A N 1
ATOM 2871 C CA . SER A 1 360 ? 43.306 -31.953 -30.898 1.00 38.06 360 SER A CA 1
ATOM 2872 C C . SER A 1 360 ? 44.812 -32.214 -30.697 1.00 38.06 360 SER A C 1
ATOM 2874 O O . SER A 1 360 ? 45.234 -33.367 -30.582 1.00 38.06 360 SER A O 1
ATOM 2876 N N . PRO A 1 361 ? 45.615 -31.148 -30.534 1.00 50.28 361 PRO A N 1
ATOM 2877 C CA . PRO A 1 361 ? 46.262 -30.860 -29.235 1.00 50.28 361 PRO A CA 1
ATOM 2878 C C . PRO A 1 361 ? 46.159 -29.353 -28.865 1.00 50.28 361 PRO A C 1
ATOM 2880 O O . PRO A 1 361 ? 46.024 -28.511 -29.744 1.00 50.28 361 PRO A O 1
ATOM 2883 N N . ALA A 1 362 ? 45.982 -28.948 -27.594 1.00 35.69 362 ALA A N 1
ATOM 2884 C CA . ALA A 1 362 ? 47.021 -28.675 -26.570 1.00 35.69 362 ALA A CA 1
ATOM 2885 C C . ALA A 1 362 ? 48.236 -27.899 -27.133 1.00 35.69 362 ALA A C 1
ATOM 2887 O O . ALA A 1 362 ? 48.756 -28.278 -28.169 1.00 35.69 362 ALA A O 1
ATOM 2888 N N . SER A 1 363 ? 48.825 -26.862 -26.542 1.00 37.06 363 SER A N 1
ATOM 2889 C CA . SER A 1 363 ? 48.786 -26.154 -25.254 1.00 37.06 363 SER A CA 1
ATOM 2890 C C . SER A 1 363 ? 49.711 -24.922 -25.427 1.00 37.06 363 SER A C 1
ATOM 2892 O O . SER A 1 363 ? 50.495 -24.912 -26.368 1.00 37.06 363 SER A O 1
ATOM 2894 N N . THR A 1 364 ? 49.645 -23.908 -24.551 1.00 37.97 364 THR A N 1
ATOM 2895 C CA . THR A 1 364 ? 50.791 -23.353 -23.778 1.00 37.97 364 THR A CA 1
ATOM 2896 C C . THR A 1 364 ? 50.430 -22.027 -23.104 1.00 37.97 364 THR A C 1
ATOM 2898 O O . THR A 1 364 ? 49.826 -21.144 -23.705 1.00 37.97 364 THR A O 1
ATOM 2901 N N . ALA A 1 365 ? 50.841 -21.933 -21.843 1.00 40.06 365 ALA A N 1
ATOM 2902 C CA . ALA A 1 365 ? 50.818 -20.776 -20.961 1.00 40.06 365 ALA A CA 1
ATOM 2903 C C . ALA A 1 365 ? 52.008 -19.825 -21.200 1.00 40.06 365 ALA A C 1
ATOM 2905 O O . ALA A 1 365 ? 53.037 -20.278 -21.696 1.00 40.06 365 ALA A O 1
ATOM 2906 N N . SER A 1 366 ? 51.897 -18.574 -20.733 1.00 40.78 366 SER A N 1
ATOM 2907 C CA . SER A 1 366 ? 52.963 -17.872 -19.988 1.00 40.78 366 SER A CA 1
ATOM 2908 C C . SER A 1 366 ? 52.475 -16.520 -19.440 1.00 40.78 366 SER A C 1
ATOM 2910 O O . SER A 1 366 ? 52.061 -15.662 -20.215 1.00 40.78 366 SER A O 1
ATOM 2912 N N . ASP A 1 367 ? 52.518 -16.389 -18.113 1.00 42.84 367 ASP A N 1
ATOM 2913 C CA . ASP A 1 367 ? 53.111 -15.319 -17.288 1.00 42.84 367 ASP A CA 1
ATOM 2914 C C . ASP A 1 367 ? 53.176 -13.855 -17.765 1.00 42.84 367 ASP A C 1
ATOM 2916 O O . ASP A 1 367 ? 53.618 -13.552 -18.872 1.00 42.84 367 ASP A O 1
ATOM 2920 N N . GLY A 1 368 ? 52.955 -12.942 -16.807 1.00 36.88 368 GLY A N 1
ATOM 2921 C CA . GLY A 1 368 ? 53.694 -11.677 -16.758 1.00 36.88 368 GLY A CA 1
ATOM 2922 C C . GLY A 1 368 ? 52.986 -10.519 -16.058 1.00 36.88 368 GLY A C 1
ATOM 2923 O O . GLY A 1 368 ? 52.185 -9.831 -16.681 1.00 36.88 368 GLY A O 1
ATOM 2924 N N . ASP A 1 369 ? 53.351 -10.288 -14.796 1.00 50.84 369 ASP A N 1
ATOM 2925 C CA . ASP A 1 369 ? 53.095 -9.086 -13.992 1.00 50.84 369 ASP A CA 1
ATOM 2926 C C . ASP A 1 369 ? 53.399 -7.760 -14.722 1.00 50.84 369 ASP A C 1
ATOM 2928 O O . ASP A 1 369 ? 54.455 -7.634 -15.351 1.00 50.84 369 ASP A O 1
ATOM 2932 N N . ASN A 1 370 ? 52.527 -6.753 -14.555 1.00 44.62 370 ASN A N 1
ATOM 2933 C CA . ASN A 1 370 ? 52.812 -5.478 -13.862 1.00 44.62 370 ASN A CA 1
ATOM 2934 C C . ASN A 1 370 ? 51.535 -4.640 -13.671 1.00 44.62 370 ASN A C 1
ATOM 2936 O O . ASN A 1 370 ? 50.753 -4.540 -14.646 1.00 44.62 370 ASN A O 1
#

Sequence (370 aa):
ELDYQAQAYQQWWNAEWERKLENLPTKGAVPDYRIPYSGHDYPDRGGGTVRAMAKYDYAFHNGRMLATEWERRDVRNGRPDFSRRPLLRLFAGRRNRVPGWYGHCNGWTAAAIRHAEPQHSVVRNGVTFTPADIKGLLAEIYMYNDSEFLGGIDPVINAGTLHLTFANWLGRGDHPIGMETALGEVVFNYPAYRYEAKVNKVSDRAYEVEMTVTYAISTNYEMDQSPRLSKQMYFHYLLGLDDEGRIMGGSYYGDSARIDMLWAPLNPVQAGEKGNERGNPYLDVKEVLAIWRESVPEELRKKWWNIDPAEEDRILDEEESEDADVASTDASGDSGNTTASESDEESTDASSDGDGTVASPASTASDGDN